Protein AF-A0A7S1RPE0-F1 (afdb_monomer)

pLDDT: mean 72.86, std 24.07, range [25.69, 97.75]

Mean predicted aligned error: 18.48 Å

Organism: Alexandrium catenella (NCBI:txid2925)

Structure (mmCIF, N/CA/C/O backbone):
data_AF-A0A7S1RPE0-F1
#
_entry.id   AF-A0A7S1RPE0-F1
#
loop_
_atom_site.group_PDB
_atom_site.id
_atom_site.type_symbol
_atom_site.label_atom_id
_atom_site.label_alt_id
_atom_site.label_comp_id
_atom_site.label_asym_id
_atom_site.label_entity_id
_atom_site.label_seq_id
_atom_site.pdbx_PDB_ins_code
_atom_site.Cartn_x
_atom_site.Cartn_y
_atom_site.Cartn_z
_atom_site.occupancy
_atom_site.B_iso_or_equiv
_atom_site.auth_seq_id
_atom_site.auth_comp_id
_atom_site.auth_asym_id
_atom_site.auth_atom_id
_atom_site.pdbx_PDB_model_num
ATOM 1 N N . GLU A 1 1 ? -22.420 27.968 -60.175 1.00 34.38 1 GLU A N 1
ATOM 2 C CA . GLU A 1 1 ? -21.603 27.597 -61.347 1.00 34.38 1 GLU A CA 1
ATOM 3 C C . GLU A 1 1 ? -20.535 26.595 -60.898 1.00 34.38 1 GLU A C 1
ATOM 5 O O . GLU A 1 1 ? -19.914 26.845 -59.877 1.00 34.38 1 GLU A O 1
ATOM 10 N N . ALA A 1 2 ? -20.482 25.440 -61.586 1.00 32.12 2 ALA A N 1
ATOM 11 C CA . ALA A 1 2 ? -19.531 24.297 -61.586 1.00 32.12 2 ALA A CA 1
ATOM 12 C C . ALA A 1 2 ? -18.806 23.884 -60.270 1.00 32.12 2 ALA A C 1
ATOM 14 O O . ALA A 1 2 ? -17.940 24.602 -59.790 1.00 32.12 2 ALA A O 1
ATOM 15 N N . LEU A 1 3 ? -19.213 22.803 -59.572 1.00 29.44 3 LEU A N 1
ATOM 16 C CA . LEU A 1 3 ? -18.904 21.344 -59.722 1.00 29.44 3 LEU A CA 1
ATOM 17 C C . LEU A 1 3 ? -17.433 20.934 -59.424 1.00 29.44 3 LEU A C 1
ATOM 19 O O . LEU A 1 3 ? -16.537 21.348 -60.144 1.00 29.44 3 LEU A O 1
ATOM 23 N N . VAL A 1 4 ? -17.131 20.252 -58.296 1.00 33.31 4 VAL A N 1
ATOM 24 C CA . VAL A 1 4 ? -17.180 18.773 -58.016 1.00 33.31 4 VAL A CA 1
ATOM 25 C C . VAL A 1 4 ? -16.043 18.029 -58.749 1.00 33.31 4 VAL A C 1
ATOM 27 O O . VAL A 1 4 ? -16.032 18.009 -59.968 1.00 33.31 4 VAL A O 1
ATOM 30 N N . ALA A 1 5 ? -14.950 17.581 -58.116 1.00 32.59 5 ALA A N 1
ATOM 31 C CA . ALA A 1 5 ? -14.709 16.542 -57.092 1.00 32.59 5 ALA A CA 1
ATOM 32 C C . ALA A 1 5 ? -14.328 15.148 -57.653 1.00 32.59 5 ALA A C 1
ATOM 34 O O . ALA A 1 5 ? -15.099 14.533 -58.373 1.00 32.59 5 ALA A O 1
ATOM 35 N N . ARG A 1 6 ? -13.175 14.670 -57.143 1.00 31.16 6 ARG A N 1
ATOM 36 C CA . ARG A 1 6 ? -12.795 13.304 -56.702 1.00 31.16 6 ARG A CA 1
ATOM 37 C C . ARG A 1 6 ? -12.697 12.124 -57.688 1.00 31.16 6 ARG A C 1
ATOM 39 O O . ARG A 1 6 ? -13.647 11.822 -58.385 1.00 31.16 6 ARG A O 1
ATOM 46 N N . HIS A 1 7 ? -11.572 11.403 -57.502 1.00 29.98 7 HIS A N 1
ATOM 47 C CA . HIS A 1 7 ? -11.322 9.940 -57.508 1.00 29.98 7 HIS A CA 1
ATOM 48 C C . HIS A 1 7 ? -11.854 9.113 -58.704 1.00 29.98 7 HIS A C 1
ATOM 50 O O . HIS A 1 7 ? -12.951 9.309 -59.194 1.00 29.98 7 HIS A O 1
ATOM 56 N N . THR A 1 8 ? -11.163 8.094 -59.223 1.00 27.97 8 THR A N 1
ATOM 57 C CA . THR A 1 8 ? -10.842 6.810 -58.566 1.00 27.97 8 THR A CA 1
ATOM 58 C C . THR A 1 8 ? -10.018 5.924 -59.531 1.00 27.97 8 THR A C 1
ATOM 60 O O . THR A 1 8 ? -9.980 6.193 -60.728 1.00 27.97 8 THR A O 1
ATOM 63 N N . CYS A 1 9 ? -9.403 4.862 -58.995 1.00 26.28 9 CYS A N 1
ATOM 64 C CA . CYS A 1 9 ? -8.759 3.712 -59.657 1.00 26.28 9 CYS A CA 1
ATOM 65 C C . CYS A 1 9 ? -9.534 3.047 -60.815 1.00 26.28 9 CYS A C 1
ATOM 67 O O . CYS A 1 9 ? -10.751 3.179 -60.874 1.00 26.28 9 CYS A O 1
ATOM 69 N N . VAL A 1 10 ? -8.821 2.217 -61.607 1.00 27.62 10 VAL A N 1
ATOM 70 C CA . VAL A 1 10 ? -9.127 0.823 -62.074 1.00 27.62 10 VAL A CA 1
ATOM 71 C C . VAL A 1 10 ? -8.108 0.484 -63.194 1.00 27.62 10 VAL A C 1
ATOM 73 O O . VAL A 1 10 ? -7.939 1.269 -64.115 1.00 27.62 10 VAL A O 1
ATOM 76 N N . TYR A 1 11 ? -7.176 -0.464 -63.028 1.00 26.70 11 TYR A N 1
ATOM 77 C CA . TYR A 1 11 ? -7.224 -1.920 -63.297 1.00 26.70 11 TYR A CA 1
ATOM 78 C C . TYR A 1 11 ? -7.403 -2.361 -64.778 1.00 26.70 11 TYR A C 1
ATOM 80 O O . TYR A 1 11 ? -8.454 -2.163 -65.376 1.00 26.70 11 TYR A O 1
ATOM 88 N N . THR A 1 12 ? -6.431 -3.178 -65.231 1.00 29.83 12 THR A N 1
ATOM 89 C CA . THR A 1 12 ? -6.504 -4.368 -66.133 1.00 29.83 12 THR A CA 1
ATOM 90 C C . THR A 1 12 ? -6.299 -4.297 -67.667 1.00 29.83 12 THR A C 1
ATOM 92 O O . THR A 1 12 ? -6.900 -3.482 -68.354 1.00 29.83 12 THR A O 1
ATOM 95 N N . LEU A 1 13 ? -5.586 -5.350 -68.141 1.00 29.34 13 LEU A N 1
ATOM 96 C CA . LEU A 1 13 ? -5.517 -6.009 -69.475 1.00 29.34 13 LEU A CA 1
ATOM 97 C C . LEU A 1 13 ? -4.606 -5.374 -70.549 1.00 29.34 13 LEU A C 1
ATOM 99 O O . LEU A 1 13 ? -4.550 -4.162 -70.661 1.00 29.34 13 LEU A O 1
ATOM 103 N N . CYS A 1 14 ? -3.965 -6.077 -71.494 1.00 25.69 14 CYS A N 1
ATOM 104 C CA . CYS A 1 14 ? -3.416 -7.434 -71.735 1.00 25.69 14 CYS A CA 1
ATOM 105 C C . CYS A 1 14 ? -3.134 -7.501 -73.262 1.00 25.69 14 CYS A C 1
ATOM 107 O O . CYS A 1 14 ? -3.816 -6.813 -74.015 1.00 25.69 14 CYS A O 1
ATOM 109 N N . CYS A 1 15 ? -2.241 -8.404 -73.708 1.00 26.83 15 CYS A N 1
ATOM 110 C CA . CYS A 1 15 ? -1.911 -8.759 -75.114 1.00 26.83 15 CYS A CA 1
ATOM 111 C C . CYS A 1 15 ? -1.035 -7.733 -75.872 1.00 26.83 15 CYS A C 1
ATOM 113 O O . CYS A 1 15 ? -1.314 -6.547 -75.863 1.00 26.83 15 CYS A O 1
ATOM 115 N N . GLY A 1 16 ? 0.053 -8.073 -76.571 1.00 26.77 16 GLY A N 1
ATOM 116 C CA . GLY A 1 16 ? 0.523 -9.351 -77.113 1.00 26.77 16 GLY A CA 1
ATOM 117 C C . GLY A 1 16 ? 0.628 -9.264 -78.647 1.00 26.77 16 GLY A C 1
ATOM 118 O O . GLY A 1 16 ? -0.351 -8.883 -79.275 1.00 26.77 16 GLY A O 1
ATOM 119 N N . ALA A 1 17 ? 1.785 -9.668 -79.202 1.00 30.98 17 ALA A N 1
ATOM 120 C CA . ALA A 1 17 ? 2.066 -10.092 -80.596 1.00 30.98 17 ALA A CA 1
ATOM 121 C C . ALA A 1 17 ? 3.090 -9.265 -81.422 1.00 30.98 17 ALA A C 1
ATOM 123 O O . ALA A 1 17 ? 2.807 -8.219 -81.995 1.00 30.98 17 ALA A O 1
ATOM 124 N N . THR A 1 18 ? 4.294 -9.842 -81.499 1.00 36.09 18 THR A N 1
ATOM 125 C CA . THR A 1 18 ? 5.155 -10.110 -82.676 1.00 36.09 18 THR A CA 1
ATOM 126 C C . THR A 1 18 ? 4.777 -9.563 -84.067 1.00 36.09 18 THR A C 1
ATOM 128 O O . THR A 1 18 ? 3.723 -9.920 -84.585 1.00 36.09 18 THR A O 1
ATOM 131 N N . HIS A 1 19 ? 5.743 -8.936 -84.767 1.00 31.16 19 HIS A N 1
ATOM 132 C CA . HIS A 1 19 ? 6.112 -9.301 -86.153 1.00 31.16 19 HIS A CA 1
ATOM 133 C C . HIS A 1 19 ? 7.462 -8.710 -86.623 1.00 31.16 19 HIS A C 1
ATOM 135 O O . HIS A 1 19 ? 7.804 -7.566 -86.341 1.00 31.16 19 HIS A O 1
ATOM 141 N N . GLN A 1 20 ? 8.210 -9.533 -87.365 1.00 32.19 20 GLN A N 1
ATOM 142 C CA . GLN A 1 20 ? 9.477 -9.263 -88.061 1.00 32.19 20 GLN A CA 1
ATOM 143 C C . GLN A 1 20 ? 9.309 -8.493 -89.387 1.00 32.19 20 GLN A C 1
ATOM 145 O O . GLN A 1 20 ? 8.313 -8.706 -90.077 1.00 32.19 20 GLN A O 1
ATOM 150 N N . CYS A 1 21 ? 10.364 -7.758 -89.786 1.00 25.95 21 CYS A N 1
ATOM 151 C CA . CYS A 1 21 ? 10.914 -7.472 -91.143 1.00 25.95 21 CYS A CA 1
ATOM 152 C C . CYS A 1 21 ? 11.504 -6.041 -91.150 1.00 25.95 21 CYS A C 1
ATOM 154 O O . CYS A 1 21 ? 10.923 -5.157 -90.546 1.00 25.95 21 CYS A O 1
ATOM 156 N N . LYS A 1 22 ? 12.605 -5.668 -91.813 1.00 28.33 22 LYS A N 1
ATOM 157 C CA . LYS A 1 22 ? 13.443 -6.278 -92.853 1.00 28.33 22 LYS A CA 1
ATOM 158 C C . LYS A 1 22 ? 14.774 -5.502 -92.908 1.00 28.33 22 LYS A C 1
ATOM 160 O O . LYS A 1 22 ? 14.824 -4.330 -92.552 1.00 28.33 22 LYS A O 1
ATOM 165 N N . MET A 1 23 ? 15.818 -6.158 -93.409 1.00 29.19 23 MET A N 1
ATOM 166 C CA . MET A 1 23 ? 17.156 -5.610 -93.658 1.00 29.19 23 MET A CA 1
ATOM 167 C C . MET A 1 23 ? 17.183 -4.415 -94.630 1.00 29.19 23 MET A C 1
ATOM 169 O O . MET A 1 23 ? 16.482 -4.424 -95.641 1.00 29.19 23 MET A O 1
ATOM 173 N N . ALA A 1 24 ? 18.136 -3.502 -94.415 1.00 30.53 24 ALA A N 1
ATOM 174 C CA . ALA A 1 24 ? 18.790 -2.721 -95.465 1.00 30.53 24 ALA A CA 1
ATOM 175 C C . ALA A 1 24 ? 20.285 -2.575 -95.134 1.00 30.53 24 ALA A C 1
ATOM 177 O O . ALA A 1 24 ? 20.682 -2.471 -93.977 1.00 30.53 24 ALA A O 1
ATOM 178 N N . SER A 1 25 ? 21.111 -2.668 -96.171 1.00 28.47 25 SER A N 1
ATOM 179 C CA . SER A 1 25 ? 22.518 -3.056 -96.123 1.00 28.47 25 SER A CA 1
ATOM 180 C C . SER A 1 25 ? 23.454 -1.885 -96.442 1.00 28.47 25 SER A C 1
ATOM 182 O O . SER A 1 25 ? 23.109 -1.073 -97.292 1.00 28.47 25 SER A O 1
ATOM 184 N N . ARG A 1 26 ? 24.677 -1.946 -95.887 1.00 31.41 26 ARG A N 1
ATOM 185 C CA . ARG A 1 26 ? 25.966 -1.466 -96.444 1.00 31.41 26 ARG A CA 1
ATOM 186 C C . ARG A 1 26 ? 26.082 0.031 -96.791 1.00 31.41 26 ARG A C 1
ATOM 188 O O . ARG A 1 26 ? 25.566 0.460 -97.813 1.00 31.41 26 ARG A O 1
ATOM 195 N N . ARG A 1 27 ? 27.003 0.756 -96.137 1.00 31.33 27 ARG A N 1
ATOM 196 C CA . ARG A 1 27 ? 28.438 0.913 -96.491 1.00 31.33 27 ARG A CA 1
ATOM 197 C C . ARG A 1 27 ? 29.077 2.047 -95.669 1.00 31.33 27 ARG A C 1
ATOM 199 O O . ARG A 1 27 ? 28.427 3.055 -95.430 1.00 31.33 27 ARG A O 1
ATOM 206 N N . SER A 1 28 ? 30.377 1.879 -95.402 1.00 30.28 28 SER A N 1
ATOM 207 C CA . SER A 1 28 ? 31.352 2.907 -94.987 1.00 30.28 28 SER A CA 1
ATOM 208 C C . SER A 1 28 ? 31.249 3.354 -93.523 1.00 30.28 28 SER A C 1
ATOM 210 O O . SER A 1 28 ? 30.177 3.657 -93.035 1.00 30.28 28 SER A O 1
ATOM 212 N N . GLY A 1 29 ? 32.314 3.443 -92.739 1.00 29.12 29 GLY A N 1
ATOM 213 C CA . GLY A 1 29 ? 33.740 3.332 -93.005 1.00 29.12 29 GLY A CA 1
ATOM 214 C C . GLY A 1 29 ? 34.453 3.668 -91.693 1.00 29.12 29 GLY A C 1
ATOM 215 O O . GLY A 1 29 ? 34.003 4.521 -90.932 1.00 29.12 29 GLY A O 1
ATOM 216 N N . ALA A 1 30 ? 35.513 2.929 -91.401 1.00 38.53 30 ALA A N 1
ATOM 217 C CA . ALA A 1 30 ? 36.284 2.992 -90.173 1.00 38.53 30 ALA A CA 1
ATOM 218 C C . ALA A 1 30 ? 36.918 4.377 -89.935 1.00 38.53 30 ALA A C 1
ATOM 220 O O . ALA A 1 30 ? 37.923 4.682 -90.562 1.00 38.53 30 ALA A O 1
ATOM 221 N N . VAL A 1 31 ? 36.350 5.184 -89.025 1.00 36.12 31 VAL A N 1
ATOM 222 C CA . VAL A 1 31 ? 37.020 6.325 -88.340 1.00 36.12 31 VAL A CA 1
ATOM 223 C C . VAL A 1 31 ? 36.507 6.528 -86.887 1.00 36.12 31 VAL A C 1
ATOM 225 O O . VAL A 1 31 ? 37.077 7.295 -86.123 1.00 36.12 31 VAL A O 1
ATOM 228 N N . LEU A 1 32 ? 35.479 5.804 -86.426 1.00 33.72 32 LEU A N 1
ATOM 229 C CA . LEU A 1 32 ? 34.770 6.082 -85.158 1.00 33.72 32 LEU A CA 1
ATOM 230 C C . LEU A 1 32 ? 35.100 5.120 -83.996 1.00 33.72 32 LEU A C 1
ATOM 232 O O . LEU A 1 32 ? 34.202 4.703 -83.274 1.00 33.72 32 LEU A O 1
ATOM 236 N N . LEU A 1 33 ? 36.373 4.758 -83.794 1.00 33.78 33 LEU A N 1
ATOM 237 C CA . LEU A 1 33 ? 36.783 3.901 -82.659 1.00 33.78 33 LEU A CA 1
ATOM 238 C C . LEU A 1 33 ? 37.738 4.555 -81.646 1.00 33.78 33 LEU A C 1
ATOM 240 O O . LEU A 1 33 ? 38.002 3.956 -80.613 1.00 33.78 33 LEU A O 1
ATOM 244 N N . LEU A 1 34 ? 38.178 5.802 -81.857 1.00 32.62 34 LEU A N 1
ATOM 245 C CA . LEU A 1 34 ? 39.007 6.531 -80.875 1.00 32.62 34 LEU A CA 1
ATOM 246 C C . LEU A 1 34 ? 38.268 7.638 -80.103 1.00 32.62 34 LEU A C 1
ATOM 248 O O . LEU A 1 34 ? 38.758 8.101 -79.080 1.00 32.62 34 LEU A O 1
ATOM 252 N N . SER A 1 35 ? 37.065 8.031 -80.529 1.00 32.88 35 SER A N 1
ATOM 253 C CA . SER A 1 35 ? 36.269 9.071 -79.848 1.00 32.88 35 SER A CA 1
ATOM 254 C C . SER A 1 35 ? 35.271 8.509 -78.824 1.00 32.88 35 SER A C 1
ATOM 256 O O . SER A 1 35 ? 34.736 9.261 -78.017 1.00 32.88 35 SER A O 1
ATOM 258 N N . ALA A 1 36 ? 35.029 7.194 -78.836 1.00 32.31 36 ALA A N 1
ATOM 259 C CA . ALA A 1 36 ? 34.053 6.533 -77.964 1.00 32.31 36 ALA A CA 1
ATOM 260 C C . ALA A 1 36 ? 34.632 6.081 -76.607 1.00 32.31 36 ALA A C 1
ATOM 262 O O . ALA A 1 36 ? 33.866 5.856 -75.679 1.00 32.31 36 ALA A O 1
ATOM 263 N N . VAL A 1 37 ? 35.962 6.011 -76.460 1.00 36.84 37 VAL A N 1
ATOM 264 C CA . VAL A 1 37 ? 36.634 5.634 -75.195 1.00 36.84 37 VAL A CA 1
ATOM 265 C C . VAL A 1 37 ? 36.874 6.849 -74.280 1.00 36.84 37 VAL A C 1
ATOM 267 O O . VAL A 1 37 ? 36.975 6.709 -73.067 1.00 36.84 37 VAL A O 1
ATOM 270 N N . LEU A 1 38 ? 36.886 8.069 -74.832 1.00 35.69 38 LEU A N 1
ATOM 271 C CA . LEU A 1 38 ? 37.036 9.311 -74.056 1.00 35.69 38 LEU A CA 1
ATOM 272 C C . LEU A 1 38 ? 35.696 9.955 -73.651 1.00 35.69 38 LEU A C 1
ATOM 274 O O . LEU A 1 38 ? 35.679 10.811 -72.772 1.00 35.69 38 LEU A O 1
ATOM 278 N N . ALA A 1 39 ? 34.572 9.534 -74.242 1.00 35.22 39 ALA A N 1
ATOM 279 C CA . ALA A 1 39 ? 33.235 10.048 -73.920 1.00 35.22 39 ALA A CA 1
ATOM 280 C C . ALA A 1 39 ? 32.489 9.224 -72.848 1.00 35.22 39 ALA A C 1
ATOM 282 O O . ALA A 1 39 ? 31.509 9.701 -72.285 1.00 35.22 39 ALA A O 1
ATOM 283 N N . SER A 1 40 ? 32.963 8.018 -72.517 1.00 33.12 40 SER A N 1
ATOM 284 C CA . SER A 1 40 ? 32.415 7.158 -71.453 1.00 33.12 40 SER A CA 1
ATOM 285 C C . SER A 1 40 ? 32.992 7.443 -70.057 1.00 33.12 40 SER A C 1
ATOM 287 O O . SER A 1 40 ? 32.512 6.886 -69.077 1.00 33.12 40 SER A O 1
ATOM 289 N N . ARG A 1 41 ? 33.973 8.350 -69.937 1.00 41.69 41 ARG A N 1
ATOM 290 C CA . ARG A 1 41 ? 34.608 8.760 -68.665 1.00 41.69 41 ARG A CA 1
ATOM 291 C C . ARG A 1 41 ? 34.139 10.125 -68.136 1.00 41.69 41 ARG A C 1
ATOM 293 O O . ARG A 1 41 ? 34.791 10.725 -67.289 1.00 41.69 41 ARG A O 1
ATOM 300 N N . GLY A 1 42 ? 33.015 10.634 -68.641 1.00 34.31 42 GLY A N 1
ATOM 301 C CA . GLY A 1 42 ? 32.580 12.014 -68.419 1.00 34.31 42 GLY A CA 1
ATOM 302 C C . GLY A 1 42 ? 31.140 12.192 -67.948 1.00 34.31 42 GLY A C 1
ATOM 303 O O . GLY A 1 42 ? 30.517 13.123 -68.421 1.00 34.31 42 GLY A O 1
ATOM 304 N N . ILE A 1 43 ? 30.613 11.346 -67.056 1.00 36.56 43 ILE A N 1
ATOM 305 C CA . ILE A 1 43 ? 29.505 11.663 -66.126 1.00 36.56 43 ILE A CA 1
ATOM 306 C C . ILE A 1 43 ? 29.654 10.705 -64.935 1.00 36.56 43 ILE A C 1
ATOM 308 O O . ILE A 1 43 ? 29.115 9.618 -64.991 1.00 36.56 43 ILE A O 1
ATOM 312 N N . TRP A 1 44 ? 30.417 11.075 -63.906 1.00 32.69 44 TRP A N 1
ATOM 313 C CA . TRP A 1 44 ? 30.260 10.651 -62.495 1.00 32.69 44 TRP A CA 1
ATOM 314 C C . TRP A 1 44 ? 31.030 11.664 -61.623 1.00 32.69 44 TRP A C 1
ATOM 316 O O . TRP A 1 44 ? 31.855 11.338 -60.785 1.00 32.69 44 TRP A O 1
ATOM 326 N N . ALA A 1 45 ? 30.781 12.954 -61.861 1.00 32.44 45 ALA A N 1
ATOM 327 C CA . ALA A 1 45 ? 31.062 14.006 -60.885 1.00 32.44 45 ALA A CA 1
ATOM 328 C C . ALA A 1 45 ? 29.740 14.365 -60.195 1.00 32.44 45 ALA A C 1
ATOM 330 O O . ALA A 1 45 ? 29.267 15.499 -60.241 1.00 32.44 45 ALA A O 1
ATOM 331 N N . ALA A 1 46 ? 29.097 13.356 -59.608 1.00 30.97 46 ALA A N 1
ATOM 332 C CA . ALA A 1 46 ? 28.016 13.559 -58.665 1.00 30.97 46 ALA A CA 1
ATOM 333 C C . ALA A 1 46 ? 28.650 13.806 -57.291 1.00 30.97 46 ALA A C 1
ATOM 335 O O . ALA A 1 46 ? 29.006 12.883 -56.577 1.00 30.97 46 ALA A O 1
ATOM 336 N N . ARG A 1 47 ? 28.839 15.089 -56.973 1.00 34.47 47 ARG A N 1
ATOM 337 C CA . ARG A 1 47 ? 28.532 15.666 -55.657 1.00 34.47 47 ARG A CA 1
ATOM 338 C C . ARG A 1 47 ? 28.882 14.797 -54.432 1.00 34.47 47 ARG A C 1
ATOM 340 O O . ARG A 1 47 ? 28.013 14.501 -53.626 1.00 34.47 47 ARG A O 1
ATOM 347 N N . VAL A 1 48 ? 30.165 14.500 -54.236 1.00 33.25 48 VAL A N 1
ATOM 348 C CA . VAL A 1 48 ? 30.720 14.214 -52.901 1.00 33.25 48 VAL A CA 1
ATOM 349 C C . VAL A 1 48 ? 31.450 15.474 -52.448 1.00 33.25 48 VAL A C 1
ATOM 351 O O . VAL A 1 48 ? 32.667 15.596 -52.515 1.00 33.25 48 VAL A O 1
ATOM 354 N N . SER A 1 49 ? 30.672 16.493 -52.101 1.00 33.78 49 SER A N 1
ATOM 355 C CA . SER A 1 49 ? 31.177 17.679 -51.419 1.00 33.78 49 SER A CA 1
ATOM 356 C C . SER A 1 49 ? 30.080 18.203 -50.517 1.00 33.78 49 SER A C 1
ATOM 358 O O . SER A 1 49 ? 29.051 18.653 -51.016 1.00 33.78 49 SER A O 1
ATOM 360 N N . GLN A 1 50 ? 30.402 18.188 -49.224 1.00 35.06 50 GLN A N 1
ATOM 361 C CA . GLN A 1 50 ? 29.776 18.945 -48.144 1.00 35.06 50 GLN A CA 1
ATOM 362 C C . GLN A 1 50 ? 28.344 18.527 -47.823 1.00 35.06 50 GLN A C 1
ATOM 364 O O . GLN A 1 50 ? 27.402 19.078 -48.369 1.00 35.06 50 GLN A O 1
ATOM 369 N N . ASP A 1 51 ? 28.227 17.531 -46.945 1.00 29.86 51 ASP A N 1
ATOM 370 C CA . ASP A 1 51 ? 27.378 17.597 -45.746 1.00 29.86 51 ASP A CA 1
ATOM 371 C C . ASP A 1 51 ? 27.628 16.332 -44.909 1.00 29.86 51 ASP A C 1
ATOM 373 O O . ASP A 1 51 ? 26.817 15.415 -44.840 1.00 29.86 51 ASP A O 1
ATOM 377 N N . TRP A 1 52 ? 28.811 16.262 -44.293 1.00 31.62 52 TRP A N 1
ATOM 378 C CA . TRP A 1 52 ? 28.964 15.496 -43.058 1.00 31.62 52 TRP A CA 1
ATOM 379 C C . TRP A 1 52 ? 28.706 16.493 -41.926 1.00 31.62 52 TRP A C 1
ATOM 381 O O . TRP A 1 52 ? 29.426 17.498 -41.862 1.00 31.62 52 TRP A O 1
ATOM 391 N N . PRO A 1 53 ? 27.687 16.299 -41.071 1.00 30.25 53 PRO A N 1
ATOM 392 C CA . PRO A 1 53 ? 27.504 17.169 -39.922 1.00 30.25 53 PRO A CA 1
ATOM 393 C C . PRO A 1 53 ? 28.751 17.076 -39.027 1.00 30.25 53 PRO A C 1
ATOM 395 O O . PRO A 1 53 ? 29.338 15.996 -38.901 1.00 30.25 53 PRO A O 1
ATOM 398 N N . PRO A 1 54 ? 29.196 18.188 -38.420 1.00 34.88 54 PRO A N 1
ATOM 399 C CA . PRO A 1 54 ? 30.306 18.143 -37.487 1.00 34.88 54 PRO A CA 1
ATOM 400 C C . PRO A 1 54 ? 29.936 17.213 -36.330 1.00 34.88 54 PRO A C 1
ATOM 402 O O . PRO A 1 54 ? 28.937 17.433 -35.645 1.00 34.88 54 PRO A O 1
ATOM 405 N N . PHE A 1 55 ? 30.758 16.186 -36.112 1.00 33.38 55 PHE A N 1
ATOM 406 C CA . PHE A 1 55 ? 30.810 15.450 -34.854 1.00 33.38 55 PHE A CA 1
ATOM 407 C C . PHE A 1 55 ? 31.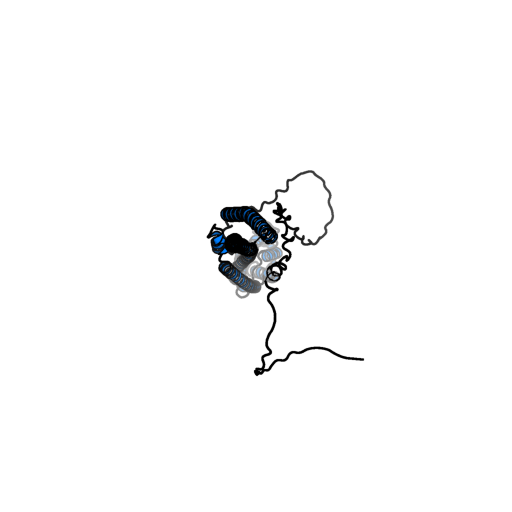183 16.450 -33.750 1.00 33.38 55 PHE A C 1
ATOM 409 O O . PHE A 1 55 ? 32.355 16.716 -33.487 1.00 33.38 55 PHE A O 1
ATOM 416 N N . TYR A 1 56 ? 30.169 17.058 -33.139 1.00 30.52 56 TYR A N 1
ATOM 417 C CA . TYR A 1 56 ? 30.294 17.740 -31.863 1.00 30.52 56 TYR A CA 1
ATOM 418 C C . TYR A 1 56 ? 30.403 16.654 -30.790 1.00 30.52 56 TYR A C 1
ATOM 420 O O . TYR A 1 56 ? 29.401 16.077 -30.378 1.00 30.52 56 TYR A O 1
ATOM 428 N N . MET A 1 57 ? 31.621 16.376 -30.322 1.00 32.75 57 MET A N 1
ATOM 429 C CA . MET A 1 57 ? 31.789 15.907 -28.946 1.00 32.75 57 MET A CA 1
ATOM 430 C C . MET A 1 57 ? 31.599 17.128 -28.047 1.00 32.75 57 MET A C 1
ATOM 432 O O . MET A 1 57 ? 32.554 17.825 -27.716 1.00 32.75 57 MET A O 1
ATOM 436 N N . GLY A 1 58 ? 30.337 17.451 -27.764 1.00 29.67 58 GLY A N 1
ATOM 437 C CA . GLY A 1 58 ? 29.988 18.411 -26.730 1.00 29.67 58 GLY A CA 1
ATOM 438 C C . GLY A 1 58 ? 30.313 17.804 -25.372 1.00 29.67 58 GLY A C 1
ATOM 439 O O . GLY A 1 58 ? 29.717 16.801 -24.982 1.00 29.67 58 GLY A O 1
ATOM 440 N N . GLU A 1 59 ? 31.254 18.410 -24.653 1.00 35.47 59 GLU A N 1
ATOM 441 C CA . GLU A 1 59 ? 31.312 18.335 -23.194 1.00 35.47 59 GLU A CA 1
ATOM 442 C C . GLU A 1 59 ? 30.110 19.109 -22.632 1.00 35.47 59 GLU A C 1
ATOM 444 O O . GLU A 1 59 ? 30.249 20.195 -22.074 1.00 35.47 59 GLU A O 1
ATOM 449 N N . ASP A 1 60 ? 28.905 18.574 -22.822 1.00 32.31 60 ASP A N 1
ATOM 450 C CA . ASP A 1 60 ? 27.727 19.067 -22.125 1.00 32.31 60 ASP A CA 1
ATOM 451 C C . ASP A 1 60 ? 27.724 18.430 -20.737 1.00 32.31 60 ASP A C 1
ATOM 453 O O . ASP A 1 60 ? 27.258 17.310 -20.509 1.00 32.31 60 ASP A O 1
ATOM 457 N N . VAL A 1 61 ? 28.302 19.173 -19.795 1.00 37.75 61 VAL A N 1
ATOM 458 C CA . VAL A 1 61 ? 27.988 19.049 -18.376 1.00 37.75 61 VAL A CA 1
ATOM 459 C C . VAL A 1 61 ? 26.474 19.210 -18.255 1.00 37.75 61 VAL A C 1
ATOM 461 O O . VAL A 1 61 ? 25.933 20.302 -18.410 1.00 37.75 61 VAL A O 1
ATOM 464 N N . LEU A 1 62 ? 25.786 18.093 -18.035 1.00 33.72 62 LEU A N 1
ATOM 465 C CA . LEU A 1 62 ? 24.381 18.063 -17.656 1.00 33.72 62 LEU A CA 1
ATOM 466 C C . LEU A 1 62 ? 24.228 18.793 -16.314 1.00 33.72 62 LEU A C 1
ATOM 468 O O . LEU A 1 62 ? 24.419 18.195 -15.255 1.00 33.72 62 LEU A O 1
ATOM 472 N N . ASP A 1 63 ? 23.868 20.075 -16.361 1.00 35.91 63 ASP A N 1
ATOM 473 C CA . ASP A 1 63 ? 23.217 20.737 -15.235 1.00 35.91 63 ASP A CA 1
ATOM 474 C C . ASP A 1 63 ? 21.881 20.021 -15.000 1.00 35.91 63 ASP A C 1
ATOM 476 O O . ASP A 1 63 ? 20.928 20.117 -15.781 1.00 35.91 63 ASP A O 1
ATOM 480 N N . LEU A 1 64 ? 21.850 19.229 -13.929 1.00 35.06 64 LEU A N 1
ATOM 481 C CA . LEU A 1 64 ? 20.636 18.643 -13.381 1.00 35.06 64 LEU A CA 1
ATOM 482 C C . LEU A 1 64 ? 19.630 19.769 -13.091 1.00 35.06 64 LEU A C 1
ATOM 484 O O . LEU A 1 64 ? 19.983 20.716 -12.388 1.00 35.06 64 LEU A O 1
ATOM 488 N N . PRO A 1 65 ? 18.377 19.682 -13.569 1.00 39.81 65 PRO A N 1
ATOM 489 C CA . PRO A 1 65 ? 17.344 20.595 -13.113 1.00 39.81 65 PRO A CA 1
ATOM 490 C C . PRO A 1 65 ? 17.095 20.372 -11.617 1.00 39.81 65 PRO A C 1
ATOM 492 O O . PRO A 1 65 ? 16.918 19.234 -11.170 1.00 39.81 65 PRO A O 1
ATOM 495 N N . ASP A 1 66 ? 17.071 21.471 -10.860 1.00 45.75 66 ASP A N 1
ATOM 496 C CA . ASP A 1 66 ? 16.658 21.487 -9.459 1.00 45.75 66 ASP A CA 1
ATOM 497 C C . ASP A 1 66 ? 15.310 20.759 -9.278 1.00 45.75 66 ASP A C 1
ATOM 499 O O . ASP A 1 66 ? 14.403 20.890 -10.111 1.00 45.75 66 ASP A O 1
ATOM 503 N N . PRO A 1 67 ? 15.137 19.990 -8.189 1.00 44.53 67 PRO A N 1
ATOM 504 C CA . PRO A 1 67 ? 13.895 19.287 -7.925 1.00 44.53 67 PRO A CA 1
ATOM 505 C C . PRO A 1 67 ? 12.750 20.278 -7.662 1.00 44.53 67 PRO A C 1
ATOM 507 O O . PRO A 1 67 ? 12.772 21.054 -6.712 1.00 44.53 67 PRO A O 1
ATOM 510 N N . PHE A 1 68 ? 11.752 20.189 -8.540 1.00 39.72 68 PHE A N 1
ATOM 511 C CA . PHE A 1 68 ? 10.428 20.811 -8.544 1.00 39.72 68 PHE A CA 1
ATOM 512 C C . PHE A 1 68 ? 9.894 21.402 -7.224 1.00 39.72 68 PHE A C 1
ATOM 514 O O . PHE A 1 68 ? 9.746 20.717 -6.209 1.00 39.72 68 PHE A O 1
ATOM 521 N N . ASP A 1 69 ? 9.421 22.647 -7.346 1.00 37.16 69 ASP A N 1
ATOM 522 C CA . ASP A 1 69 ? 8.413 23.279 -6.495 1.00 37.16 69 ASP A CA 1
ATOM 523 C C . ASP A 1 69 ? 7.169 22.388 -6.336 1.00 37.16 69 ASP A C 1
ATOM 525 O O . ASP A 1 69 ? 6.459 22.068 -7.294 1.00 37.16 69 ASP A O 1
ATOM 529 N N . ILE A 1 70 ? 6.869 22.028 -5.089 1.00 40.03 70 ILE A N 1
ATOM 530 C CA . ILE A 1 70 ? 5.623 21.368 -4.699 1.00 40.03 70 ILE A CA 1
ATOM 531 C C . ILE A 1 70 ? 4.531 22.447 -4.582 1.00 40.03 70 ILE A C 1
ATOM 533 O O . ILE A 1 70 ? 4.705 23.398 -3.811 1.00 40.03 70 ILE A O 1
ATOM 537 N N . PRO A 1 71 ? 3.375 22.324 -5.263 1.00 33.62 71 PRO A N 1
ATOM 538 C CA . PRO A 1 71 ? 2.266 23.248 -5.068 1.00 33.62 71 PRO A CA 1
ATOM 539 C C . PRO A 1 71 ? 1.747 23.147 -3.626 1.00 33.62 71 PRO A C 1
ATOM 541 O O . PRO A 1 71 ? 1.265 22.103 -3.183 1.00 33.62 71 PRO A O 1
ATOM 544 N N . ARG A 1 72 ? 1.857 24.253 -2.880 1.00 35.19 72 ARG A N 1
ATOM 545 C CA . ARG A 1 72 ? 1.274 24.392 -1.540 1.00 35.19 72 ARG A CA 1
ATOM 546 C C . ARG A 1 72 ? -0.246 24.264 -1.623 1.00 35.19 72 ARG A C 1
ATOM 548 O O . ARG A 1 72 ? -0.904 25.022 -2.329 1.00 35.19 72 ARG A O 1
ATOM 555 N N . VAL A 1 73 ? -0.789 23.333 -0.846 1.00 39.19 73 VAL A N 1
ATOM 556 C CA . VAL A 1 73 ? -2.220 23.242 -0.538 1.00 39.19 73 VAL A CA 1
ATOM 557 C C . VAL A 1 73 ? -2.631 24.514 0.224 1.00 39.19 73 VAL A C 1
ATOM 559 O O . VAL A 1 73 ? -1.942 24.874 1.182 1.00 39.19 73 VAL A O 1
ATOM 562 N N . PRO A 1 74 ? -3.715 25.213 -0.160 1.00 33.84 74 PRO A N 1
ATOM 563 C CA . PRO A 1 74 ? -4.197 26.364 0.591 1.00 33.84 74 PRO A CA 1
ATOM 564 C C . PRO A 1 74 ? -4.767 25.892 1.933 1.00 33.84 74 PRO A C 1
ATOM 566 O O . PRO A 1 74 ? -5.783 25.203 1.987 1.00 33.84 74 PRO A O 1
ATOM 569 N N . THR A 1 75 ? -4.100 26.248 3.027 1.00 34.88 75 THR A N 1
ATOM 570 C CA . THR A 1 75 ? -4.652 26.133 4.378 1.00 34.88 75 THR A CA 1
ATOM 571 C C . THR A 1 75 ? -5.673 27.244 4.597 1.00 34.88 75 THR A C 1
ATOM 573 O O . THR A 1 75 ? -5.333 28.421 4.481 1.00 34.88 75 THR A O 1
ATOM 576 N N . GLU A 1 76 ? -6.910 26.864 4.918 1.00 34.88 76 GLU A N 1
ATOM 577 C CA . GLU A 1 76 ? -7.968 27.767 5.375 1.00 34.88 76 GLU A CA 1
ATOM 578 C C . GLU A 1 76 ? -7.506 28.575 6.600 1.00 34.88 76 GLU A C 1
ATOM 580 O O . GLU A 1 76 ? -7.252 28.027 7.675 1.00 34.88 76 GLU A O 1
ATOM 585 N N . GLU A 1 77 ? -7.434 29.897 6.445 1.00 34.66 77 GLU A N 1
ATOM 586 C CA . GLU A 1 77 ? -7.313 30.843 7.552 1.00 34.66 77 GLU A CA 1
ATOM 587 C C . GLU A 1 77 ? -8.638 30.901 8.326 1.00 34.66 77 GLU A C 1
ATOM 589 O O . GLU A 1 77 ? -9.606 31.539 7.908 1.00 34.66 77 GLU A O 1
ATOM 594 N N . LYS A 1 78 ? -8.673 30.281 9.509 1.00 36.19 78 LYS A N 1
ATOM 595 C CA . LYS A 1 78 ? -9.561 30.727 10.588 1.00 36.19 78 LYS A CA 1
ATOM 596 C C . LYS A 1 78 ? -8.822 31.781 11.398 1.00 36.19 78 LYS A C 1
ATOM 598 O O . LYS A 1 78 ? -7.804 31.500 12.025 1.00 36.19 78 LYS A O 1
ATOM 603 N N . GLY A 1 79 ? -9.339 33.003 11.348 1.00 38.59 79 GLY A N 1
ATOM 604 C CA . GLY A 1 79 ? -8.794 34.133 12.082 1.00 38.59 79 GLY A CA 1
ATOM 605 C C . GLY A 1 79 ? -8.897 33.965 13.594 1.00 38.59 79 GLY A C 1
ATOM 606 O O . GLY A 1 79 ? -9.900 33.476 14.109 1.00 38.59 79 GLY A O 1
ATOM 607 N N . GLN A 1 80 ? -7.897 34.480 14.307 1.00 35.28 80 GLN A N 1
ATOM 608 C CA . GLN A 1 80 ? -8.101 34.989 15.656 1.00 35.28 80 GLN A CA 1
ATOM 609 C C . GLN A 1 80 ? -7.076 36.079 15.978 1.00 35.28 80 GLN A C 1
ATOM 611 O O . GLN A 1 80 ? -5.887 35.968 15.693 1.00 35.28 80 GLN A O 1
ATOM 616 N N . GLN A 1 81 ? -7.597 37.173 16.521 1.00 36.84 81 GLN A N 1
ATOM 617 C CA . GLN A 1 81 ? -6.904 38.406 16.860 1.00 36.84 81 GLN A CA 1
ATOM 618 C C . GLN A 1 81 ? -5.990 38.250 18.086 1.00 36.84 81 GLN A C 1
ATOM 620 O O . GLN A 1 81 ? -6.399 37.667 19.085 1.00 36.84 81 GLN A O 1
ATOM 625 N N . GLY A 1 82 ? -4.851 38.950 18.045 1.00 33.88 82 GLY A N 1
ATOM 626 C CA . GLY A 1 82 ? -4.349 39.741 19.174 1.00 33.88 82 GLY A CA 1
ATOM 627 C C . GLY A 1 82 ? -3.243 39.130 20.040 1.00 33.88 82 GLY A C 1
ATOM 628 O O . GLY A 1 82 ? -3.417 38.077 20.639 1.00 33.88 82 GLY A O 1
ATOM 629 N N . GLY A 1 83 ? -2.150 39.887 20.206 1.00 30.58 83 GLY A N 1
ATOM 630 C CA . GLY A 1 83 ? -1.247 39.764 21.357 1.00 30.58 83 GLY A CA 1
ATOM 631 C C . GLY A 1 83 ? 0.241 39.825 21.016 1.00 30.58 83 GLY A C 1
ATOM 632 O O . GLY A 1 83 ? 0.865 38.804 20.764 1.00 30.58 83 GLY A O 1
ATOM 633 N N . ALA A 1 84 ? 0.816 41.027 21.045 1.00 36.31 84 ALA A N 1
ATOM 634 C CA . ALA A 1 84 ? 2.251 41.267 20.936 1.00 36.31 84 ALA A CA 1
ATOM 635 C C . ALA A 1 84 ? 2.989 40.907 22.235 1.00 36.31 84 ALA A C 1
ATOM 637 O O . ALA A 1 84 ? 2.576 41.406 23.275 1.00 36.31 84 ALA A O 1
ATOM 638 N N . VAL A 1 85 ? 4.113 40.180 22.156 1.00 35.50 85 VAL A N 1
ATOM 639 C CA . VAL A 1 85 ? 5.306 40.347 23.017 1.00 35.50 85 VAL A CA 1
ATOM 640 C C . VAL A 1 85 ? 6.541 39.855 22.246 1.00 35.50 85 VAL A C 1
ATOM 642 O O . VAL A 1 85 ? 6.536 38.782 21.651 1.00 35.50 85 VAL A O 1
ATOM 645 N N . ALA A 1 86 ? 7.588 40.676 22.249 1.00 37.47 86 ALA A N 1
ATOM 646 C CA . ALA A 1 86 ? 8.916 40.376 21.735 1.00 37.47 86 ALA A CA 1
ATOM 647 C C . ALA A 1 86 ? 9.713 39.514 22.723 1.00 37.47 86 ALA A C 1
ATOM 649 O O . ALA A 1 86 ? 9.695 39.833 23.904 1.00 37.47 86 ALA A O 1
ATOM 650 N N . GLU A 1 87 ? 10.498 38.541 22.248 1.00 33.91 87 GLU A N 1
ATOM 651 C CA . GLU A 1 87 ? 11.885 38.364 22.703 1.00 33.91 87 GLU A CA 1
ATOM 652 C C . GLU A 1 87 ? 12.681 37.350 21.871 1.00 33.91 87 GLU A C 1
ATOM 654 O O . GLU A 1 87 ? 12.152 36.501 21.160 1.00 33.91 87 GLU A O 1
ATOM 659 N N . ARG A 1 88 ? 13.999 37.543 21.933 1.00 37.06 88 ARG A N 1
ATOM 660 C CA . ARG A 1 88 ? 15.066 36.896 21.171 1.00 37.06 88 ARG A CA 1
ATOM 661 C C . ARG A 1 88 ? 15.190 35.409 21.499 1.00 37.06 88 ARG A C 1
ATOM 663 O O . ARG A 1 88 ? 15.229 35.033 22.663 1.00 37.06 88 ARG A O 1
ATOM 670 N N . GLY A 1 89 ? 15.443 34.602 20.475 1.00 30.62 89 GLY A N 1
ATOM 671 C CA . GLY A 1 89 ? 15.923 33.233 20.642 1.00 30.62 89 GLY A CA 1
ATOM 672 C C . GLY A 1 89 ? 16.062 32.542 19.298 1.00 30.62 89 GLY A C 1
ATOM 673 O O . GLY A 1 89 ? 15.104 31.965 18.800 1.00 30.62 89 GLY A O 1
ATOM 674 N N . GLY A 1 90 ? 17.250 32.630 18.696 1.00 32.91 90 GLY A N 1
ATOM 675 C CA . GLY A 1 90 ? 17.606 31.838 17.525 1.00 32.91 90 GLY A CA 1
ATOM 676 C C . GLY A 1 90 ? 17.646 30.361 17.899 1.00 32.91 90 GLY A C 1
ATOM 677 O O . GLY A 1 90 ? 18.655 29.875 18.399 1.00 32.91 90 GLY A O 1
ATOM 678 N N . ALA A 1 91 ? 16.537 29.667 17.668 1.00 28.72 91 ALA A N 1
ATOM 679 C CA . ALA A 1 91 ? 16.492 28.220 17.609 1.00 28.72 91 ALA A CA 1
ATOM 680 C C . ALA A 1 91 ? 16.734 27.821 16.153 1.00 28.72 91 ALA A C 1
ATOM 682 O O . ALA A 1 91 ? 15.921 28.092 15.269 1.00 28.72 91 ALA A O 1
ATOM 683 N N . VAL A 1 92 ? 17.890 27.204 15.916 1.00 32.59 92 VAL A N 1
ATOM 684 C CA . VAL A 1 92 ? 18.155 26.413 14.719 1.00 32.59 92 VAL A CA 1
ATOM 685 C C . VAL A 1 92 ? 16.997 25.433 14.584 1.00 32.59 92 VAL A C 1
ATOM 687 O O . VAL A 1 92 ? 16.789 24.584 15.451 1.00 32.59 92 VAL A O 1
ATOM 690 N N . VAL A 1 93 ? 16.215 25.598 13.519 1.00 34.22 93 VAL A N 1
ATOM 691 C CA . VAL A 1 93 ? 15.229 24.616 13.088 1.00 34.22 93 VAL A CA 1
ATOM 692 C C . VAL A 1 93 ? 16.031 23.375 12.737 1.00 34.22 93 VAL A C 1
ATOM 694 O O . VAL A 1 93 ? 16.631 23.281 11.669 1.00 34.22 93 VAL A O 1
ATOM 697 N N . ALA A 1 94 ? 16.102 22.447 13.688 1.00 33.72 94 ALA A N 1
ATOM 698 C CA . ALA A 1 94 ? 16.441 21.078 13.391 1.00 33.72 94 ALA A CA 1
ATOM 699 C C . ALA A 1 94 ? 15.408 20.620 12.363 1.00 33.72 94 ALA A C 1
ATOM 701 O O . ALA A 1 94 ? 14.242 20.390 12.695 1.00 33.72 94 ALA A O 1
ATOM 702 N N . ASN A 1 95 ? 15.835 20.547 11.101 1.00 35.12 95 ASN A N 1
ATOM 703 C CA . ASN A 1 95 ? 15.215 19.660 10.139 1.00 35.12 95 ASN A CA 1
ATOM 704 C C . ASN A 1 95 ? 15.049 18.340 10.876 1.00 35.12 95 ASN A C 1
ATOM 706 O O . ASN A 1 95 ? 16.032 17.734 11.305 1.00 35.12 95 ASN A O 1
ATOM 710 N N . LYS A 1 96 ? 13.795 17.951 11.101 1.00 35.50 96 LYS A N 1
ATOM 711 C CA . LYS A 1 96 ? 13.457 16.616 11.558 1.00 35.50 96 LYS A CA 1
ATOM 712 C C . LYS A 1 96 ? 13.794 15.712 10.385 1.00 35.50 96 LYS A C 1
ATOM 714 O O . LYS A 1 96 ? 12.967 15.438 9.523 1.00 35.50 96 LYS A O 1
ATOM 719 N N . GLU A 1 97 ? 15.080 15.400 10.317 1.00 33.28 97 GLU A N 1
ATOM 720 C CA . GLU A 1 97 ? 15.681 14.394 9.482 1.00 33.28 97 GLU A CA 1
ATOM 721 C C . GLU A 1 97 ? 14.794 13.167 9.645 1.00 33.28 97 GLU A C 1
ATOM 723 O O . GLU A 1 97 ? 14.574 12.676 10.758 1.00 33.28 97 GLU A O 1
ATOM 728 N N . TYR A 1 98 ? 14.167 12.768 8.544 1.00 36.50 98 TYR A N 1
ATOM 729 C CA . TYR A 1 98 ? 13.375 11.558 8.461 1.00 36.50 98 TYR A CA 1
ATOM 730 C C . TYR A 1 98 ? 14.367 10.397 8.593 1.00 36.50 98 TYR A C 1
ATOM 732 O O . TYR A 1 98 ? 14.763 9.776 7.615 1.00 36.50 98 TYR A O 1
ATOM 740 N N . GLN A 1 99 ? 14.820 10.127 9.817 1.00 31.06 99 GLN A N 1
ATOM 741 C CA . GLN A 1 99 ? 15.511 8.901 10.190 1.00 31.06 99 GLN A CA 1
ATOM 742 C C . GLN A 1 99 ? 14.460 7.786 10.266 1.00 31.06 99 GLN A C 1
ATOM 744 O O . GLN A 1 99 ? 14.217 7.192 11.313 1.00 31.06 99 GLN A O 1
ATOM 749 N N . GLY A 1 100 ? 13.788 7.530 9.140 1.00 38.06 100 GLY A N 1
ATOM 750 C CA . GLY A 1 100 ? 13.245 6.208 8.883 1.00 38.06 100 GLY A CA 1
ATOM 751 C C . GLY A 1 100 ? 14.453 5.296 8.764 1.00 38.06 100 GLY A C 1
ATOM 752 O O . GLY A 1 100 ? 15.270 5.467 7.861 1.00 38.06 100 GLY A O 1
ATOM 753 N N . SER A 1 101 ? 14.637 4.409 9.737 1.00 34.59 101 SER A N 1
ATOM 754 C CA . SER A 1 101 ? 15.742 3.461 9.743 1.00 34.59 101 SER A CA 1
ATOM 755 C C . SER A 1 101 ? 15.784 2.718 8.406 1.00 34.59 101 SER A C 1
ATOM 757 O O . SER A 1 101 ? 14.827 2.041 8.032 1.00 34.59 101 SER A O 1
ATOM 759 N N . ILE A 1 102 ? 16.917 2.825 7.710 1.00 44.09 102 ILE A N 1
ATOM 760 C CA . ILE A 1 102 ? 17.292 2.154 6.449 1.00 44.09 102 ILE A CA 1
ATOM 761 C C . ILE A 1 102 ? 17.485 0.635 6.690 1.00 44.09 102 ILE A C 1
ATOM 763 O O . ILE A 1 102 ? 18.408 0.004 6.193 1.00 44.09 102 ILE A O 1
ATOM 767 N N . THR A 1 103 ? 16.647 0.024 7.523 1.00 41.66 103 THR A N 1
ATOM 768 C CA . THR A 1 103 ? 16.641 -1.417 7.798 1.00 41.66 103 THR A CA 1
ATOM 769 C C . THR A 1 103 ? 15.504 -2.136 7.074 1.00 41.66 103 THR A C 1
ATOM 771 O O . THR A 1 103 ? 15.577 -3.350 6.948 1.00 41.66 103 THR A O 1
ATOM 774 N N . ASP A 1 104 ? 14.524 -1.403 6.528 1.00 53.00 104 ASP A N 1
ATOM 775 C CA . ASP A 1 104 ? 13.395 -1.946 5.745 1.00 53.00 104 ASP A CA 1
ATOM 776 C C . ASP A 1 104 ? 13.474 -1.628 4.238 1.00 53.00 104 ASP A C 1
ATOM 778 O O . ASP A 1 104 ? 12.517 -1.827 3.497 1.00 53.00 104 ASP A O 1
ATOM 782 N N . VAL A 1 105 ? 14.630 -1.176 3.732 1.00 57.75 105 VAL A N 1
ATOM 783 C CA . VAL A 1 105 ? 14.819 -0.888 2.288 1.00 57.75 105 VAL A CA 1
ATOM 784 C C . VAL A 1 105 ? 14.641 -2.140 1.419 1.00 57.75 105 VAL A C 1
ATOM 786 O O . VAL A 1 105 ? 14.389 -2.047 0.222 1.00 57.75 105 VAL A O 1
ATOM 789 N N . SER A 1 106 ? 14.738 -3.324 2.023 1.00 65.38 106 SER A N 1
ATOM 790 C CA . SER A 1 106 ? 14.505 -4.595 1.348 1.00 65.38 106 SER A CA 1
ATOM 791 C C . SER A 1 106 ? 13.025 -4.944 1.178 1.00 65.38 106 SER A C 1
ATOM 793 O O . SER A 1 106 ? 12.743 -5.846 0.401 1.00 65.38 106 SER A O 1
ATOM 795 N N . MET A 1 107 ? 12.083 -4.277 1.855 1.00 81.88 107 MET A N 1
ATOM 796 C CA . MET A 1 107 ? 10.658 -4.628 1.828 1.00 81.88 107 MET A CA 1
ATOM 797 C C . MET A 1 107 ? 9.889 -3.686 0.895 1.00 81.88 107 MET A C 1
ATOM 799 O O . MET A 1 107 ? 9.485 -2.593 1.283 1.00 81.88 107 MET A O 1
ATOM 803 N N . ILE A 1 108 ? 9.631 -4.118 -0.340 1.00 85.62 108 ILE A N 1
ATOM 804 C CA . ILE A 1 108 ? 8.777 -3.379 -1.281 1.00 85.62 108 ILE A CA 1
ATOM 805 C C . ILE A 1 108 ? 7.471 -4.148 -1.420 1.00 85.62 108 ILE A C 1
ATOM 807 O O . ILE A 1 108 ? 7.480 -5.325 -1.771 1.00 85.62 108 ILE A O 1
ATOM 811 N N . CYS A 1 109 ? 6.343 -3.486 -1.147 1.00 90.88 109 CYS A N 1
ATOM 812 C CA . CYS A 1 109 ? 5.020 -4.118 -1.192 1.00 90.88 109 CYS A CA 1
ATOM 813 C C . CYS A 1 109 ? 4.920 -5.359 -0.286 1.00 90.88 109 CYS A C 1
ATOM 815 O O . CYS A 1 109 ? 4.410 -6.400 -0.682 1.00 90.88 109 CYS A O 1
ATOM 817 N N . GLY A 1 110 ? 5.430 -5.244 0.946 1.00 79.19 110 GLY A N 1
ATOM 818 C CA . GLY A 1 110 ? 5.275 -6.267 1.985 1.00 79.19 110 GLY A CA 1
ATOM 819 C C . GLY A 1 110 ? 6.181 -7.494 1.859 1.00 79.19 110 GLY A C 1
ATOM 820 O O . GLY A 1 110 ? 6.007 -8.423 2.648 1.00 79.19 110 GLY A O 1
ATOM 821 N N . GLY A 1 111 ? 7.140 -7.507 0.926 1.00 90.12 111 GLY A N 1
ATOM 822 C CA . GLY A 1 111 ? 8.088 -8.612 0.789 1.00 90.12 111 GLY A CA 1
ATOM 823 C C . GLY A 1 111 ? 9.423 -8.239 0.126 1.00 90.12 111 GLY A C 1
ATOM 824 O O . GLY A 1 111 ? 9.539 -7.185 -0.509 1.00 90.12 111 GLY A O 1
ATOM 825 N N . PRO A 1 112 ? 10.456 -9.093 0.274 1.00 92.94 112 PRO A N 1
ATOM 826 C CA . PRO A 1 112 ? 11.773 -8.882 -0.318 1.00 92.94 112 PRO A CA 1
ATOM 827 C C . PRO A 1 112 ? 11.884 -9.315 -1.782 1.00 92.94 112 PRO A C 1
ATOM 829 O O . PRO A 1 112 ? 12.928 -9.132 -2.403 1.00 92.94 112 PRO A O 1
ATOM 832 N N . GLU A 1 113 ? 10.848 -9.918 -2.362 1.00 93.19 113 GLU A N 1
ATOM 833 C CA . GLU A 1 113 ? 10.903 -10.520 -3.692 1.00 93.19 113 GLU A CA 1
ATOM 834 C C . GLU A 1 113 ? 11.185 -9.494 -4.791 1.00 93.19 113 GLU A C 1
ATOM 836 O O . GLU A 1 113 ? 11.994 -9.770 -5.677 1.00 93.19 113 GLU A O 1
ATOM 841 N N . ILE A 1 114 ? 10.554 -8.316 -4.734 1.00 91.44 114 ILE A N 1
ATOM 842 C CA . ILE A 1 114 ? 10.790 -7.237 -5.706 1.00 91.44 114 ILE A CA 1
ATOM 843 C C . ILE A 1 114 ? 12.231 -6.736 -5.584 1.00 91.44 114 ILE A C 1
ATOM 845 O O . ILE A 1 114 ? 12.933 -6.631 -6.589 1.00 91.44 114 ILE A O 1
ATOM 849 N N . TRP A 1 115 ? 12.708 -6.509 -4.358 1.00 91.44 115 TRP A N 1
ATOM 850 C CA . TRP A 1 115 ? 14.089 -6.096 -4.115 1.00 91.44 115 TRP A CA 1
ATOM 851 C C . TRP A 1 115 ? 15.092 -7.131 -4.633 1.00 91.44 115 TRP A C 1
ATOM 853 O O . TRP A 1 115 ? 16.044 -6.788 -5.333 1.00 91.44 115 TRP A O 1
ATOM 863 N N . ASN A 1 116 ? 14.847 -8.412 -4.362 1.00 91.56 116 ASN A N 1
ATOM 864 C CA . ASN A 1 116 ? 15.675 -9.508 -4.851 1.00 91.56 116 ASN A CA 1
ATOM 865 C C . ASN A 1 116 ? 15.662 -9.587 -6.379 1.00 91.56 116 ASN A C 1
ATOM 867 O O . ASN A 1 116 ? 16.688 -9.891 -6.969 1.00 91.56 116 ASN A O 1
ATOM 871 N N . LEU A 1 117 ? 14.537 -9.309 -7.042 1.00 91.31 117 LEU A N 1
ATOM 872 C CA . LEU A 1 117 ? 14.468 -9.281 -8.506 1.00 91.31 117 LEU A CA 1
ATOM 873 C C . LEU A 1 117 ? 15.228 -8.091 -9.107 1.00 91.31 117 LEU A C 1
ATOM 875 O O . LEU A 1 117 ? 15.848 -8.260 -10.155 1.00 91.31 117 LEU A O 1
ATOM 879 N N . LEU A 1 118 ? 15.213 -6.931 -8.444 1.00 88.62 118 LEU A N 1
ATOM 880 C CA . LEU A 1 118 ? 15.982 -5.748 -8.848 1.00 88.62 118 LEU A CA 1
ATOM 881 C C . LEU A 1 118 ? 17.488 -5.934 -8.633 1.00 88.62 118 LEU A C 1
ATOM 883 O O . LEU A 1 118 ? 18.286 -5.485 -9.448 1.00 88.62 118 LEU A O 1
ATOM 887 N N . THR A 1 119 ? 17.875 -6.604 -7.548 1.00 88.56 119 THR A N 1
ATOM 888 C CA . THR A 1 119 ? 19.279 -6.746 -7.124 1.00 88.56 119 THR A CA 1
ATOM 889 C C . THR A 1 119 ? 19.902 -8.101 -7.453 1.00 88.56 119 THR A C 1
ATOM 891 O O . THR A 1 119 ? 21.085 -8.306 -7.189 1.00 88.56 119 THR A O 1
ATOM 894 N N . ALA A 1 120 ? 19.151 -9.023 -8.070 1.00 84.69 120 ALA A N 1
ATOM 895 C CA . ALA A 1 120 ? 19.620 -10.367 -8.424 1.00 84.69 120 ALA A CA 1
ATOM 896 C C . ALA A 1 120 ? 20.875 -10.367 -9.302 1.00 84.69 120 ALA A C 1
ATOM 898 O O . ALA A 1 120 ? 21.534 -11.401 -9.424 1.00 84.69 120 ALA A O 1
ATOM 899 N N . SER A 1 121 ? 21.199 -9.254 -9.958 1.00 72.94 121 SER A N 1
ATOM 900 C CA . SER A 1 121 ? 22.393 -9.194 -10.771 1.00 72.94 121 SER A CA 1
ATOM 901 C C . SER A 1 121 ? 22.979 -7.792 -10.880 1.00 72.94 121 SER A C 1
ATOM 903 O O . SER A 1 121 ? 22.268 -6.794 -10.882 1.00 72.94 121 SER A O 1
ATOM 905 N N . SER A 1 122 ? 24.306 -7.752 -10.954 1.00 78.19 122 SER A N 1
ATOM 906 C CA . SER A 1 122 ? 25.130 -6.544 -10.923 1.00 78.19 122 SER A CA 1
ATOM 907 C C . SER A 1 122 ? 25.776 -6.212 -12.271 1.00 78.19 122 SER A C 1
ATOM 909 O O . SER A 1 122 ? 26.603 -5.308 -12.344 1.00 78.19 122 SER A O 1
ATOM 911 N N . THR A 1 123 ? 25.448 -6.952 -13.334 1.00 83.50 123 THR A N 1
ATOM 912 C CA . THR A 1 123 ? 26.034 -6.761 -14.666 1.00 83.50 123 THR A CA 1
ATOM 913 C C . THR A 1 123 ? 25.104 -5.956 -15.576 1.00 83.50 123 THR A C 1
ATOM 915 O O . THR A 1 123 ? 23.887 -5.985 -15.441 1.00 83.50 123 THR A O 1
ATOM 918 N N . VAL A 1 124 ? 25.656 -5.238 -16.555 1.00 77.31 124 VAL A N 1
ATOM 919 C CA . VAL A 1 124 ? 24.848 -4.430 -17.493 1.00 77.31 124 VAL A CA 1
ATOM 920 C C . VAL A 1 124 ? 23.845 -5.301 -18.263 1.00 77.31 124 VAL A C 1
ATOM 922 O O . VAL A 1 124 ? 22.666 -4.968 -18.370 1.00 77.31 124 VAL A O 1
ATOM 925 N N . THR A 1 125 ? 24.285 -6.472 -18.731 1.00 77.69 125 THR A N 1
ATOM 926 C CA . THR A 1 125 ? 23.441 -7.424 -19.471 1.00 77.69 125 THR A CA 1
ATOM 927 C C . THR A 1 125 ? 22.269 -7.931 -18.638 1.00 77.69 125 THR A C 1
ATOM 929 O O . THR A 1 125 ? 21.210 -8.250 -19.173 1.00 77.69 125 THR A O 1
ATOM 932 N N . SER A 1 126 ? 22.421 -8.040 -17.324 1.00 79.44 126 SER A N 1
ATOM 933 C CA . SER A 1 126 ? 21.347 -8.538 -16.475 1.00 79.44 126 SER A CA 1
ATOM 934 C C . SER A 1 126 ? 20.360 -7.455 -16.060 1.00 79.44 126 SER A C 1
ATOM 936 O O . SER A 1 126 ? 19.175 -7.762 -15.949 1.00 79.44 126 SER A O 1
ATOM 938 N N . VAL A 1 127 ? 20.800 -6.196 -15.940 1.00 82.81 127 VAL A N 1
ATOM 939 C CA . VAL A 1 127 ? 19.908 -5.035 -15.781 1.00 82.81 127 VAL A CA 1
ATOM 940 C C . VAL A 1 127 ? 18.931 -4.943 -16.960 1.00 82.81 127 VAL A C 1
ATOM 942 O O . VAL A 1 127 ? 17.741 -4.699 -16.773 1.00 82.81 127 VAL A O 1
ATOM 945 N N . GLN A 1 128 ? 19.387 -5.253 -18.177 1.00 80.06 128 GLN A N 1
ATOM 946 C CA . GLN A 1 128 ? 18.517 -5.328 -19.359 1.00 80.06 128 GLN A CA 1
ATOM 947 C C . GLN A 1 128 ? 17.503 -6.487 -19.313 1.00 80.06 128 GLN A C 1
ATOM 949 O O . GLN A 1 128 ? 16.504 -6.459 -20.030 1.00 80.06 128 GLN A O 1
ATOM 954 N N . ASN A 1 129 ? 17.747 -7.501 -18.478 1.00 86.31 129 ASN A N 1
ATOM 955 C CA . ASN A 1 129 ? 16.935 -8.714 -18.347 1.00 86.31 129 ASN A CA 1
ATOM 956 C C . ASN A 1 129 ? 16.140 -8.763 -17.029 1.00 86.31 129 ASN A C 1
ATOM 958 O O . ASN A 1 129 ? 15.695 -9.837 -16.602 1.00 86.31 129 ASN A O 1
ATOM 962 N N . ILE A 1 130 ? 15.948 -7.613 -16.375 1.00 89.38 130 ILE A N 1
ATOM 963 C CA . ILE A 1 130 ? 15.096 -7.508 -15.190 1.00 89.38 130 ILE A CA 1
ATOM 964 C C . ILE A 1 130 ? 13.680 -7.994 -15.533 1.00 89.38 130 ILE A C 1
ATOM 966 O O . ILE A 1 130 ? 13.078 -7.630 -16.544 1.00 89.38 130 ILE A O 1
ATOM 970 N N . LYS A 1 131 ? 13.122 -8.839 -14.661 1.00 93.06 131 LYS A N 1
ATOM 971 C CA . LYS A 1 131 ? 11.808 -9.470 -14.855 1.00 93.06 131 LYS A CA 1
ATOM 972 C C . LYS A 1 131 ? 10.669 -8.533 -14.441 1.00 93.06 131 LYS A C 1
ATOM 974 O O . LYS A 1 131 ? 9.939 -8.840 -13.500 1.00 93.06 131 LYS A O 1
ATOM 979 N N . TRP A 1 132 ? 10.504 -7.415 -15.151 1.00 93.62 132 TRP A N 1
ATOM 980 C CA . TRP A 1 132 ? 9.510 -6.372 -14.849 1.00 93.62 132 TRP A CA 1
ATOM 981 C C . TRP A 1 132 ? 8.091 -6.914 -14.669 1.00 93.62 132 TRP A C 1
ATOM 983 O O . TRP A 1 132 ? 7.479 -6.676 -13.633 1.00 93.62 132 TRP A O 1
ATOM 993 N N . ALA A 1 133 ? 7.623 -7.753 -15.598 1.00 94.88 133 ALA A N 1
ATOM 994 C CA . ALA A 1 133 ? 6.287 -8.352 -15.537 1.00 94.88 133 ALA A CA 1
ATOM 995 C C . ALA A 1 133 ? 6.051 -9.193 -14.267 1.00 94.88 133 ALA A C 1
ATOM 997 O O . ALA A 1 133 ? 4.937 -9.264 -13.756 1.00 94.88 133 ALA A O 1
ATOM 998 N N . LYS A 1 134 ? 7.100 -9.834 -13.730 1.00 95.56 134 LYS A N 1
ATOM 999 C CA . LYS A 1 134 ? 6.988 -10.586 -12.475 1.00 95.56 134 LYS A CA 1
ATOM 1000 C C . LYS A 1 134 ? 6.832 -9.643 -11.282 1.00 95.56 134 LYS A C 1
ATOM 1002 O O . LYS A 1 134 ? 6.083 -9.962 -10.368 1.00 95.56 134 LYS A O 1
ATOM 1007 N N . MET A 1 135 ? 7.531 -8.510 -11.285 1.00 94.81 135 MET A N 1
ATOM 1008 C CA . MET A 1 135 ? 7.407 -7.511 -10.222 1.00 94.81 135 MET A CA 1
ATOM 1009 C C . MET A 1 135 ? 6.041 -6.816 -10.261 1.00 94.81 135 MET A C 1
ATOM 1011 O O . MET A 1 135 ? 5.430 -6.669 -9.212 1.00 94.81 135 MET A O 1
ATOM 1015 N N . GLU A 1 136 ? 5.526 -6.507 -11.455 1.00 95.25 136 GLU A N 1
ATOM 1016 C CA . GLU A 1 136 ? 4.158 -5.998 -11.657 1.00 95.25 136 GLU A CA 1
ATOM 1017 C C . GLU A 1 136 ? 3.097 -6.966 -11.139 1.00 95.25 136 GLU A C 1
ATOM 1019 O O . GLU A 1 136 ? 2.140 -6.557 -10.492 1.00 95.25 136 GLU A O 1
ATOM 1024 N N . ALA A 1 137 ? 3.272 -8.267 -11.384 1.00 96.62 137 ALA A N 1
ATOM 1025 C CA . ALA A 1 137 ? 2.357 -9.269 -10.852 1.00 96.62 137 ALA A CA 1
ATOM 1026 C C . ALA A 1 137 ? 2.369 -9.294 -9.314 1.00 96.62 137 ALA A C 1
ATOM 1028 O O . ALA A 1 137 ? 1.303 -9.324 -8.706 1.00 96.62 137 ALA A O 1
ATOM 1029 N N . ILE A 1 138 ? 3.554 -9.237 -8.690 1.00 95.44 138 ILE A N 1
ATOM 1030 C CA . ILE A 1 138 ? 3.697 -9.224 -7.223 1.00 95.44 138 ILE A CA 1
ATOM 1031 C C . ILE A 1 138 ? 3.058 -7.967 -6.623 1.00 95.44 138 ILE A C 1
ATOM 1033 O O . ILE A 1 138 ? 2.300 -8.067 -5.660 1.00 95.44 138 ILE A O 1
ATOM 1037 N N . GLU A 1 139 ? 3.340 -6.796 -7.193 1.00 95.50 139 GLU A N 1
ATOM 1038 C CA . GLU A 1 139 ? 2.750 -5.529 -6.754 1.00 95.50 139 GLU A CA 1
ATOM 1039 C C . GLU A 1 139 ? 1.224 -5.547 -6.898 1.00 95.50 139 GLU A C 1
ATOM 1041 O O . GLU A 1 139 ? 0.511 -5.283 -5.928 1.00 95.50 139 GLU A O 1
ATOM 1046 N N . GLY A 1 140 ? 0.715 -5.971 -8.055 1.00 95.81 140 GLY A N 1
ATOM 1047 C CA . GLY A 1 140 ? -0.717 -6.039 -8.313 1.00 95.81 140 GLY A CA 1
ATOM 1048 C C . GLY A 1 140 ? -1.443 -7.082 -7.459 1.00 95.81 140 GLY A C 1
ATOM 1049 O O . GLY A 1 140 ? -2.603 -6.879 -7.095 1.00 95.81 140 GLY A O 1
ATOM 1050 N N . ASP A 1 141 ? -0.806 -8.209 -7.130 1.00 96.62 141 ASP A N 1
ATOM 1051 C CA . ASP A 1 141 ? -1.331 -9.187 -6.168 1.00 96.62 141 ASP A CA 1
ATOM 1052 C C . ASP A 1 141 ? -1.386 -8.588 -4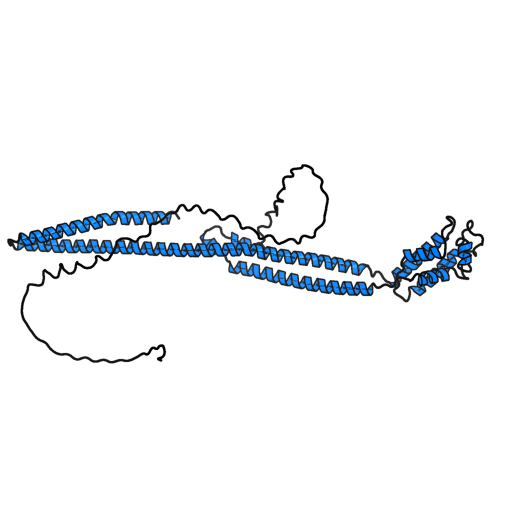.753 1.00 96.62 141 ASP A C 1
ATOM 1054 O O . ASP A 1 141 ? -2.410 -8.705 -4.073 1.00 96.62 141 ASP A O 1
ATOM 1058 N N . TYR A 1 142 ? -0.326 -7.897 -4.323 1.00 96.50 142 TYR A N 1
ATOM 1059 C CA . TYR A 1 142 ? -0.261 -7.267 -3.006 1.00 96.50 142 TYR A CA 1
ATOM 1060 C C . TYR A 1 142 ? -1.291 -6.145 -2.843 1.00 96.50 142 TYR A C 1
ATOM 1062 O O . TYR A 1 142 ? -2.014 -6.118 -1.846 1.00 96.50 142 TYR A O 1
ATOM 1070 N N . LEU A 1 143 ? -1.408 -5.240 -3.821 1.00 95.88 143 LEU A N 1
ATOM 1071 C CA . LEU A 1 143 ? -2.393 -4.159 -3.783 1.00 95.88 143 LEU A CA 1
ATOM 1072 C C . LEU A 1 143 ? -3.824 -4.700 -3.762 1.00 95.88 143 LEU A C 1
ATOM 1074 O O . LEU A 1 143 ? -4.626 -4.242 -2.950 1.00 95.88 143 LEU A O 1
ATOM 1078 N N . ARG A 1 144 ? -4.134 -5.730 -4.563 1.00 97.50 144 ARG A N 1
ATOM 1079 C CA . ARG A 1 144 ? -5.447 -6.397 -4.512 1.00 97.50 144 ARG A CA 1
ATOM 1080 C C . ARG A 1 144 ? -5.714 -7.041 -3.155 1.00 97.50 144 ARG A C 1
ATOM 1082 O O . ARG A 1 144 ? -6.823 -6.930 -2.639 1.00 97.50 144 ARG A O 1
ATOM 1089 N N . ALA A 1 145 ? -4.718 -7.693 -2.556 1.00 96.62 145 ALA A N 1
ATOM 1090 C CA . ALA A 1 145 ? -4.856 -8.274 -1.224 1.00 96.62 145 ALA A CA 1
ATOM 1091 C C . ALA A 1 145 ? -5.108 -7.199 -0.151 1.00 96.62 145 ALA A C 1
ATOM 1093 O O . ALA A 1 145 ? -5.963 -7.382 0.716 1.00 96.62 145 ALA A O 1
ATOM 1094 N N . GLN A 1 146 ? -4.411 -6.060 -0.223 1.00 95.81 146 GLN A N 1
ATOM 1095 C CA . GLN A 1 146 ? -4.633 -4.937 0.690 1.00 95.81 146 GLN A CA 1
ATOM 1096 C C . GLN A 1 146 ? -6.002 -4.285 0.480 1.00 95.81 146 GLN A C 1
ATOM 1098 O O . GLN A 1 146 ? -6.674 -3.970 1.458 1.00 95.81 146 GLN A O 1
ATOM 1103 N N . GLU A 1 147 ? -6.461 -4.133 -0.762 1.00 96.44 147 GLU A N 1
ATOM 1104 C CA . GLU A 1 147 ? -7.797 -3.612 -1.065 1.00 96.44 147 GLU A CA 1
ATOM 1105 C C . GLU A 1 147 ? -8.901 -4.519 -0.499 1.00 96.44 147 GLU A C 1
ATOM 1107 O O . GLU A 1 147 ? -9.823 -4.035 0.165 1.00 96.44 147 GLU A O 1
ATOM 1112 N N . LEU A 1 148 ? -8.775 -5.840 -0.682 1.00 97.44 148 LEU A N 1
ATOM 1113 C CA . LEU A 1 148 ? -9.680 -6.821 -0.079 1.00 97.44 148 LEU A CA 1
ATOM 1114 C C . LEU A 1 148 ? -9.684 -6.707 1.447 1.00 97.44 148 LEU A C 1
ATOM 1116 O O . LEU A 1 148 ? -10.752 -6.605 2.045 1.00 97.44 148 LEU A O 1
ATOM 1120 N N . LYS A 1 149 ? -8.505 -6.623 2.067 1.00 96.94 149 LYS A N 1
ATOM 1121 C CA . LYS A 1 149 ? -8.367 -6.467 3.518 1.00 96.94 149 LYS A CA 1
ATOM 1122 C C . LYS A 1 149 ? -8.997 -5.171 4.031 1.00 96.94 149 LYS A C 1
ATOM 1124 O O . LYS A 1 149 ? -9.669 -5.182 5.057 1.00 96.94 149 LYS A O 1
ATOM 1129 N N . VAL A 1 150 ? -8.813 -4.052 3.327 1.00 96.94 150 VAL A N 1
ATOM 1130 C CA . VAL A 1 150 ? -9.449 -2.767 3.670 1.00 96.94 150 VAL A CA 1
ATOM 1131 C C . VAL A 1 150 ? -10.971 -2.887 3.606 1.00 96.94 150 VAL A C 1
ATOM 1133 O O . VAL A 1 150 ? -11.657 -2.382 4.494 1.00 96.94 150 VAL A O 1
ATOM 1136 N N . ARG A 1 151 ? -11.503 -3.574 2.589 1.00 97.75 151 ARG A N 1
ATOM 1137 C CA . ARG A 1 151 ? -12.942 -3.811 2.452 1.00 97.75 151 ARG A CA 1
ATOM 1138 C C . ARG A 1 151 ? -13.485 -4.712 3.562 1.00 97.75 151 ARG A C 1
ATOM 1140 O O . ARG A 1 151 ? -14.512 -4.381 4.144 1.00 97.75 151 ARG A O 1
ATOM 1147 N N . GLU A 1 152 ? -12.811 -5.821 3.855 1.00 97.62 152 GLU A N 1
ATOM 1148 C CA . GLU A 1 152 ? -13.188 -6.750 4.929 1.00 97.62 152 GLU A CA 1
ATOM 1149 C C . GLU A 1 152 ? -13.201 -6.049 6.290 1.00 97.62 152 GLU A C 1
ATOM 1151 O O . GLU A 1 152 ? -14.213 -6.088 6.985 1.00 97.62 152 GLU A O 1
ATOM 1156 N N . LEU A 1 153 ? -12.133 -5.318 6.626 1.00 97.50 153 LEU A N 1
ATOM 1157 C CA . LEU A 1 153 ? -12.061 -4.536 7.863 1.00 97.50 153 LEU A CA 1
ATOM 1158 C C . LEU A 1 153 ? -13.161 -3.470 7.932 1.00 97.50 153 LEU A C 1
ATOM 1160 O O . LEU A 1 153 ? -13.742 -3.268 8.993 1.00 97.50 153 LEU A O 1
ATOM 1164 N N . GLY A 1 154 ? -13.483 -2.816 6.811 1.00 96.31 154 GLY A N 1
ATOM 1165 C CA . GLY A 1 154 ? -14.588 -1.857 6.741 1.00 96.31 154 GLY A CA 1
ATOM 1166 C C . GLY A 1 154 ? -15.940 -2.488 7.091 1.00 96.31 154 GLY A C 1
ATOM 1167 O O . GLY A 1 154 ? -16.670 -1.947 7.919 1.00 96.31 154 GLY A O 1
ATOM 1168 N N . LEU A 1 155 ? -16.239 -3.662 6.527 1.00 97.69 155 LEU A N 1
ATOM 1169 C CA . LEU A 1 155 ? -17.467 -4.409 6.828 1.00 97.69 155 LEU A CA 1
ATOM 1170 C C . LEU A 1 155 ? -17.515 -4.885 8.287 1.00 97.69 155 LEU A C 1
ATOM 1172 O O . LEU A 1 155 ? -18.568 -4.835 8.921 1.00 97.69 155 LEU A O 1
ATOM 1176 N N . GLU A 1 156 ? -16.386 -5.336 8.836 1.00 96.38 156 GLU A N 1
ATOM 1177 C CA . GLU A 1 156 ? -16.295 -5.739 10.242 1.00 96.38 156 GLU A CA 1
ATOM 1178 C C . GLU A 1 156 ? -16.532 -4.558 11.192 1.00 96.38 156 GLU A C 1
ATOM 1180 O O . GLU A 1 156 ? -17.267 -4.704 12.168 1.00 96.38 156 GLU A O 1
ATOM 1185 N N . ILE A 1 157 ? -15.970 -3.381 10.894 1.00 96.75 157 ILE A N 1
ATOM 1186 C CA . ILE A 1 157 ? -16.195 -2.153 11.673 1.00 96.75 157 ILE A CA 1
ATOM 1187 C C . ILE A 1 157 ? -17.672 -1.749 11.631 1.00 96.75 157 ILE A C 1
ATOM 1189 O O . ILE A 1 157 ? -18.244 -1.447 12.677 1.00 96.75 157 ILE A O 1
ATOM 1193 N N . GLU A 1 158 ? -18.314 -1.782 10.460 1.00 96.69 158 GLU A N 1
ATOM 1194 C CA . GLU A 1 158 ? -19.749 -1.493 10.331 1.00 96.69 158 GLU A CA 1
ATOM 1195 C C . GLU A 1 158 ? -20.606 -2.490 11.123 1.00 96.69 158 GLU A C 1
ATOM 1197 O O . GLU A 1 158 ? -21.527 -2.094 11.842 1.00 96.69 158 GLU A O 1
ATOM 1202 N N . SER A 1 159 ? -20.275 -3.783 11.055 1.00 95.69 159 SER A N 1
ATOM 1203 C CA . SER A 1 159 ? -20.958 -4.815 11.837 1.00 95.69 159 SER A CA 1
ATOM 1204 C C . SER A 1 159 ? -20.785 -4.598 13.342 1.00 95.69 159 SER A C 1
ATOM 1206 O O . SER A 1 159 ? -21.754 -4.735 14.091 1.00 95.69 159 SER A O 1
ATOM 1208 N N . LEU A 1 160 ? -19.574 -4.266 13.801 1.00 94.69 160 LEU A N 1
ATOM 1209 C CA . LEU A 1 160 ? -19.302 -3.966 15.208 1.00 94.69 160 LEU A CA 1
ATOM 1210 C C . LEU A 1 160 ? -20.049 -2.712 15.659 1.00 94.69 160 LEU A C 1
ATOM 1212 O O . LEU A 1 160 ? -20.640 -2.725 16.734 1.00 94.69 160 LEU A O 1
ATOM 1216 N N . ALA A 1 161 ? -20.098 -1.664 14.835 1.00 94.00 161 ALA A N 1
ATOM 1217 C CA . ALA A 1 161 ? -20.867 -0.458 15.125 1.00 94.00 161 ALA A CA 1
ATOM 1218 C C . ALA A 1 161 ? -22.368 -0.760 15.289 1.00 94.00 161 ALA A C 1
ATOM 1220 O O . ALA A 1 161 ? -22.998 -0.242 16.209 1.00 94.00 161 ALA A O 1
ATOM 1221 N N . GLY A 1 162 ? -22.931 -1.645 14.458 1.00 92.94 162 GLY A N 1
ATOM 1222 C CA . GLY A 1 162 ? -24.313 -2.111 14.605 1.00 92.94 162 GLY A CA 1
ATOM 1223 C C . GLY A 1 162 ? -24.555 -2.878 15.910 1.00 92.94 162 GLY A C 1
ATOM 1224 O O . GLY A 1 162 ? -25.543 -2.625 16.599 1.00 92.94 162 GLY A O 1
ATOM 1225 N N . LEU A 1 163 ? -23.634 -3.773 16.285 1.00 90.38 163 LEU A N 1
ATOM 1226 C CA . LEU A 1 163 ? -23.705 -4.514 17.550 1.00 90.38 163 LEU A CA 1
ATOM 1227 C C . LEU A 1 163 ? -23.561 -3.598 18.768 1.00 90.38 163 LEU A C 1
ATOM 1229 O O . LEU A 1 163 ? -24.290 -3.775 19.741 1.00 90.38 163 LEU A O 1
ATOM 1233 N N . ILE A 1 164 ? -22.658 -2.616 18.709 1.00 89.62 164 ILE A N 1
ATOM 1234 C CA . ILE A 1 164 ? -22.483 -1.590 19.742 1.00 89.62 164 ILE A CA 1
ATOM 1235 C C . ILE A 1 164 ? -23.782 -0.804 19.902 1.00 89.62 164 ILE A C 1
ATOM 1237 O O . ILE A 1 164 ? -24.315 -0.765 21.002 1.00 89.62 164 ILE A O 1
ATOM 1241 N N . ALA A 1 165 ? -24.359 -0.282 18.817 1.00 88.31 165 ALA A N 1
ATOM 1242 C CA . ALA A 1 165 ? -25.612 0.470 18.877 1.00 88.31 165 ALA A CA 1
ATOM 1243 C C . ALA A 1 165 ? -26.778 -0.372 19.427 1.00 88.31 165 ALA A C 1
ATOM 1245 O O . ALA A 1 165 ? -27.588 0.115 20.216 1.00 88.31 165 ALA A O 1
ATOM 1246 N N . GLN A 1 166 ? -26.859 -1.655 19.054 1.00 86.00 166 GLN A N 1
ATOM 1247 C CA . GLN A 1 166 ? -27.841 -2.576 19.624 1.00 86.00 166 GLN A CA 1
ATOM 1248 C C . GLN A 1 166 ? -27.605 -2.785 21.125 1.00 86.00 166 GLN A C 1
ATOM 1250 O O . GLN A 1 166 ? -28.558 -2.754 21.900 1.00 86.00 166 GLN A O 1
ATOM 1255 N N . LYS A 1 167 ? -26.352 -2.980 21.550 1.00 83.81 167 LYS A N 1
ATOM 1256 C CA . LYS A 1 167 ? -25.995 -3.176 22.959 1.00 83.81 167 LYS A CA 1
ATOM 1257 C C . LYS A 1 167 ? -26.214 -1.924 23.793 1.00 83.81 167 LYS A C 1
ATOM 1259 O O . LYS A 1 167 ? -26.703 -2.044 24.907 1.00 83.81 167 LYS A O 1
ATOM 1264 N N . GLU A 1 168 ? -25.930 -0.748 23.255 1.00 80.94 168 GLU A N 1
ATOM 1265 C CA . GLU A 1 168 ? -26.254 0.539 23.871 1.00 80.94 168 GLU A CA 1
ATOM 1266 C C . GLU A 1 168 ? -27.773 0.710 24.018 1.00 80.94 168 GLU A C 1
ATOM 1268 O O . GLU A 1 168 ? -28.246 1.112 25.080 1.00 80.94 168 GLU A O 1
ATOM 1273 N N . ALA A 1 169 ? -28.555 0.320 23.004 1.00 77.12 169 ALA A N 1
ATOM 1274 C CA . ALA A 1 169 ? -30.015 0.348 23.070 1.00 77.12 169 ALA A CA 1
ATOM 1275 C C . ALA A 1 169 ? -30.589 -0.671 24.075 1.00 77.12 169 ALA A C 1
ATOM 1277 O O . ALA A 1 169 ? -31.552 -0.370 24.782 1.00 77.12 169 ALA A O 1
ATOM 1278 N N . GLU A 1 170 ? -29.995 -1.864 24.177 1.00 73.38 170 GLU A N 1
ATOM 1279 C CA . GLU A 1 170 ? -30.303 -2.865 25.210 1.00 73.38 170 GLU A CA 1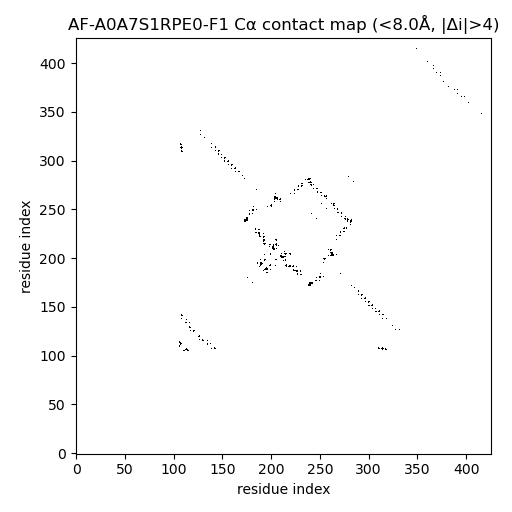
ATOM 1280 C C . GLU A 1 170 ? -29.892 -2.375 26.611 1.00 73.38 170 GLU A C 1
ATOM 1282 O O . GLU A 1 170 ? -30.585 -2.645 27.592 1.00 73.38 170 GLU A O 1
ATOM 1287 N N . GLN A 1 171 ? -28.805 -1.603 26.704 1.00 65.38 171 GLN A N 1
ATOM 1288 C CA . GLN A 1 171 ? -28.338 -0.925 27.913 1.00 65.38 171 GLN A CA 1
ATOM 1289 C C . GLN A 1 171 ? -29.106 0.366 28.234 1.00 65.38 171 GLN A C 1
ATOM 1291 O O . GLN A 1 171 ? -28.709 1.078 29.160 1.00 65.38 171 GLN A O 1
ATOM 1296 N N . HIS A 1 172 ? -30.256 0.645 27.602 1.00 55.59 172 HIS A N 1
ATOM 1297 C CA . HIS A 1 172 ? -31.264 1.546 28.177 1.00 55.59 172 HIS A CA 1
ATOM 1298 C C . HIS A 1 172 ? -31.888 0.922 29.435 1.00 55.59 172 HIS A C 1
ATOM 1300 O O . HIS A 1 172 ? -33.092 0.676 29.538 1.00 55.59 172 HIS A O 1
ATOM 1306 N N . VAL A 1 173 ? -31.039 0.673 30.426 1.00 60.06 173 VAL A N 1
ATOM 1307 C CA . VAL A 1 173 ? -31.421 0.364 31.780 1.00 60.06 173 VAL A CA 1
ATOM 1308 C C . VAL A 1 173 ? -32.138 1.599 32.292 1.00 60.06 173 VAL A C 1
ATOM 1310 O O . VAL A 1 173 ? -31.580 2.696 32.340 1.00 60.06 173 VAL A O 1
ATOM 1313 N N . LYS A 1 174 ? -33.415 1.446 32.628 1.00 71.31 174 LYS A N 1
ATOM 1314 C CA . LYS A 1 174 ? -34.144 2.539 33.259 1.00 71.31 174 LYS A CA 1
ATOM 1315 C C . LYS A 1 174 ? -33.508 2.737 34.629 1.00 71.31 174 LYS A C 1
ATOM 1317 O O . LYS A 1 174 ? -33.396 1.787 35.397 1.00 71.31 174 LYS A O 1
ATOM 1322 N N . TYR A 1 175 ? -33.055 3.939 34.940 1.00 82.00 175 TYR A N 1
ATOM 1323 C CA . TYR A 1 175 ? -32.662 4.234 36.311 1.00 82.00 175 TYR A CA 1
ATOM 1324 C C . TYR A 1 175 ? -33.915 4.341 37.173 1.00 82.00 175 TYR A C 1
ATOM 1326 O O . TYR A 1 175 ? -34.989 4.713 36.681 1.00 82.00 175 TYR A O 1
ATOM 1334 N N . THR A 1 176 ? -33.809 3.980 38.447 1.00 86.38 176 THR A N 1
ATOM 1335 C CA . THR A 1 176 ? -34.906 4.225 39.379 1.00 86.38 176 THR A CA 1
ATOM 1336 C C . THR A 1 176 ? -35.155 5.728 39.486 1.00 86.38 176 THR A C 1
ATOM 1338 O O . THR A 1 176 ? -34.271 6.510 39.827 1.00 86.38 176 THR A O 1
ATOM 1341 N N . SER A 1 177 ? -36.383 6.142 39.182 1.00 89.69 177 SER A N 1
ATOM 1342 C CA . SER A 1 177 ? -36.805 7.535 39.338 1.00 89.69 177 SER A CA 1
ATOM 1343 C C . SER A 1 177 ? -36.753 7.968 40.813 1.00 89.69 177 SER A C 1
ATOM 1345 O O . SER A 1 177 ? -36.921 7.126 41.708 1.00 89.69 177 SER A O 1
ATOM 1347 N N . PRO A 1 178 ? -36.586 9.270 41.107 1.00 90.88 178 PRO A N 1
ATOM 1348 C CA . PRO A 1 178 ? -36.639 9.787 42.474 1.00 90.88 178 PRO A CA 1
ATOM 1349 C C . PRO A 1 178 ? -37.910 9.365 43.226 1.00 90.88 178 PRO A C 1
ATOM 1351 O O . PRO A 1 178 ? -37.853 9.038 44.410 1.00 90.88 178 PRO A O 1
ATOM 1354 N N . GLU A 1 179 ? 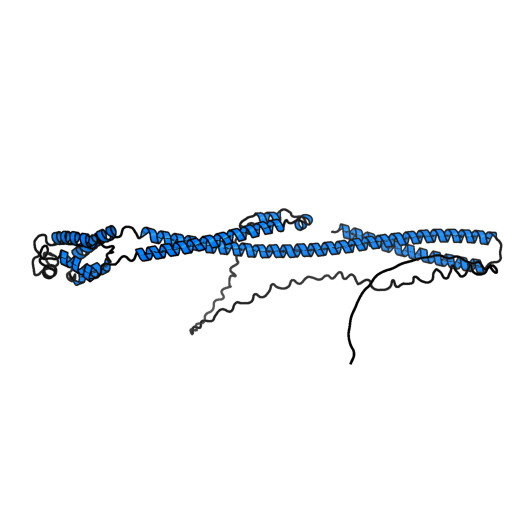-39.050 9.282 42.535 1.00 93.31 179 GLU A N 1
ATOM 1355 C CA . GLU A 1 179 ? -40.324 8.841 43.104 1.00 93.31 179 GLU A CA 1
ATOM 1356 C C . GLU A 1 179 ? -40.309 7.353 43.482 1.00 93.31 179 GLU A C 1
ATOM 1358 O O . GLU A 1 179 ? -40.898 6.959 44.491 1.00 93.31 179 GLU A O 1
ATOM 1363 N N . GLN A 1 180 ? -39.642 6.506 42.692 1.00 92.88 180 GLN A N 1
ATOM 1364 C CA . GLN A 1 180 ? -39.451 5.091 43.025 1.00 92.88 180 GLN A CA 1
ATOM 1365 C C . GLN A 1 180 ? -38.502 4.928 44.215 1.00 92.88 180 GLN A C 1
ATOM 1367 O O . GLN A 1 180 ? -38.811 4.162 45.129 1.00 92.88 180 GLN A O 1
ATOM 1372 N N . ASN A 1 181 ? -37.402 5.688 44.242 1.00 94.50 181 ASN A N 1
ATOM 1373 C CA . ASN A 1 181 ? -36.457 5.701 45.361 1.00 94.50 181 ASN A CA 1
ATOM 1374 C C . ASN A 1 181 ? -37.159 6.127 46.659 1.00 94.50 181 ASN A C 1
ATOM 1376 O O . ASN A 1 181 ? -37.025 5.459 47.685 1.00 94.50 181 ASN A O 1
ATOM 1380 N N . GLN A 1 182 ? -37.979 7.182 46.602 1.00 95.88 182 GLN A N 1
ATOM 1381 C CA . GLN A 1 182 ? -38.778 7.644 47.735 1.00 95.88 182 GLN A CA 1
ATOM 1382 C C . GLN A 1 182 ? -39.741 6.564 48.235 1.00 95.88 182 GLN A C 1
ATOM 1384 O O . GLN A 1 182 ? -39.761 6.282 49.431 1.00 95.88 182 GLN A O 1
ATOM 1389 N N . LYS A 1 183 ? -40.494 5.914 47.338 1.00 95.25 183 LYS A N 1
ATOM 1390 C CA . LYS A 1 183 ? -41.419 4.833 47.716 1.00 95.25 183 LYS A CA 1
ATOM 1391 C C . LYS A 1 183 ? -40.707 3.658 48.386 1.00 95.25 183 LYS A C 1
ATOM 1393 O O . LYS A 1 183 ? -41.239 3.113 49.351 1.00 95.25 183 LYS A O 1
ATOM 1398 N N . LEU A 1 184 ? -39.516 3.284 47.911 1.00 94.75 184 LEU A N 1
ATOM 1399 C CA . LEU A 1 184 ? -38.719 2.214 48.523 1.00 94.75 184 LEU A CA 1
ATOM 1400 C C . LEU A 1 184 ? -38.332 2.563 49.965 1.00 94.75 184 LEU A C 1
ATOM 1402 O O . LEU A 1 184 ? -38.476 1.749 50.878 1.00 94.75 184 LEU A O 1
ATOM 1406 N N . ILE A 1 185 ? -37.863 3.796 50.165 1.00 96.12 185 ILE A N 1
ATOM 1407 C CA . ILE A 1 185 ? -37.428 4.297 51.470 1.00 96.12 185 ILE A CA 1
ATOM 1408 C C . ILE A 1 185 ? -38.628 4.408 52.419 1.00 96.12 185 ILE A C 1
ATOM 1410 O O . ILE A 1 185 ? -38.560 3.954 53.558 1.00 96.12 185 ILE A O 1
ATOM 1414 N N . GLU A 1 186 ? -39.756 4.951 51.962 1.00 95.56 186 GLU A N 1
ATOM 1415 C CA . GLU A 1 186 ? -40.974 5.076 52.770 1.00 95.56 186 GLU A CA 1
ATOM 1416 C C . GLU A 1 186 ? -41.559 3.716 53.171 1.00 95.56 186 GLU A C 1
ATOM 1418 O O . GLU A 1 186 ? -41.984 3.555 54.318 1.00 95.56 186 GLU A O 1
ATOM 1423 N N . ALA A 1 187 ? -41.526 2.719 52.278 1.00 94.56 187 ALA A N 1
ATOM 1424 C CA . ALA A 1 187 ? -41.961 1.356 52.587 1.00 94.56 187 ALA A CA 1
ATOM 1425 C C . ALA A 1 187 ? -41.146 0.749 53.742 1.00 94.56 187 ALA A C 1
ATOM 1427 O O . ALA A 1 187 ? -41.707 0.148 54.662 1.00 94.56 187 ALA A O 1
ATOM 1428 N N . ALA A 1 188 ? -39.832 0.980 53.750 1.00 95.75 188 ALA A N 1
ATOM 1429 C CA . ALA A 1 188 ? -38.947 0.524 54.816 1.00 95.75 188 ALA A CA 1
ATOM 1430 C C . ALA A 1 188 ? -39.180 1.241 56.154 1.00 95.75 188 ALA A C 1
ATOM 1432 O O . ALA A 1 188 ? -38.980 0.653 57.220 1.00 95.75 188 ALA A O 1
ATOM 1433 N N . LEU A 1 189 ? -39.626 2.500 56.117 1.00 96.00 189 LEU A N 1
ATOM 1434 C CA . LEU A 1 189 ? -39.885 3.347 57.288 1.00 96.00 189 LEU A CA 1
ATOM 1435 C C . LEU A 1 189 ? -41.341 3.303 57.774 1.00 96.00 189 LEU A C 1
ATOM 1437 O O . LEU A 1 189 ? -41.724 4.101 58.631 1.00 96.00 189 LEU A O 1
ATOM 1441 N N . GLY A 1 190 ? -42.153 2.398 57.2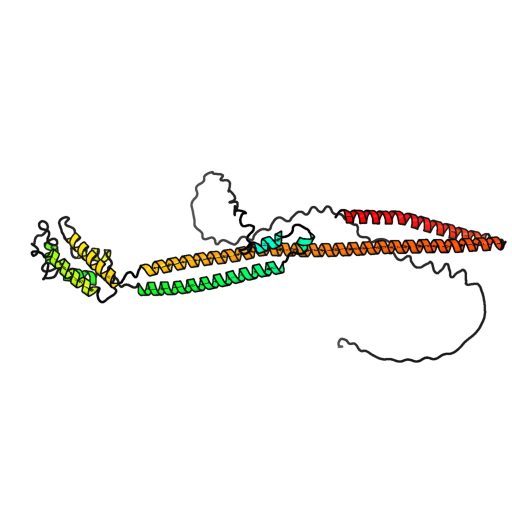28 1.00 92.56 190 GLY A N 1
ATOM 1442 C CA . GLY A 1 190 ? -43.583 2.296 57.490 1.00 92.56 190 GLY A CA 1
ATOM 1443 C C . GLY A 1 190 ? -43.980 2.018 58.954 1.00 92.56 190 GLY A C 1
ATOM 1444 O O . GLY A 1 190 ? -43.151 1.987 59.873 1.00 92.56 190 GLY A O 1
ATOM 1445 N N . PRO A 1 191 ? -45.283 1.788 59.205 1.00 92.38 191 PRO A N 1
ATOM 1446 C CA . PRO A 1 191 ? -45.821 1.581 60.555 1.00 92.38 191 PRO A CA 1
ATOM 1447 C C . PRO A 1 191 ? -45.201 0.372 61.270 1.00 92.38 191 PRO A C 1
ATOM 1449 O O . PRO A 1 191 ? -45.105 0.340 62.493 1.00 92.38 191 PRO A O 1
ATOM 1452 N N . GLU A 1 192 ? -44.750 -0.607 60.491 1.00 90.75 192 GLU A N 1
ATOM 1453 C CA . GLU A 1 192 ? -44.146 -1.851 60.948 1.00 90.75 192 GLU A CA 1
ATOM 1454 C C . GLU A 1 192 ? -42.752 -1.673 61.568 1.00 90.75 192 GLU A C 1
ATOM 1456 O O . GLU A 1 192 ? -42.381 -2.483 62.416 1.00 90.75 192 GLU A O 1
ATOM 1461 N N . SER A 1 193 ? -41.979 -0.657 61.169 1.00 94.00 193 SER A N 1
ATOM 1462 C CA . SER A 1 193 ? -40.598 -0.436 61.623 1.00 94.00 193 SER A CA 1
ATOM 1463 C C . SER A 1 193 ? -40.498 0.749 62.584 1.00 94.00 193 SER A C 1
ATOM 1465 O O . SER A 1 193 ? -40.436 0.565 63.800 1.00 94.00 193 SER A O 1
ATOM 1467 N N . PHE A 1 194 ? -40.482 1.967 62.045 1.00 93.69 194 PHE A N 1
ATOM 1468 C CA . PHE A 1 194 ? -40.326 3.207 62.798 1.00 93.69 194 PHE A CA 1
ATOM 1469 C C . PHE A 1 194 ? -41.660 3.825 63.211 1.00 93.69 194 PHE A C 1
ATOM 1471 O O . PHE A 1 194 ? -41.663 4.670 64.099 1.00 93.69 194 PHE A O 1
ATOM 1478 N N . GLY A 1 195 ? -42.782 3.408 62.620 1.00 91.75 195 GLY A N 1
ATOM 1479 C CA . GLY A 1 195 ? -44.067 4.084 62.817 1.00 91.75 195 GLY A CA 1
ATOM 1480 C C . GLY A 1 195 ? -44.334 5.182 61.781 1.00 91.75 195 GLY A C 1
ATOM 1481 O O . GLY A 1 195 ? -45.227 5.999 61.986 1.00 91.75 195 GLY A O 1
ATOM 1482 N N . GLY A 1 196 ? -43.562 5.223 60.690 1.00 94.00 196 GLY A N 1
ATOM 1483 C CA . GLY A 1 196 ? -43.635 6.239 59.642 1.00 94.00 196 GLY A CA 1
ATOM 1484 C C . GLY A 1 196 ? -42.386 7.124 59.551 1.00 94.00 196 GLY A C 1
ATOM 1485 O O . GLY A 1 196 ? -41.586 7.228 60.486 1.00 94.00 196 GLY A O 1
ATOM 1486 N N . LEU A 1 197 ? -42.262 7.827 58.419 1.00 94.31 197 LEU A N 1
ATOM 1487 C CA . LEU A 1 197 ? -41.148 8.730 58.105 1.00 94.31 197 LEU A CA 1
ATOM 1488 C C . LEU A 1 197 ? -40.916 9.790 59.194 1.00 94.31 197 LEU A C 1
ATOM 1490 O O . LEU A 1 197 ? -39.784 10.009 59.615 1.00 94.31 197 LEU A O 1
ATOM 1494 N N . SER A 1 198 ? -41.989 10.406 59.700 1.00 92.19 198 SER A N 1
ATOM 1495 C CA . SER A 1 198 ? -41.896 11.453 60.726 1.00 92.19 198 SER A CA 1
ATOM 1496 C C . SER A 1 198 ? -41.246 10.948 62.021 1.00 92.19 198 SER A C 1
ATOM 1498 O O . SER A 1 198 ? -40.405 11.631 62.606 1.00 92.19 198 SER A O 1
ATOM 1500 N N . VAL A 1 199 ? -41.565 9.720 62.443 1.00 91.81 199 VAL A N 1
ATOM 1501 C CA . VAL A 1 199 ? -40.972 9.120 63.647 1.00 91.81 199 VAL A CA 1
ATOM 1502 C C . VAL A 1 199 ? -39.512 8.735 63.398 1.00 91.81 199 VAL A C 1
ATOM 1504 O O . VAL A 1 199 ? -38.670 8.913 64.281 1.00 91.81 199 VAL A O 1
ATOM 1507 N N . ALA A 1 200 ? -39.172 8.270 62.192 1.00 91.50 200 ALA A N 1
ATOM 1508 C CA . ALA A 1 200 ? -37.784 8.012 61.806 1.00 91.50 200 ALA A CA 1
ATOM 1509 C C . ALA A 1 200 ? -36.931 9.295 61.851 1.00 91.50 200 ALA A C 1
ATOM 1511 O O . ALA A 1 200 ? -35.851 9.283 62.442 1.00 91.50 200 ALA A O 1
ATOM 1512 N N . GLN A 1 201 ? -37.451 10.414 61.334 1.00 91.19 201 GLN A N 1
ATOM 1513 C CA . GLN A 1 201 ? -36.802 11.729 61.401 1.00 91.19 201 GLN A CA 1
ATOM 1514 C C . GLN A 1 201 ? -36.618 12.198 62.855 1.00 91.19 201 GLN A C 1
ATOM 1516 O O . GLN A 1 201 ? -35.502 12.492 63.280 1.00 91.19 201 GLN A O 1
ATOM 1521 N N . GLN A 1 202 ? -37.694 12.213 63.652 1.00 89.31 202 GLN A N 1
ATOM 1522 C CA . GLN A 1 202 ? -37.671 12.719 65.035 1.00 89.31 202 GLN A CA 1
ATOM 1523 C C . GLN A 1 202 ? -36.837 11.864 65.993 1.00 89.31 202 GLN A C 1
ATOM 1525 O O . GLN A 1 202 ? -36.351 12.366 67.006 1.00 89.31 202 GLN A O 1
ATOM 1530 N N . SER A 1 203 ? -36.676 10.575 65.695 1.00 89.94 203 SER A N 1
ATOM 1531 C CA . SER A 1 203 ? -35.840 9.660 66.476 1.00 89.94 203 SER A CA 1
ATOM 1532 C C . SER A 1 203 ? -34.386 9.600 66.001 1.00 89.94 203 SER A C 1
ATOM 1534 O O . SER A 1 203 ? -33.596 8.834 66.558 1.00 89.94 203 SER A O 1
ATOM 1536 N N . GLY A 1 204 ? -34.021 10.354 64.955 1.00 89.81 204 GLY A N 1
ATOM 1537 C CA . GLY A 1 204 ? -32.695 10.283 64.337 1.00 89.81 204 GLY A CA 1
ATOM 1538 C C . GLY A 1 204 ? -32.351 8.868 63.866 1.00 89.81 204 GLY A C 1
ATOM 1539 O O . GLY A 1 204 ? -31.232 8.397 64.094 1.00 89.81 204 GLY A O 1
ATOM 1540 N N . CYS A 1 205 ? -33.341 8.171 63.300 1.00 90.94 205 CYS A N 1
ATOM 1541 C CA . CYS A 1 205 ? -33.276 6.775 62.875 1.00 90.94 205 CYS A CA 1
ATOM 1542 C C . CYS A 1 205 ? -32.877 5.809 64.007 1.00 90.94 205 CYS A C 1
ATOM 1544 O O . CYS A 1 205 ? -32.170 4.826 63.795 1.00 90.94 205 CYS A O 1
ATOM 1546 N N . GLY A 1 206 ? -33.343 6.082 65.232 1.00 84.94 206 GLY A N 1
ATOM 1547 C CA . GLY A 1 206 ? -33.094 5.245 66.410 1.00 84.94 206 GLY A CA 1
ATOM 1548 C C . GLY A 1 206 ? -31.838 5.609 67.203 1.00 84.94 206 GLY A C 1
ATOM 1549 O O . GLY 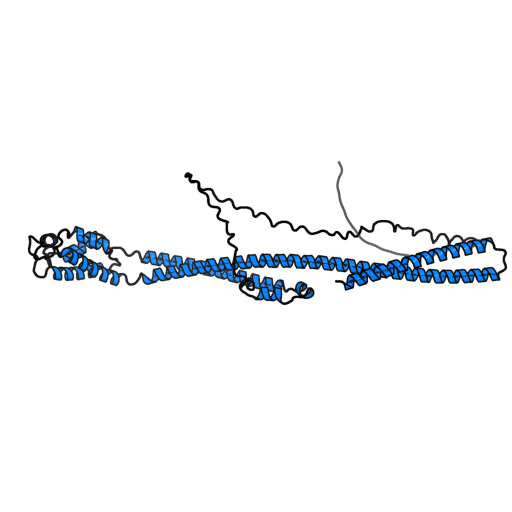A 1 206 ? -31.395 4.815 68.037 1.00 84.94 206 GLY A O 1
ATOM 1550 N N . SER A 1 207 ? -31.270 6.797 66.983 1.00 82.94 207 SER A N 1
ATOM 1551 C CA . SER A 1 207 ? -30.157 7.290 67.793 1.00 82.94 207 SER A CA 1
ATOM 1552 C C . SER A 1 207 ? -30.597 7.575 69.231 1.00 82.94 207 SER A C 1
ATOM 1554 O O . SER A 1 207 ? -31.512 8.354 69.496 1.00 82.94 207 SER A O 1
ATOM 1556 N N . VAL A 1 208 ? -29.895 6.970 70.193 1.00 62.62 208 VAL A N 1
ATOM 1557 C CA . VAL A 1 208 ? -30.203 7.042 71.636 1.00 62.62 208 VAL A CA 1
ATOM 1558 C C . VAL A 1 208 ? -29.994 8.450 72.215 1.00 62.62 208 VAL A C 1
ATOM 1560 O O . VAL A 1 208 ? -30.505 8.757 73.289 1.00 62.62 208 VAL A O 1
ATOM 1563 N N . ARG A 1 209 ? -29.235 9.313 71.528 1.00 60.91 209 ARG A N 1
ATOM 1564 C CA . ARG A 1 209 ? -28.829 10.643 72.023 1.00 60.91 209 ARG A CA 1
ATOM 1565 C C . ARG A 1 209 ? -29.201 11.798 71.086 1.00 60.91 209 ARG A C 1
ATOM 1567 O O . ARG A 1 209 ? -28.702 12.902 71.289 1.00 60.91 209 ARG A O 1
ATOM 1574 N N . GLY A 1 210 ? -30.024 11.545 70.066 1.00 55.19 210 GLY A N 1
ATOM 1575 C CA . GLY A 1 210 ? -30.287 12.506 68.987 1.00 55.19 210 GLY A CA 1
ATOM 1576 C C . GLY A 1 210 ? -31.757 12.789 68.668 1.00 55.19 210 GLY A C 1
ATOM 1577 O O . GLY A 1 210 ? -32.002 13.598 67.783 1.00 55.19 210 GLY A O 1
ATOM 1578 N N . GLY A 1 211 ? -32.721 12.156 69.345 1.00 61.56 211 GLY A N 1
ATOM 1579 C CA . GLY A 1 211 ? -34.146 12.300 69.025 1.00 61.56 211 GLY A CA 1
ATOM 1580 C C . GLY A 1 211 ? -35.010 12.784 70.188 1.00 61.56 211 GLY A C 1
ATOM 1581 O O . GLY A 1 211 ? -34.766 12.428 71.341 1.00 61.56 211 GLY A O 1
ATOM 1582 N N . THR A 1 212 ? -36.047 13.568 69.881 1.00 69.19 212 THR A N 1
ATOM 1583 C CA . THR A 1 212 ? -37.100 13.960 70.839 1.00 69.19 212 THR A CA 1
ATOM 1584 C C . THR A 1 212 ? -38.089 12.822 71.096 1.00 69.19 212 THR A C 1
ATOM 1586 O O . THR A 1 212 ? -38.739 12.788 72.141 1.00 69.19 212 THR A O 1
ATOM 1589 N N . VAL A 1 213 ? -38.166 11.863 70.166 1.00 83.38 213 VAL A N 1
ATOM 1590 C CA . VAL A 1 213 ? -39.035 10.685 70.230 1.00 83.38 213 VAL A CA 1
ATOM 1591 C C . VAL A 1 213 ? -38.196 9.413 70.200 1.00 83.38 213 VAL A C 1
ATOM 1593 O O . VAL A 1 213 ? -37.239 9.281 69.438 1.00 83.38 213 VAL A O 1
ATOM 1596 N N . ARG A 1 214 ? -38.564 8.440 71.038 1.00 84.56 214 ARG A N 1
ATOM 1597 C CA . ARG A 1 214 ? -37.897 7.138 71.087 1.00 84.56 214 ARG A CA 1
ATOM 1598 C C . ARG A 1 214 ? -38.442 6.225 69.987 1.00 84.56 214 ARG A C 1
ATOM 1600 O O . ARG A 1 214 ? -39.623 5.895 70.006 1.00 84.56 214 ARG A O 1
ATOM 1607 N N . ALA A 1 215 ? -37.572 5.769 69.084 1.00 88.00 215 ALA A N 1
ATOM 1608 C CA . ALA A 1 215 ? -37.934 4.755 68.093 1.00 88.00 215 ALA A CA 1
ATOM 1609 C C . ALA A 1 215 ? -38.327 3.418 68.765 1.00 88.00 215 ALA A C 1
ATOM 1611 O O . ALA A 1 215 ? -37.775 3.079 69.825 1.00 88.00 215 ALA A O 1
ATOM 1612 N N . PRO A 1 216 ? -39.222 2.623 68.149 1.00 88.88 216 PRO A N 1
ATOM 1613 C CA . PRO A 1 216 ? -39.513 1.264 68.593 1.00 88.88 216 PRO A CA 1
ATOM 1614 C C . PRO A 1 216 ? -38.244 0.407 68.709 1.00 88.88 216 PRO A C 1
ATOM 1616 O O . PRO A 1 216 ? -37.264 0.585 67.977 1.00 88.88 216 PRO A O 1
ATOM 1619 N N . ARG A 1 217 ? -38.242 -0.557 69.640 1.00 87.88 217 ARG A N 1
ATOM 1620 C CA . ARG A 1 217 ? -37.114 -1.494 69.769 1.00 87.88 217 ARG A CA 1
ATOM 1621 C C . ARG A 1 217 ? -36.945 -2.261 68.456 1.00 87.88 217 ARG A C 1
ATOM 1623 O O . ARG A 1 217 ? -37.921 -2.758 67.910 1.00 87.88 217 ARG A O 1
ATOM 1630 N N . HIS A 1 218 ? -35.704 -2.373 67.985 1.00 91.81 218 HIS A N 1
ATOM 1631 C CA . HIS A 1 218 ? -35.342 -3.051 66.732 1.00 91.81 218 HIS A CA 1
ATOM 1632 C C . HIS A 1 218 ? -35.877 -2.404 65.439 1.00 91.81 218 HIS A C 1
ATOM 1634 O O . HIS A 1 218 ? -35.729 -3.012 64.381 1.00 91.81 218 HIS A O 1
ATOM 1640 N N . ALA A 1 219 ? -36.412 -1.174 65.489 1.00 93.06 219 ALA A N 1
ATOM 1641 C CA . ALA A 1 219 ? -36.925 -0.465 64.310 1.00 93.06 219 ALA A CA 1
ATOM 1642 C C . ALA A 1 219 ? -35.905 -0.397 63.158 1.00 93.06 219 ALA A C 1
ATOM 1644 O O . ALA A 1 219 ? -36.258 -0.679 62.019 1.00 93.06 219 ALA A O 1
ATOM 1645 N N . PHE A 1 220 ? -34.631 -0.129 63.471 1.00 94.38 220 PHE A N 1
ATOM 1646 C CA . PHE A 1 220 ? -33.541 -0.063 62.490 1.00 94.38 220 PHE A CA 1
ATOM 1647 C C . PHE A 1 220 ? -33.390 -1.371 61.694 1.00 94.38 220 PHE A C 1
ATOM 1649 O O . PHE A 1 220 ? -33.591 -1.390 60.484 1.00 94.38 220 PHE A O 1
ATOM 1656 N N . ARG A 1 221 ? -33.134 -2.498 62.374 1.00 95.06 221 ARG A N 1
ATOM 1657 C CA . ARG A 1 221 ? -32.997 -3.809 61.710 1.00 95.06 221 ARG A CA 1
ATOM 1658 C C . ARG A 1 221 ? -34.275 -4.242 60.997 1.00 95.06 221 ARG A C 1
ATOM 1660 O O . ARG A 1 221 ? -34.212 -4.866 59.946 1.00 95.06 221 ARG A O 1
ATOM 1667 N N . LYS A 1 222 ? -35.443 -3.922 61.563 1.00 96.06 222 LYS A N 1
ATOM 1668 C CA . LYS A 1 222 ? -36.718 -4.243 60.918 1.00 96.06 222 LYS A CA 1
ATOM 1669 C C . LYS A 1 222 ? -36.901 -3.443 59.626 1.00 96.06 222 LYS A C 1
ATOM 1671 O O . LYS A 1 222 ? -37.389 -3.998 58.651 1.00 96.06 222 LYS A O 1
ATOM 1676 N N . SER A 1 223 ? -36.466 -2.182 59.597 1.00 96.50 223 SER A N 1
ATOM 1677 C CA . SER A 1 223 ? -36.496 -1.373 58.377 1.00 96.50 223 SER A CA 1
ATOM 1678 C C . SER A 1 223 ? -35.560 -1.907 57.291 1.00 96.50 223 SER A C 1
ATOM 1680 O O . SER A 1 223 ? -35.958 -1.910 56.136 1.00 96.50 223 SER A O 1
ATOM 1682 N N . GLU A 1 224 ? -34.384 -2.445 57.644 1.00 96.69 224 GLU A N 1
ATOM 1683 C CA . GLU A 1 224 ? -33.496 -3.127 56.686 1.00 96.69 224 GLU A CA 1
ATOM 1684 C C . GLU A 1 224 ? -34.189 -4.330 56.033 1.00 96.69 224 GLU A C 1
ATOM 1686 O O . GLU A 1 224 ? -34.185 -4.432 54.812 1.00 96.69 224 GLU A O 1
ATOM 1691 N N . GLY A 1 225 ? -34.864 -5.185 56.810 1.00 95.94 225 GLY A N 1
ATOM 1692 C CA . GLY A 1 225 ? -35.586 -6.336 56.251 1.00 95.94 225 GLY A CA 1
ATOM 1693 C C . GLY A 1 225 ? -36.796 -5.951 55.387 1.00 95.94 225 GLY A C 1
ATOM 1694 O O . GLY A 1 225 ? -37.051 -6.578 54.362 1.00 95.94 225 GLY A O 1
ATOM 1695 N N . LEU A 1 226 ? -37.531 -4.899 55.767 1.00 96.56 226 LEU A N 1
ATOM 1696 C CA . LEU A 1 226 ? -38.634 -4.375 54.949 1.00 96.56 226 LEU A CA 1
ATOM 1697 C C . LEU A 1 226 ? -38.126 -3.734 53.654 1.00 96.56 226 LEU A C 1
ATOM 1699 O O . LEU A 1 226 ? -38.744 -3.903 52.605 1.00 96.56 226 LEU A O 1
ATOM 1703 N N . PHE A 1 227 ? -36.999 -3.022 53.724 1.00 96.94 227 PHE A N 1
ATOM 1704 C CA . PHE A 1 227 ? -36.337 -2.466 52.553 1.00 96.94 227 PHE A CA 1
ATOM 1705 C C . PHE A 1 227 ? -35.857 -3.569 51.615 1.00 96.94 227 PHE A C 1
ATOM 1707 O O . PHE A 1 227 ? -36.096 -3.481 50.420 1.00 96.94 227 PHE A O 1
ATOM 1714 N N . GLU A 1 228 ? -35.212 -4.610 52.147 1.00 96.38 228 GLU A N 1
ATOM 1715 C CA . GLU A 1 228 ? -34.729 -5.754 51.373 1.00 96.38 228 GLU A CA 1
ATOM 1716 C C . GLU A 1 228 ? -35.868 -6.405 50.580 1.00 96.38 228 GLU A C 1
ATOM 1718 O O . GLU A 1 228 ? -35.740 -6.564 49.371 1.00 96.38 228 GLU A O 1
ATOM 1723 N N . ALA A 1 229 ? -37.016 -6.660 51.216 1.00 95.25 229 ALA A N 1
ATOM 1724 C CA . ALA A 1 229 ? -38.194 -7.210 50.542 1.00 95.25 229 ALA A CA 1
ATOM 1725 C C . ALA A 1 229 ? -38.792 -6.256 49.485 1.00 95.25 229 ALA A C 1
ATOM 1727 O O . ALA A 1 229 ? -39.209 -6.694 48.413 1.00 95.25 229 ALA A O 1
ATOM 1728 N N . ALA A 1 230 ? -38.842 -4.949 49.766 1.00 94.06 230 ALA A N 1
ATOM 1729 C CA . ALA A 1 230 ? -39.356 -3.956 48.820 1.00 94.06 230 ALA A CA 1
ATOM 1730 C C . ALA A 1 230 ? -38.419 -3.760 47.615 1.00 94.06 230 ALA A C 1
ATOM 1732 O O . ALA A 1 230 ? -38.882 -3.640 46.480 1.00 94.06 230 ALA A O 1
ATOM 1733 N N . ALA A 1 231 ? -37.107 -3.748 47.857 1.00 93.50 231 ALA A N 1
ATOM 1734 C CA . ALA A 1 231 ? -36.083 -3.694 46.825 1.00 93.50 231 ALA A CA 1
ATOM 1735 C C . ALA A 1 231 ? -36.149 -4.948 45.953 1.00 93.50 231 ALA A C 1
ATOM 1737 O O . ALA A 1 231 ? -36.232 -4.833 44.734 1.00 93.50 231 ALA A O 1
ATOM 1738 N N . GLU A 1 232 ? -36.206 -6.129 46.568 1.00 92.50 232 GLU A N 1
ATOM 1739 C CA . GLU A 1 232 ? -36.367 -7.391 45.856 1.00 92.50 232 GLU A CA 1
ATOM 1740 C C . GLU A 1 232 ? -37.581 -7.344 44.917 1.00 92.50 232 GLU A C 1
ATOM 1742 O O . GLU A 1 232 ? -37.429 -7.604 43.730 1.00 92.50 232 GLU A O 1
ATOM 1747 N N . GLN A 1 233 ? -38.750 -6.893 45.386 1.00 90.88 233 GLN A N 1
ATOM 1748 C CA . GLN A 1 233 ? -39.947 -6.764 44.544 1.00 90.88 233 GLN A CA 1
ATOM 1749 C C . GLN A 1 233 ? -39.806 -5.753 43.400 1.00 90.88 233 GLN A C 1
ATOM 1751 O O . GLN A 1 233 ? -40.316 -6.000 42.306 1.00 90.88 233 GLN A O 1
ATOM 1756 N N . LEU A 1 234 ? -39.150 -4.610 43.632 1.00 89.69 234 LEU A N 1
ATOM 1757 C CA . LEU A 1 234 ? -38.966 -3.602 42.586 1.00 89.69 234 LEU A CA 1
ATOM 1758 C C . LEU A 1 234 ? -38.018 -4.104 41.486 1.00 89.69 234 LEU A C 1
ATOM 1760 O O . LEU A 1 234 ? -38.276 -3.868 40.304 1.00 89.69 234 LEU A O 1
ATOM 1764 N N . PHE A 1 235 ? -36.947 -4.799 41.872 1.00 88.12 235 PHE A N 1
ATOM 1765 C CA . PHE A 1 235 ? -35.906 -5.263 40.955 1.00 88.12 235 PHE A CA 1
ATOM 1766 C C . PHE A 1 235 ? -36.192 -6.661 40.356 1.00 88.12 235 PHE A C 1
ATOM 1768 O O . PHE A 1 235 ? -35.696 -6.958 39.276 1.00 88.12 235 PHE A O 1
ATOM 1775 N N . GLN A 1 236 ? -37.040 -7.512 40.958 1.00 80.69 236 GLN A N 1
ATOM 1776 C CA . GLN A 1 236 ? -37.343 -8.879 40.466 1.00 80.69 236 GLN A CA 1
ATOM 1777 C C . GLN A 1 236 ? -38.279 -8.975 39.244 1.00 80.69 236 GLN A C 1
ATOM 1779 O O . GLN A 1 236 ? -38.677 -10.072 38.854 1.00 80.69 236 GLN A O 1
ATOM 1784 N N . GLY A 1 237 ? -38.625 -7.871 38.588 1.00 63.66 237 GLY A N 1
ATOM 1785 C CA . GLY A 1 237 ? -39.477 -7.920 37.390 1.00 63.66 237 GLY A CA 1
ATOM 1786 C C . GLY A 1 237 ? -39.243 -6.809 36.377 1.00 63.66 237 GLY A C 1
ATOM 1787 O O . GLY A 1 237 ? -39.900 -6.787 35.338 1.00 63.66 237 GLY A O 1
ATOM 1788 N N . GLN A 1 238 ? -38.339 -5.874 36.668 1.00 64.06 238 GLN A N 1
ATOM 1789 C CA . GLN A 1 238 ? -38.045 -4.736 35.806 1.00 64.06 238 GLN A CA 1
ATOM 1790 C C . GLN A 1 238 ? -36.531 -4.518 35.782 1.00 64.06 238 GLN A C 1
ATOM 1792 O O . GLN A 1 238 ? -35.901 -4.492 36.835 1.00 64.06 238 GLN A O 1
ATOM 1797 N N . HIS A 1 239 ? -35.954 -4.360 34.587 1.00 69.19 239 HIS A N 1
ATOM 1798 C CA . HIS A 1 239 ? -34.528 -4.073 34.388 1.00 69.19 239 HIS A CA 1
ATOM 1799 C C . HIS A 1 239 ? -34.207 -2.624 34.797 1.00 69.19 239 HIS A C 1
ATOM 1801 O O . HIS A 1 239 ? -33.937 -1.773 33.945 1.00 69.19 239 HIS A O 1
ATOM 1807 N N . PHE A 1 240 ? -34.310 -2.325 36.096 1.00 80.12 240 PHE A N 1
ATOM 1808 C CA . PHE A 1 240 ? -33.907 -1.044 36.660 1.00 80.12 240 PHE A CA 1
ATOM 1809 C C . PHE A 1 240 ? -32.493 -1.116 37.229 1.00 80.12 240 PHE A C 1
ATOM 1811 O O . PHE A 1 240 ? -32.164 -2.050 37.958 1.00 80.12 240 PHE A O 1
ATOM 1818 N N . ARG A 1 241 ? -31.688 -0.085 36.961 1.00 85.19 241 ARG A N 1
ATOM 1819 C CA . ARG A 1 241 ? -30.438 0.163 37.686 1.00 85.19 241 ARG A CA 1
ATOM 1820 C C . ARG A 1 241 ? -30.689 1.180 38.778 1.00 85.19 241 ARG A C 1
ATOM 1822 O O . ARG A 1 241 ? -31.413 2.156 38.581 1.00 85.19 241 ARG A O 1
ATOM 1829 N N . LEU A 1 242 ? -30.066 0.956 39.924 1.00 89.19 242 LEU A N 1
ATOM 1830 C CA . LEU A 1 242 ? -29.993 1.975 40.952 1.00 89.19 242 LEU A CA 1
ATOM 1831 C C . LEU A 1 242 ? -28.947 3.015 40.539 1.00 89.19 242 LEU A C 1
ATOM 1833 O O . LEU A 1 242 ? -27.788 2.669 40.312 1.00 89.19 242 LEU A O 1
ATOM 1837 N N . ASP A 1 243 ? -29.341 4.284 40.482 1.00 88.50 243 ASP A N 1
ATOM 1838 C CA . ASP A 1 243 ? -28.373 5.374 40.587 1.00 88.50 243 ASP A CA 1
ATOM 1839 C C . ASP A 1 243 ? -28.089 5.600 42.075 1.00 88.50 243 ASP A C 1
ATOM 1841 O O . ASP A 1 243 ? -28.944 6.044 42.851 1.00 88.50 243 ASP A O 1
ATOM 1845 N N . GLY A 1 244 ? -26.888 5.213 42.494 1.00 89.81 244 GLY A N 1
ATOM 1846 C CA . GLY A 1 244 ? -26.494 5.259 43.890 1.00 89.81 244 GLY A CA 1
ATOM 1847 C C . GLY A 1 244 ? -26.410 6.672 44.468 1.00 89.81 244 GLY A C 1
ATOM 1848 O O . GLY A 1 244 ? -26.512 6.815 45.688 1.00 89.81 244 GLY A O 1
ATOM 1849 N N . ASP A 1 245 ? -26.196 7.698 43.651 1.00 91.94 245 ASP A N 1
ATOM 1850 C CA . ASP A 1 245 ? -26.035 9.073 44.123 1.00 91.94 245 ASP A CA 1
ATOM 1851 C C . ASP A 1 245 ? -27.395 9.762 44.215 1.00 91.94 245 ASP A C 1
ATOM 1853 O O . ASP A 1 245 ? -27.718 10.349 45.254 1.00 91.94 245 ASP A O 1
ATOM 1857 N N . ASP A 1 246 ? -28.259 9.561 43.220 1.00 92.69 246 ASP A N 1
ATOM 1858 C CA . ASP A 1 246 ? -29.652 10.017 43.266 1.00 92.69 246 ASP A CA 1
ATOM 1859 C C . ASP A 1 246 ? -30.443 9.342 44.393 1.00 92.69 246 ASP A C 1
ATOM 1861 O O . ASP A 1 246 ? -31.272 9.980 45.061 1.00 92.69 246 ASP A O 1
ATOM 1865 N N . PHE A 1 247 ? -30.169 8.062 44.666 1.00 96.00 247 PHE A N 1
ATOM 1866 C CA . PHE A 1 247 ? -30.761 7.362 45.802 1.00 96.00 247 PHE A CA 1
ATOM 1867 C C . PHE A 1 247 ? -30.352 8.004 47.134 1.00 96.00 247 PHE A C 1
ATOM 1869 O O . PHE A 1 247 ? -31.213 8.284 47.973 1.00 96.00 247 PHE A O 1
ATOM 1876 N N . LEU A 1 248 ? -29.059 8.288 47.337 1.00 95.12 248 LEU A N 1
ATOM 1877 C CA . LEU A 1 248 ? -28.582 8.942 48.563 1.00 95.12 248 LEU A CA 1
ATOM 1878 C C . LEU A 1 248 ? -29.104 10.369 48.692 1.00 95.12 248 LEU A C 1
ATOM 1880 O O . LEU A 1 248 ? -29.464 10.778 49.798 1.00 95.12 248 LEU A O 1
ATOM 1884 N N . ALA A 1 249 ? -29.193 11.113 47.590 1.00 94.69 249 ALA A N 1
ATOM 1885 C CA . ALA A 1 249 ? -29.778 12.447 47.576 1.00 94.69 249 ALA A CA 1
ATOM 1886 C C . ALA A 1 249 ? -31.258 12.403 47.986 1.00 94.69 249 ALA A C 1
ATOM 1888 O O . ALA A 1 249 ? -31.698 13.189 48.827 1.00 94.69 249 ALA A O 1
ATOM 1889 N N . THR A 1 250 ? -32.019 11.444 47.455 1.00 95.88 250 THR A N 1
ATOM 1890 C CA . THR A 1 250 ? -33.426 11.222 47.825 1.00 95.88 250 THR A CA 1
ATOM 1891 C C . THR A 1 250 ? -33.551 10.820 49.294 1.00 95.88 250 THR A C 1
ATOM 1893 O O . THR A 1 250 ? -34.350 11.396 50.033 1.00 95.88 250 THR A O 1
ATOM 1896 N N . CYS A 1 251 ? -32.707 9.898 49.759 1.00 95.56 251 CYS A N 1
ATOM 1897 C CA . CYS A 1 251 ? -32.700 9.461 51.151 1.00 95.56 251 CYS A CA 1
ATOM 1898 C C . CYS A 1 251 ? -32.336 10.591 52.114 1.00 95.56 251 CYS A C 1
ATOM 1900 O O . CYS A 1 251 ? -32.982 10.737 53.144 1.00 95.56 251 CYS A O 1
ATOM 1902 N N . SER A 1 252 ? -31.382 11.448 51.755 1.00 93.38 252 SER A N 1
ATOM 1903 C CA . SER A 1 252 ? -30.973 12.590 52.581 1.00 93.38 252 SER A CA 1
ATOM 1904 C C . SER A 1 252 ? -32.043 13.683 52.645 1.00 93.38 252 SER A C 1
ATOM 1906 O O . SER A 1 252 ? -32.171 14.348 53.669 1.00 93.38 252 SER A O 1
ATOM 1908 N N . LYS A 1 253 ? -32.853 13.847 51.588 1.00 94.38 253 LYS A N 1
ATOM 1909 C CA . LYS A 1 253 ? -34.034 14.730 51.606 1.00 94.38 253 LYS A CA 1
ATOM 1910 C C . LYS A 1 253 ? -35.117 14.213 52.554 1.00 94.38 253 LYS A C 1
ATOM 1912 O O . LYS A 1 253 ? -35.753 15.002 53.246 1.00 94.38 253 LYS A O 1
ATOM 1917 N N . LEU A 1 254 ? -35.331 12.898 52.583 1.00 93.88 254 LEU A N 1
ATOM 1918 C CA . LEU A 1 254 ? -36.329 12.262 53.449 1.00 93.88 254 LEU A CA 1
ATOM 1919 C C . LEU A 1 254 ? -35.839 12.130 54.895 1.00 93.88 254 LEU A C 1
ATOM 1921 O O . LEU A 1 254 ? -36.625 12.250 55.829 1.00 93.88 254 LEU A O 1
ATOM 1925 N N . LEU A 1 255 ? -34.548 11.898 55.094 1.00 91.75 255 LEU A N 1
ATOM 1926 C CA . LEU A 1 255 ? -33.908 11.688 56.385 1.00 91.75 255 LEU A CA 1
ATOM 1927 C C . LEU A 1 255 ? -32.723 12.659 56.522 1.00 91.75 255 LEU A C 1
ATOM 1929 O O . LEU A 1 255 ? -31.584 12.280 56.233 1.00 91.75 255 LEU A O 1
ATOM 1933 N N . PRO A 1 256 ? -32.972 13.912 56.948 1.00 83.81 256 PRO A N 1
ATOM 1934 C CA . PRO A 1 256 ? -31.929 14.924 57.047 1.00 83.81 256 PRO A CA 1
ATOM 1935 C C . PRO A 1 256 ? -30.813 14.488 58.003 1.00 83.81 256 PRO A C 1
ATOM 1937 O O . PRO A 1 256 ? -31.054 14.064 59.135 1.00 83.81 256 PRO A O 1
ATOM 1940 N N . GLN A 1 257 ? -29.572 14.606 57.528 1.00 76.12 257 GLN A N 1
ATOM 1941 C CA . GLN A 1 257 ? -28.362 14.142 58.217 1.00 76.12 257 GLN A CA 1
ATOM 1942 C C . GLN A 1 257 ? -27.669 15.243 59.038 1.00 76.12 257 GLN A C 1
ATOM 1944 O O . GLN A 1 257 ? -26.553 15.048 59.506 1.00 76.12 257 GLN A O 1
ATOM 1949 N N . GLU A 1 258 ? -28.32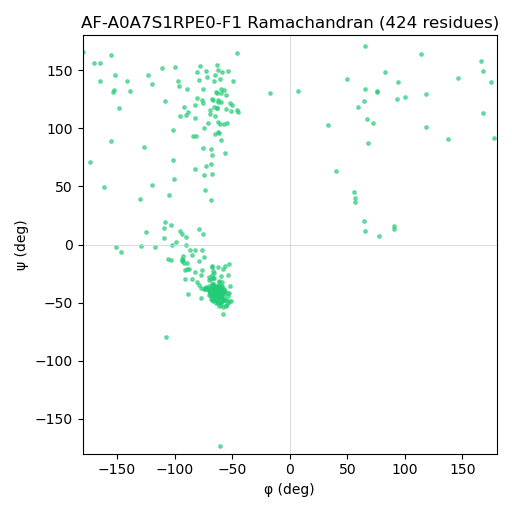2 16.393 59.241 1.00 68.12 258 GLU A N 1
ATOM 1950 C CA . GLU A 1 258 ? -27.747 17.594 59.880 1.00 68.12 258 GLU A CA 1
ATOM 1951 C C . GLU A 1 258 ? -27.210 17.346 61.300 1.00 68.12 258 GLU A C 1
ATOM 1953 O O . GLU A 1 258 ? -26.358 18.078 61.796 1.00 68.12 258 GLU A O 1
ATOM 1958 N N . ASN A 1 259 ? -27.673 16.279 61.951 1.00 69.06 259 ASN A N 1
ATOM 1959 C CA . ASN A 1 259 ? -27.169 15.852 63.243 1.00 69.06 259 ASN A CA 1
ATOM 1960 C C . ASN A 1 259 ? -26.095 14.769 63.061 1.00 69.06 259 ASN A C 1
ATOM 1962 O O . ASN A 1 259 ? -26.430 13.614 62.781 1.00 69.06 259 ASN A O 1
ATOM 1966 N N . GLU A 1 260 ? -24.833 15.101 63.364 1.00 69.50 260 GLU A N 1
ATOM 1967 C CA . GLU A 1 260 ? -23.677 14.172 63.386 1.00 69.50 260 GLU A CA 1
ATOM 1968 C C . GLU A 1 260 ? -23.907 12.914 64.248 1.00 69.50 260 GLU A C 1
ATOM 1970 O O . GLU A 1 260 ? -23.190 11.921 64.154 1.00 69.50 260 GLU A O 1
ATOM 1975 N N . ARG A 1 261 ? -24.914 12.950 65.125 1.00 75.75 261 ARG A N 1
ATOM 1976 C CA . ARG A 1 261 ? -25.275 11.865 66.044 1.00 75.75 261 ARG A CA 1
ATOM 1977 C C . ARG A 1 261 ? -26.437 11.000 65.551 1.00 75.75 261 ARG A C 1
ATOM 1979 O O . ARG A 1 261 ? -26.878 10.132 66.303 1.00 75.75 261 ARG A O 1
ATOM 1986 N N . SER A 1 262 ? -26.983 11.245 64.362 1.00 85.69 262 SER A N 1
ATOM 1987 C CA . SER A 1 262 ? -28.069 10.441 63.789 1.00 85.69 262 SER A CA 1
ATOM 1988 C C . SER A 1 262 ? -27.536 9.152 63.152 1.00 85.69 262 SER A C 1
ATOM 1990 O O . SER A 1 262 ? -26.431 9.122 62.618 1.00 85.69 262 SER A O 1
ATOM 1992 N N . TYR A 1 263 ? -28.330 8.078 63.175 1.00 91.56 263 TYR A N 1
ATOM 1993 C CA . TYR A 1 263 ? -28.010 6.853 62.425 1.00 91.56 263 TYR A CA 1
ATOM 1994 C C . TYR A 1 263 ? -28.587 6.866 61.004 1.00 91.56 263 TYR A C 1
ATOM 1996 O O . TYR A 1 263 ? -28.493 5.873 60.286 1.00 91.56 263 TYR A O 1
ATOM 2004 N N . CYS A 1 264 ? -29.172 7.989 60.580 1.00 92.06 264 CYS A N 1
ATOM 2005 C CA . CYS A 1 264 ? -29.859 8.097 59.300 1.00 92.06 264 CYS A CA 1
ATOM 2006 C C . CYS A 1 264 ? -28.911 7.982 58.104 1.00 92.06 264 CYS A C 1
ATOM 2008 O O . CYS A 1 264 ? -29.253 7.309 57.139 1.00 92.06 264 CYS A O 1
ATOM 2010 N N . ALA A 1 265 ? -27.696 8.534 58.193 1.00 92.25 265 ALA A N 1
ATOM 2011 C CA . ALA A 1 265 ? -26.686 8.372 57.146 1.00 92.25 265 ALA A CA 1
ATOM 2012 C C . ALA A 1 265 ? -26.310 6.895 56.940 1.00 92.25 265 ALA A C 1
ATOM 2014 O O . ALA A 1 265 ? -26.280 6.397 55.817 1.00 92.25 265 ALA A O 1
ATOM 2015 N N . GLN A 1 266 ? -26.098 6.169 58.043 1.00 93.62 266 GLN A N 1
ATOM 2016 C CA . GLN A 1 266 ? -25.779 4.744 57.994 1.00 93.62 266 GLN A CA 1
ATOM 2017 C C . GLN A 1 266 ? -26.953 3.918 57.460 1.00 93.62 266 GLN A C 1
ATOM 2019 O O . GLN A 1 266 ? -26.730 2.982 56.698 1.00 93.62 266 GLN A O 1
ATOM 2024 N N . LEU A 1 267 ? -28.190 4.274 57.817 1.00 94.56 267 LEU A N 1
ATOM 2025 C CA . LEU A 1 267 ? -29.384 3.622 57.284 1.00 94.56 267 LEU A CA 1
ATOM 2026 C C . LEU A 1 267 ? -29.522 3.848 55.771 1.00 94.56 267 LEU A C 1
ATOM 2028 O O . LEU A 1 267 ? -29.711 2.889 55.030 1.00 94.56 267 LEU A O 1
ATOM 2032 N N . CYS A 1 268 ? -29.351 5.090 55.304 1.00 96.00 268 CYS A N 1
ATOM 2033 C CA . CYS A 1 268 ? -29.367 5.422 53.878 1.00 96.00 268 CYS A CA 1
ATOM 2034 C C . CYS A 1 268 ? -28.291 4.659 53.096 1.00 96.00 268 CYS A C 1
ATOM 2036 O O . CYS A 1 268 ? -28.576 4.150 52.014 1.00 96.00 268 CYS A O 1
ATOM 2038 N N . GLN A 1 269 ? -27.082 4.526 53.649 1.00 96.06 269 GLN A N 1
ATOM 2039 C CA . GLN A 1 269 ? -26.022 3.742 53.018 1.00 96.06 269 GLN A CA 1
ATOM 2040 C C . GLN A 1 269 ? -26.377 2.250 52.959 1.00 96.06 269 GLN A C 1
ATOM 2042 O O . GLN A 1 269 ? -26.245 1.638 51.908 1.00 96.06 269 GLN A O 1
ATOM 2047 N N . ARG A 1 270 ? -26.903 1.668 54.047 1.00 96.69 270 ARG A N 1
ATOM 2048 C CA . ARG A 1 270 ? -27.349 0.261 54.071 1.00 96.69 270 ARG A CA 1
ATOM 2049 C C . ARG A 1 270 ? -28.451 -0.012 53.049 1.00 96.69 270 ARG A C 1
ATOM 2051 O O . ARG A 1 270 ? -28.432 -1.049 52.385 1.00 96.69 270 ARG A O 1
ATOM 2058 N N . PHE A 1 271 ? -29.389 0.919 52.909 1.00 96.94 271 PHE A N 1
ATOM 2059 C CA . PHE A 1 271 ? -30.429 0.861 51.889 1.00 96.94 271 PHE A CA 1
ATOM 2060 C C . PHE A 1 271 ? -29.834 0.950 50.479 1.00 96.94 271 PHE A C 1
ATOM 2062 O O . PHE A 1 271 ? -30.150 0.101 49.648 1.00 96.94 271 PHE A O 1
ATOM 2069 N N . LYS A 1 272 ? -28.908 1.886 50.222 1.00 96.12 272 LYS A N 1
ATOM 2070 C CA . LYS A 1 272 ? -28.181 1.962 48.942 1.00 96.12 272 LYS A CA 1
ATOM 2071 C C . LYS A 1 272 ? -27.490 0.642 48.622 1.00 96.12 272 LYS A C 1
ATOM 2073 O O . LYS A 1 272 ? -27.730 0.093 47.557 1.00 96.12 272 LYS A O 1
ATOM 2078 N N . ASP A 1 273 ? -26.683 0.116 49.540 1.00 96.00 273 ASP A N 1
ATOM 2079 C CA . ASP A 1 273 ? -25.913 -1.115 49.325 1.00 96.00 273 ASP A CA 1
ATOM 2080 C C . ASP A 1 273 ? -26.839 -2.305 49.019 1.00 96.00 273 ASP A C 1
ATOM 2082 O O . ASP A 1 273 ? -26.568 -3.117 48.134 1.00 96.00 273 ASP A O 1
ATOM 2086 N N . THR A 1 274 ? -27.974 -2.388 49.721 1.00 95.25 274 THR A N 1
ATOM 2087 C CA . THR A 1 274 ? -28.976 -3.442 49.516 1.00 95.25 274 THR A CA 1
ATOM 2088 C C . THR A 1 274 ? -29.653 -3.313 48.153 1.00 95.25 274 THR A C 1
ATOM 2090 O O . THR A 1 274 ? -29.750 -4.298 47.424 1.00 95.25 274 THR A O 1
ATOM 2093 N N . ALA A 1 275 ? -30.094 -2.108 47.782 1.00 93.44 275 ALA A N 1
ATOM 2094 C CA . ALA A 1 275 ? -30.719 -1.860 46.487 1.00 93.44 275 ALA A CA 1
ATOM 2095 C C . ALA A 1 275 ? -29.726 -2.036 45.329 1.00 93.44 275 ALA A C 1
ATOM 2097 O O . ALA A 1 275 ? -30.100 -2.601 44.305 1.00 93.44 275 ALA A O 1
ATOM 2098 N N . GLN A 1 276 ? -28.461 -1.644 45.507 1.00 91.38 276 GLN A N 1
ATOM 2099 C CA . GLN A 1 276 ? -27.396 -1.848 44.526 1.00 91.38 276 GLN A CA 1
ATOM 2100 C C . GLN A 1 276 ? -27.192 -3.341 44.264 1.00 91.38 276 GLN A C 1
ATOM 2102 O O . GLN A 1 276 ? -27.209 -3.767 43.117 1.00 91.38 276 GLN A O 1
ATOM 2107 N N . ARG A 1 277 ? -27.123 -4.158 45.323 1.00 91.44 277 ARG A N 1
ATOM 2108 C CA . ARG A 1 277 ? -26.993 -5.617 45.203 1.00 91.44 277 ARG A CA 1
ATOM 2109 C C . ARG A 1 277 ? -28.127 -6.246 44.381 1.00 91.44 277 ARG A C 1
ATOM 2111 O O . ARG A 1 277 ? -27.873 -7.146 43.585 1.00 91.44 277 ARG A O 1
ATOM 2118 N N . PHE A 1 278 ? -29.373 -5.799 44.561 1.00 90.81 278 PHE A N 1
ATOM 2119 C CA . PHE A 1 278 ? -30.504 -6.292 43.760 1.00 90.81 278 PHE A CA 1
ATOM 2120 C C . PHE A 1 278 ? -30.513 -5.735 42.333 1.00 90.81 278 PHE A C 1
ATOM 2122 O O . PHE A 1 278 ? -30.809 -6.480 41.402 1.00 90.81 278 PHE A O 1
ATOM 2129 N N . SER A 1 279 ? -30.145 -4.465 42.153 1.00 87.62 279 SER A N 1
ATOM 2130 C CA . SER A 1 279 ? -29.938 -3.839 40.843 1.00 87.62 279 SER A CA 1
ATOM 2131 C C . SER A 1 279 ? -28.914 -4.629 40.019 1.00 87.62 279 SER A C 1
ATOM 2133 O O . SER A 1 279 ? -29.221 -5.058 38.907 1.00 87.62 279 SER A O 1
ATOM 2135 N N . ASP A 1 280 ? -27.742 -4.905 40.594 1.00 84.94 280 ASP A N 1
ATOM 2136 C CA . ASP A 1 280 ? -26.653 -5.642 39.945 1.00 84.94 280 ASP A CA 1
ATOM 2137 C C . ASP A 1 280 ? -27.069 -7.083 39.607 1.00 84.94 280 ASP A C 1
ATOM 2139 O O . ASP A 1 280 ? -26.774 -7.584 38.523 1.00 84.94 280 ASP A O 1
ATOM 2143 N N . SER A 1 281 ? -27.833 -7.727 40.496 1.00 82.25 281 SER A N 1
ATOM 2144 C CA . SER A 1 281 ? -28.388 -9.068 40.273 1.00 82.25 281 SER A CA 1
ATOM 2145 C C . SER A 1 281 ? -29.452 -9.104 39.162 1.00 82.25 281 SER A C 1
ATOM 2147 O O . SER A 1 281 ? -29.499 -10.058 38.389 1.00 82.25 281 SER A O 1
ATOM 2149 N N . SER A 1 282 ? -30.298 -8.070 39.042 1.00 77.88 282 SER A N 1
ATOM 2150 C CA . SER A 1 282 ? -31.413 -8.060 38.075 1.00 77.88 282 SER A CA 1
ATOM 2151 C C . SER A 1 282 ? -31.001 -7.690 36.647 1.00 77.88 282 SER A C 1
ATOM 2153 O O . SER A 1 282 ? -31.605 -8.163 35.682 1.00 77.88 282 SER A O 1
ATOM 2155 N N . VAL A 1 283 ? -29.985 -6.836 36.497 1.00 68.44 283 VAL A N 1
ATOM 2156 C CA . VAL A 1 283 ? -29.533 -6.347 35.185 1.00 68.44 283 VAL A CA 1
ATOM 2157 C C . VAL A 1 283 ? -28.407 -7.219 34.621 1.00 68.44 283 VAL A C 1
ATOM 2159 O O . VAL A 1 283 ? -28.089 -7.107 33.439 1.00 68.44 283 VAL A O 1
ATOM 2162 N N . GLY A 1 284 ? -27.852 -8.131 35.426 1.00 60.44 284 GLY A N 1
ATOM 2163 C CA . GLY A 1 284 ? -26.738 -8.992 35.045 1.00 60.44 284 GLY A CA 1
ATOM 2164 C C . GLY A 1 284 ? -25.447 -8.208 34.796 1.00 60.44 284 GLY A C 1
ATOM 2165 O O . GLY A 1 284 ? -25.427 -6.977 34.716 1.00 60.44 284 GLY A O 1
ATOM 2166 N N . GLU A 1 285 ? -24.344 -8.935 34.636 1.00 55.06 285 GLU A N 1
ATOM 2167 C CA . GLU A 1 285 ? -23.003 -8.410 34.337 1.00 55.06 285 GLU A CA 1
ATOM 2168 C C . GLU A 1 285 ? -22.893 -7.937 32.868 1.00 55.06 285 GLU A C 1
ATOM 2170 O O . GLU A 1 285 ? -21.981 -8.270 32.118 1.00 55.06 285 GLU A O 1
ATOM 2175 N N . THR A 1 286 ? -23.882 -7.175 32.406 1.00 54.69 286 THR A N 1
ATOM 2176 C CA . THR A 1 286 ? -24.086 -6.806 30.995 1.00 54.69 286 THR A CA 1
ATOM 2177 C C . THR A 1 286 ? -23.121 -5.706 30.526 1.00 54.69 286 THR A C 1
ATOM 2179 O O . THR A 1 286 ? -23.082 -5.364 29.345 1.00 54.69 286 THR A O 1
ATOM 2182 N N . THR A 1 287 ? -22.309 -5.158 31.434 1.00 53.72 287 THR A N 1
ATOM 2183 C CA . THR A 1 287 ? -21.273 -4.154 31.150 1.00 53.72 287 THR A CA 1
ATOM 2184 C C . THR A 1 287 ? -20.014 -4.741 30.511 1.00 53.72 287 THR A C 1
ATOM 2186 O O . THR A 1 287 ? -19.383 -4.043 29.729 1.00 53.72 287 THR A O 1
ATOM 2189 N N . GLY A 1 288 ? -19.688 -6.021 30.733 1.00 58.12 288 GLY A N 1
ATOM 2190 C CA . GLY A 1 288 ? -18.451 -6.614 30.198 1.00 58.12 288 GLY A CA 1
ATOM 2191 C C . GLY A 1 288 ? -18.403 -6.732 28.668 1.00 58.12 288 GLY A C 1
ATOM 2192 O O . GLY A 1 288 ? -17.335 -6.644 28.073 1.00 58.12 288 GLY A O 1
ATOM 2193 N N . ASN A 1 289 ? -19.559 -6.873 28.012 1.00 72.12 289 ASN A N 1
ATOM 2194 C CA . ASN A 1 289 ? -19.609 -7.113 26.566 1.00 72.12 289 ASN A CA 1
ATOM 2195 C C . ASN A 1 289 ? -19.490 -5.836 25.717 1.00 72.12 289 ASN A C 1
ATOM 2197 O O . ASN A 1 289 ? -19.124 -5.936 24.550 1.00 72.12 289 ASN A O 1
ATOM 2201 N N . LEU A 1 290 ? -19.826 -4.653 26.248 1.00 81.56 290 LEU A N 1
ATOM 2202 C CA . LEU A 1 290 ? -19.761 -3.412 25.463 1.00 81.56 290 LEU A CA 1
ATOM 2203 C C . LEU A 1 290 ? -18.317 -2.920 25.329 1.00 81.56 290 LEU A C 1
ATOM 2205 O O . LEU A 1 290 ? -17.883 -2.629 24.218 1.00 81.56 290 LEU A O 1
ATOM 2209 N N . ASP A 1 291 ? -17.567 -2.908 26.431 1.00 79.38 291 ASP A N 1
ATOM 2210 C CA . ASP A 1 291 ? -16.159 -2.498 26.435 1.00 79.38 291 ASP A CA 1
ATOM 2211 C C . ASP A 1 291 ? -15.311 -3.409 25.534 1.00 79.38 291 ASP A C 1
ATOM 2213 O O . ASP A 1 291 ? -14.477 -2.926 24.770 1.00 79.38 291 ASP A O 1
ATOM 2217 N N . GLU A 1 292 ? -15.584 -4.721 25.529 1.00 87.62 292 GLU A N 1
ATOM 2218 C CA . GLU A 1 292 ? -14.925 -5.666 24.617 1.00 87.62 292 GLU A CA 1
ATOM 2219 C C . GLU A 1 292 ? -15.239 -5.363 23.140 1.00 87.62 292 GLU A C 1
ATOM 2221 O O . GLU A 1 292 ? -14.356 -5.449 22.283 1.00 87.62 292 GLU A O 1
ATOM 2226 N N . LEU A 1 293 ? -16.483 -4.990 22.814 1.00 90.69 293 LEU A N 1
ATOM 2227 C CA . LEU A 1 293 ? -16.865 -4.610 21.450 1.00 90.69 293 LEU A CA 1
ATOM 2228 C C . LEU A 1 293 ? -16.224 -3.284 21.020 1.00 90.69 293 LEU A C 1
ATOM 2230 O O . LEU A 1 293 ? -15.802 -3.168 19.868 1.00 90.69 293 LEU A O 1
ATOM 2234 N N . LEU A 1 294 ? -16.123 -2.311 21.930 1.00 87.38 294 LEU A N 1
ATOM 2235 C CA . LEU A 1 294 ? -15.446 -1.036 21.688 1.00 87.38 294 LEU A CA 1
ATOM 2236 C C . LEU A 1 294 ? -13.951 -1.243 21.432 1.00 87.38 294 LEU A C 1
ATOM 2238 O O . LEU A 1 294 ? -13.443 -0.754 20.425 1.00 87.38 294 LEU A O 1
ATOM 2242 N N . MET A 1 295 ? -13.278 -2.043 22.266 1.00 91.12 295 MET A N 1
ATOM 2243 C CA . MET A 1 295 ? -11.877 -2.415 22.053 1.00 91.12 295 MET A CA 1
ATOM 2244 C C . MET A 1 295 ? -11.671 -3.114 20.707 1.00 91.12 295 MET A C 1
ATOM 2246 O O . MET A 1 295 ? -10.800 -2.725 19.934 1.00 91.12 295 MET A O 1
ATOM 2250 N N . LYS A 1 296 ? -12.505 -4.110 20.374 1.00 94.81 296 LYS A N 1
ATOM 2251 C CA . LYS A 1 296 ? -12.420 -4.799 19.075 1.00 94.81 296 LYS A CA 1
ATOM 2252 C C . LYS A 1 296 ? -12.615 -3.841 17.907 1.00 94.81 296 LYS A C 1
ATOM 2254 O O . LYS A 1 296 ? -11.963 -3.998 16.881 1.00 94.81 296 LYS A O 1
ATOM 2259 N N . ARG A 1 297 ? -13.512 -2.861 18.029 1.00 93.88 297 ARG A N 1
ATOM 2260 C CA . ARG A 1 297 ? -13.705 -1.850 16.987 1.00 93.88 297 ARG A CA 1
ATOM 2261 C C . ARG A 1 297 ? -12.446 -1.001 16.809 1.00 93.88 297 ARG A C 1
ATOM 2263 O O . ARG A 1 297 ? -12.024 -0.817 15.671 1.00 93.88 297 ARG A O 1
ATOM 2270 N N . GLU A 1 298 ? -11.843 -0.535 17.899 1.00 94.31 298 GLU A N 1
ATOM 2271 C CA . GLU A 1 298 ? -10.607 0.256 17.864 1.00 94.31 298 GLU A CA 1
ATOM 2272 C C . GLU A 1 298 ? -9.448 -0.527 17.223 1.00 94.31 298 GLU A C 1
ATOM 2274 O O . GLU A 1 298 ? -8.806 -0.027 16.300 1.00 94.31 298 GLU A O 1
ATOM 2279 N N . GLU A 1 299 ? -9.253 -1.795 17.604 1.00 96.19 299 GLU A N 1
ATOM 2280 C CA . GLU A 1 299 ? -8.247 -2.680 16.993 1.00 96.19 299 GLU A CA 1
ATOM 2281 C C . GLU A 1 299 ? -8.438 -2.812 15.471 1.00 96.19 299 GLU A C 1
ATOM 2283 O O . GLU A 1 299 ? -7.474 -2.827 14.696 1.00 96.19 299 GLU A O 1
ATOM 2288 N N . LYS A 1 300 ? -9.692 -2.910 15.012 1.00 96.50 300 LYS A N 1
ATOM 2289 C CA . LYS A 1 300 ? -10.021 -3.019 13.584 1.00 96.50 300 LYS A CA 1
ATOM 2290 C C . LYS A 1 300 ? -9.836 -1.696 12.849 1.00 96.50 300 LYS A C 1
ATOM 2292 O O . LYS A 1 300 ? -9.362 -1.708 11.712 1.00 96.50 300 LYS A O 1
ATOM 2297 N N . GLU A 1 301 ? -10.157 -0.570 13.481 1.00 95.94 301 GLU A N 1
ATOM 2298 C CA . GLU A 1 301 ? -9.895 0.768 12.945 1.00 95.94 301 GLU A CA 1
ATOM 2299 C C . GLU A 1 301 ? -8.386 1.011 12.785 1.00 95.94 301 GLU A C 1
ATOM 2301 O O . GLU A 1 301 ? -7.948 1.443 11.714 1.00 95.94 301 GLU A O 1
ATOM 2306 N N . GLU A 1 302 ? -7.570 0.638 13.776 1.00 96.31 302 GLU A N 1
ATOM 2307 C CA . GLU A 1 302 ? -6.107 0.706 13.680 1.00 96.31 302 GLU A CA 1
ATOM 2308 C C . GLU A 1 302 ? -5.580 -0.193 12.550 1.00 96.31 302 GLU A C 1
ATOM 2310 O O . GLU A 1 302 ? -4.787 0.244 11.707 1.00 96.31 302 GLU A O 1
ATOM 2315 N N . ALA A 1 303 ? -6.067 -1.436 12.468 1.00 96.06 303 ALA A N 1
ATOM 2316 C CA . ALA A 1 303 ? -5.705 -2.357 11.394 1.00 96.06 303 ALA A CA 1
ATOM 2317 C C . ALA A 1 303 ? -6.076 -1.811 10.004 1.00 96.06 303 ALA A C 1
ATOM 2319 O O . ALA A 1 303 ? -5.322 -2.010 9.046 1.00 96.06 303 ALA A O 1
ATOM 2320 N N . LEU A 1 304 ? -7.202 -1.101 9.885 1.00 96.56 304 LEU A N 1
ATOM 2321 C CA . LEU A 1 304 ? -7.655 -0.480 8.641 1.00 96.56 304 LEU A CA 1
ATOM 2322 C C . LEU A 1 304 ? -6.762 0.697 8.246 1.00 96.56 304 LEU A C 1
ATOM 2324 O O . LEU A 1 304 ? -6.375 0.806 7.079 1.00 96.56 304 LEU A O 1
ATOM 2328 N N . VAL A 1 305 ? -6.394 1.554 9.201 1.00 96.75 305 VAL A N 1
ATOM 2329 C CA . VAL A 1 305 ? -5.437 2.648 8.971 1.00 96.75 305 VAL A CA 1
ATOM 2330 C C . VAL A 1 305 ? -4.094 2.084 8.512 1.00 96.75 305 VAL A C 1
ATOM 2332 O O . VAL A 1 305 ? -3.540 2.549 7.513 1.00 96.75 305 VAL A O 1
ATOM 2335 N N . LYS A 1 306 ? -3.607 1.031 9.174 1.00 95.31 306 LYS A N 1
ATOM 2336 C CA . LYS A 1 306 ? -2.357 0.357 8.811 1.00 95.31 306 LYS A CA 1
ATOM 2337 C C . LYS A 1 306 ? -2.410 -0.252 7.408 1.00 95.31 306 LYS A C 1
ATOM 2339 O O . LYS A 1 306 ? -1.480 -0.047 6.635 1.00 95.31 306 LYS A O 1
ATOM 2344 N N . ALA A 1 307 ? -3.487 -0.955 7.051 1.00 94.94 307 ALA A N 1
ATOM 2345 C CA . ALA A 1 307 ? -3.650 -1.542 5.716 1.00 94.94 307 ALA A CA 1
ATOM 2346 C C . ALA A 1 307 ? -3.662 -0.466 4.612 1.00 94.94 307 ALA A C 1
ATOM 2348 O O . ALA A 1 307 ? -2.971 -0.596 3.600 1.00 94.94 307 ALA A O 1
ATOM 2349 N N . LYS A 1 308 ? -4.368 0.654 4.836 1.00 95.75 308 LYS A N 1
ATOM 2350 C CA . LYS A 1 308 ? -4.363 1.803 3.913 1.00 95.75 308 LYS A CA 1
ATOM 2351 C C . LYS A 1 308 ? -2.971 2.420 3.765 1.00 95.75 308 LYS A C 1
ATOM 2353 O O . LYS A 1 308 ? -2.551 2.705 2.644 1.00 95.75 308 LYS A O 1
ATOM 2358 N N . ALA A 1 309 ? -2.251 2.599 4.872 1.00 94.94 309 ALA A N 1
ATOM 2359 C CA . ALA A 1 309 ? -0.889 3.125 4.853 1.00 94.94 309 ALA A CA 1
ATOM 2360 C C . ALA A 1 309 ? 0.057 2.209 4.058 1.00 94.94 309 ALA A C 1
ATOM 2362 O O . ALA A 1 309 ? 0.770 2.687 3.179 1.00 94.94 309 ALA A O 1
ATOM 2363 N N . GLN A 1 310 ? -0.012 0.895 4.290 1.00 92.44 310 GLN A N 1
ATOM 2364 C CA . GLN A 1 310 ? 0.786 -0.105 3.574 1.00 92.44 310 GLN A CA 1
ATOM 2365 C C . GLN A 1 310 ? 0.494 -0.135 2.066 1.00 92.44 310 GLN A C 1
ATOM 2367 O O . GLN A 1 310 ? 1.413 -0.265 1.257 1.00 92.44 310 GLN A O 1
ATOM 2372 N N . SER A 1 311 ? -0.774 0.004 1.667 1.00 93.88 311 SER A N 1
ATOM 2373 C CA . SER A 1 311 ? -1.156 0.104 0.252 1.00 93.88 311 SER A CA 1
ATOM 2374 C C . SER A 1 311 ? -0.580 1.362 -0.408 1.00 93.88 311 SER A C 1
ATOM 2376 O O . SER A 1 311 ? -0.072 1.301 -1.530 1.00 93.88 311 SER A O 1
ATOM 2378 N N . ALA A 1 312 ? -0.642 2.505 0.282 1.00 94.56 312 ALA A N 1
ATOM 2379 C CA . ALA A 1 312 ? -0.116 3.772 -0.221 1.00 94.56 312 ALA A CA 1
ATOM 2380 C C . ALA A 1 312 ? 1.418 3.762 -0.322 1.00 94.56 312 ALA A C 1
ATOM 2382 O O . ALA A 1 312 ? 1.982 4.274 -1.288 1.00 94.56 312 ALA A O 1
ATOM 2383 N N . GLU A 1 313 ? 2.092 3.157 0.656 1.00 92.69 313 GLU A N 1
ATOM 2384 C CA . GLU A 1 313 ? 3.541 2.975 0.654 1.00 92.69 313 GLU A CA 1
ATOM 2385 C C . GLU A 1 313 ? 3.998 2.093 -0.511 1.00 92.69 313 GLU A C 1
ATOM 2387 O O . GLU A 1 313 ? 4.878 2.505 -1.267 1.00 92.69 313 GLU A O 1
ATOM 2392 N N . CYS A 1 314 ? 3.344 0.945 -0.722 1.00 94.88 314 CYS A N 1
ATOM 2393 C CA . CYS A 1 314 ? 3.608 0.083 -1.876 1.00 94.88 314 CYS A CA 1
ATOM 2394 C C . CYS A 1 314 ? 3.424 0.837 -3.200 1.00 94.88 314 CYS A C 1
ATOM 2396 O O . CYS A 1 314 ? 4.328 0.832 -4.030 1.00 94.88 314 CYS A O 1
ATOM 2398 N N . SER A 1 315 ? 2.315 1.568 -3.362 1.00 94.44 315 SER A N 1
ATOM 2399 C CA . SER A 1 315 ? 2.046 2.343 -4.586 1.00 94.44 315 SER A CA 1
ATOM 2400 C C . SER A 1 315 ? 3.120 3.408 -4.847 1.00 94.44 315 SER A C 1
ATOM 2402 O O . SER A 1 315 ? 3.539 3.624 -5.983 1.00 94.44 315 SER A O 1
ATOM 2404 N N . ARG A 1 316 ? 3.607 4.075 -3.790 1.00 94.00 316 ARG A N 1
ATOM 2405 C CA . ARG A 1 316 ? 4.676 5.078 -3.896 1.00 94.00 316 ARG A CA 1
ATOM 2406 C C . ARG A 1 316 ? 6.012 4.440 -4.274 1.00 94.00 316 ARG A C 1
ATOM 2408 O O . ARG A 1 316 ? 6.693 4.952 -5.161 1.00 94.00 316 ARG A O 1
ATOM 2415 N N . ALA A 1 317 ? 6.380 3.343 -3.614 1.00 92.00 317 ALA A N 1
ATOM 2416 C CA . ALA A 1 317 ? 7.601 2.604 -3.918 1.00 92.00 317 ALA A CA 1
ATOM 2417 C C . ALA A 1 317 ? 7.577 2.079 -5.362 1.00 92.00 317 ALA A C 1
ATOM 2419 O O . ALA A 1 317 ? 8.549 2.245 -6.102 1.00 92.00 317 ALA A O 1
ATOM 2420 N N . TRP A 1 318 ? 6.435 1.538 -5.792 1.00 93.25 318 TRP A N 1
ATOM 2421 C CA . TRP A 1 318 ? 6.225 1.083 -7.159 1.00 93.25 318 TRP A CA 1
ATOM 2422 C C . TRP A 1 318 ? 6.365 2.211 -8.183 1.00 93.25 318 TRP A C 1
ATOM 2424 O O . TRP A 1 318 ? 7.024 2.027 -9.203 1.00 93.25 318 TRP A O 1
ATOM 2434 N N . GLY A 1 319 ? 5.843 3.406 -7.889 1.00 93.19 319 GLY A N 1
ATOM 2435 C CA . GLY A 1 319 ? 6.025 4.581 -8.744 1.00 93.19 319 GLY A CA 1
ATOM 2436 C C . GLY A 1 319 ? 7.499 4.887 -9.042 1.00 93.19 319 GLY A C 1
ATOM 2437 O O . GLY A 1 319 ? 7.855 5.146 -10.191 1.00 93.19 319 GLY A O 1
ATOM 2438 N N . GLY A 1 320 ? 8.377 4.777 -8.038 1.00 92.19 320 GLY A N 1
ATOM 2439 C CA . GLY A 1 320 ? 9.824 4.939 -8.227 1.00 92.19 320 GLY A CA 1
ATOM 2440 C C . GLY A 1 320 ? 10.447 3.844 -9.102 1.00 92.19 320 GLY A C 1
ATOM 2441 O O . GLY A 1 320 ? 11.252 4.131 -9.986 1.00 92.19 320 GLY A O 1
ATOM 2442 N N . ILE A 1 321 ? 10.033 2.590 -8.907 1.00 92.31 321 ILE A N 1
ATOM 2443 C CA . ILE A 1 321 ? 10.519 1.438 -9.686 1.00 92.31 321 ILE A CA 1
ATOM 2444 C C . ILE A 1 321 ? 10.045 1.516 -11.142 1.00 92.31 321 ILE A C 1
ATOM 2446 O O . ILE A 1 321 ? 10.823 1.267 -12.061 1.00 92.31 321 ILE A O 1
ATOM 2450 N N . SER A 1 322 ? 8.794 1.911 -11.369 1.00 93.38 322 SER A N 1
ATOM 2451 C CA . SER A 1 322 ? 8.227 2.117 -12.704 1.00 93.38 322 SER A CA 1
ATOM 2452 C C . SER A 1 322 ? 8.923 3.256 -13.453 1.00 93.38 322 SER A C 1
ATOM 2454 O O . SER A 1 322 ? 9.107 3.185 -14.672 1.00 93.38 322 SER A O 1
ATOM 2456 N N . LEU A 1 323 ? 9.338 4.308 -12.744 1.00 94.44 323 LEU A N 1
ATOM 2457 C CA . LEU A 1 323 ? 10.132 5.376 -13.340 1.00 94.44 323 LEU A CA 1
ATOM 2458 C C . LEU A 1 323 ? 11.520 4.863 -13.750 1.00 94.44 323 LEU A C 1
ATOM 2460 O O . LEU A 1 323 ? 11.939 5.076 -14.887 1.00 94.44 323 LEU A O 1
ATOM 2464 N N . LEU A 1 324 ? 12.199 4.118 -12.869 1.00 92.31 324 LEU A N 1
ATOM 2465 C CA . LEU A 1 324 ? 13.480 3.476 -13.185 1.00 92.31 324 LEU A CA 1
ATOM 2466 C C . LEU A 1 324 ? 13.367 2.551 -14.405 1.00 92.31 324 LEU A C 1
ATOM 2468 O O . LEU A 1 324 ? 14.213 2.610 -15.296 1.00 92.31 324 LEU A O 1
ATOM 2472 N N . ARG A 1 325 ? 12.302 1.744 -14.482 1.00 93.31 325 ARG A N 1
ATOM 2473 C CA . ARG A 1 325 ? 11.997 0.907 -15.650 1.00 93.31 325 ARG A CA 1
ATOM 2474 C C . ARG A 1 325 ? 11.964 1.733 -16.933 1.00 93.31 325 ARG A C 1
ATOM 2476 O O . ARG A 1 325 ? 12.634 1.380 -17.897 1.00 93.31 325 ARG A O 1
ATOM 2483 N N . THR A 1 326 ? 11.229 2.843 -16.921 1.00 95.31 326 THR A N 1
ATOM 2484 C CA . THR A 1 326 ? 11.089 3.733 -18.083 1.00 95.31 326 THR A CA 1
ATOM 2485 C C . THR A 1 326 ? 12.446 4.286 -18.526 1.00 95.31 326 THR A C 1
ATOM 2487 O O . THR A 1 326 ? 12.745 4.314 -19.719 1.00 95.31 326 THR A O 1
ATOM 2490 N N . HIS A 1 327 ? 13.301 4.682 -17.578 1.00 92.31 327 HIS A N 1
ATOM 2491 C CA . HIS A 1 327 ? 14.657 5.143 -17.886 1.00 92.31 327 HIS A CA 1
ATOM 2492 C C . HIS A 1 327 ? 15.534 4.042 -18.490 1.00 92.31 327 HIS A C 1
ATOM 2494 O O . HIS A 1 327 ? 16.242 4.306 -19.459 1.00 92.31 327 HIS A O 1
ATOM 2500 N N . ILE A 1 328 ? 15.468 2.815 -17.965 1.00 91.38 328 ILE A N 1
ATOM 2501 C CA . ILE A 1 328 ? 16.231 1.675 -18.496 1.00 91.38 328 ILE A CA 1
ATOM 2502 C C . ILE A 1 328 ? 15.747 1.299 -19.901 1.00 91.38 328 ILE A C 1
ATOM 2504 O O . ILE A 1 328 ? 16.568 1.065 -20.784 1.00 91.38 328 ILE A O 1
ATOM 2508 N N . GLU A 1 329 ? 14.433 1.261 -20.135 1.00 91.69 329 GLU A N 1
ATOM 2509 C CA . GLU A 1 329 ? 13.861 0.969 -21.456 1.00 91.69 329 GLU A CA 1
ATOM 2510 C C . GLU A 1 329 ? 14.239 2.043 -22.484 1.00 91.69 329 GLU A C 1
ATOM 2512 O O . GLU A 1 329 ? 14.627 1.708 -23.604 1.00 91.69 329 GLU A O 1
ATOM 2517 N N . LYS A 1 330 ? 14.207 3.323 -22.091 1.00 93.88 330 LYS A N 1
ATOM 2518 C CA . LYS A 1 330 ? 14.665 4.428 -22.939 1.00 93.88 330 LYS A CA 1
ATOM 2519 C C . LYS A 1 330 ? 1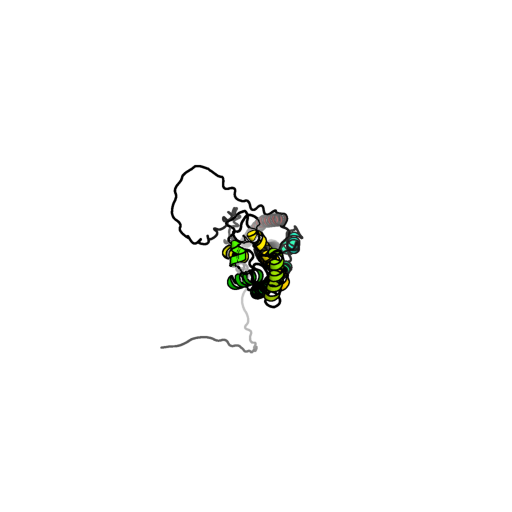6.153 4.304 -23.271 1.00 93.88 330 LYS A C 1
ATOM 2521 O O . LYS A 1 330 ? 16.510 4.358 -24.443 1.00 93.88 330 LYS A O 1
ATOM 2526 N N . LEU A 1 331 ? 17.002 4.097 -22.261 1.00 91.00 331 LEU A N 1
ATOM 2527 C CA . LEU A 1 331 ? 18.446 3.941 -22.451 1.00 91.00 331 LEU A CA 1
ATOM 2528 C C . LEU A 1 331 ? 18.764 2.750 -23.362 1.00 91.00 331 LEU A C 1
ATOM 2530 O O . LEU A 1 331 ? 19.624 2.853 -24.229 1.00 91.00 331 LEU A O 1
ATOM 2534 N N . LYS A 1 332 ? 18.046 1.632 -23.205 1.00 89.69 332 LYS A N 1
ATOM 2535 C CA . LYS A 1 332 ? 18.177 0.474 -24.093 1.00 89.69 332 LYS A CA 1
ATOM 2536 C C . LYS A 1 332 ? 17.852 0.840 -25.543 1.00 89.69 332 LYS A C 1
ATOM 2538 O O . LYS A 1 332 ? 18.619 0.485 -26.427 1.00 89.69 332 LYS A O 1
ATOM 2543 N N . GLY A 1 333 ? 16.761 1.571 -25.778 1.00 89.38 333 GLY A N 1
ATOM 2544 C CA . GLY A 1 333 ? 16.408 2.041 -27.120 1.00 89.38 333 GLY A CA 1
ATOM 2545 C C . GLY A 1 333 ? 17.489 2.932 -27.739 1.00 89.38 333 GLY A C 1
ATOM 2546 O O . GLY A 1 333 ? 17.869 2.722 -28.886 1.00 89.38 333 GLY A O 1
ATOM 2547 N N . GLU A 1 334 ? 18.037 3.872 -26.964 1.00 89.44 334 GLU A N 1
ATOM 2548 C CA . GLU A 1 334 ? 19.143 4.735 -27.408 1.00 89.44 334 GLU A CA 1
ATOM 2549 C C . GLU A 1 334 ? 20.423 3.933 -27.704 1.00 89.44 334 GLU A C 1
ATOM 2551 O O . GLU A 1 334 ? 21.141 4.237 -28.658 1.00 89.44 334 GLU A O 1
ATOM 2556 N N . MET A 1 335 ? 20.717 2.892 -26.917 1.00 86.38 335 MET A N 1
ATOM 2557 C CA . MET A 1 335 ? 21.839 1.985 -27.179 1.00 86.38 335 MET A CA 1
ATOM 2558 C C . MET A 1 335 ? 21.638 1.173 -28.461 1.00 86.38 335 MET A C 1
ATOM 2560 O O . MET A 1 335 ? 22.568 1.085 -29.259 1.00 86.38 335 MET A O 1
ATOM 2564 N N . ASP A 1 336 ? 20.448 0.607 -28.675 1.00 86.44 336 ASP A N 1
ATOM 2565 C CA . ASP A 1 336 ? 20.127 -0.179 -29.873 1.00 86.44 336 ASP A CA 1
ATOM 2566 C C . ASP A 1 336 ? 20.218 0.690 -31.147 1.00 86.44 336 ASP A C 1
ATOM 2568 O O . ASP A 1 336 ? 20.752 0.257 -32.172 1.00 86.44 336 ASP A O 1
ATOM 2572 N N . GLU A 1 337 ? 19.769 1.949 -31.076 1.00 88.00 337 GLU A N 1
ATOM 2573 C CA . GLU A 1 337 ? 19.905 2.925 -32.164 1.00 88.00 337 GLU A CA 1
ATOM 2574 C C . GLU A 1 337 ? 21.377 3.241 -32.457 1.00 88.00 337 GLU A C 1
ATOM 2576 O O . GLU A 1 337 ? 21.821 3.134 -33.601 1.00 88.00 337 GLU A O 1
ATOM 2581 N N . ARG A 1 338 ? 22.166 3.564 -31.423 1.00 86.31 338 ARG A N 1
ATOM 2582 C CA . ARG A 1 338 ? 23.607 3.819 -31.578 1.00 86.31 338 ARG A CA 1
ATOM 2583 C C . ARG A 1 338 ? 24.348 2.608 -32.132 1.00 86.31 338 ARG A C 1
ATOM 2585 O O . ARG A 1 338 ? 25.233 2.779 -32.964 1.00 86.31 338 ARG A O 1
ATOM 2592 N N . PHE A 1 339 ? 23.983 1.403 -31.703 1.00 86.12 339 PHE A N 1
ATOM 2593 C CA . PHE A 1 339 ? 24.565 0.167 -32.214 1.00 86.12 339 PHE A CA 1
ATOM 2594 C C . PHE A 1 339 ? 24.230 -0.054 -33.694 1.00 86.12 339 PHE A C 1
ATOM 2596 O O . PHE A 1 339 ? 25.097 -0.451 -34.464 1.00 86.12 339 PHE A O 1
ATOM 2603 N N . THR A 1 340 ? 23.006 0.267 -34.119 1.00 80.25 340 THR A N 1
ATOM 2604 C CA . THR A 1 340 ? 22.615 0.202 -35.536 1.00 80.25 340 THR A CA 1
ATOM 2605 C C . THR A 1 340 ? 23.418 1.197 -36.376 1.00 80.25 340 THR A C 1
ATOM 2607 O O . THR A 1 340 ? 23.991 0.819 -37.392 1.00 80.25 340 THR A O 1
ATOM 2610 N N . ILE A 1 341 ? 23.550 2.446 -35.912 1.00 79.50 341 ILE A N 1
ATOM 2611 C CA . ILE A 1 341 ? 24.373 3.469 -36.581 1.00 79.50 341 ILE A CA 1
ATOM 2612 C C . ILE A 1 341 ? 25.832 3.010 -36.691 1.00 79.50 341 ILE A C 1
ATOM 2614 O O . ILE A 1 341 ? 26.470 3.204 -37.725 1.00 79.50 341 ILE A O 1
ATOM 2618 N N . LEU A 1 342 ? 26.362 2.397 -35.629 1.00 82.44 342 LEU A N 1
ATOM 2619 C CA . LEU A 1 342 ? 27.707 1.832 -35.612 1.00 82.44 342 LEU A CA 1
ATOM 2620 C C . LEU A 1 342 ? 27.857 0.738 -36.677 1.00 82.44 342 LEU A C 1
ATOM 2622 O O . LEU A 1 342 ? 28.816 0.766 -37.442 1.00 82.44 342 LEU A O 1
ATOM 2626 N N . GLN A 1 343 ? 26.899 -0.186 -36.750 1.00 81.75 343 GLN A N 1
ATOM 2627 C CA . GLN A 1 343 ? 26.890 -1.273 -37.724 1.00 81.75 343 GLN A CA 1
ATOM 2628 C C . GLN A 1 343 ? 26.801 -0.754 -39.167 1.00 81.75 343 GLN A C 1
ATOM 2630 O O . GLN A 1 343 ? 27.528 -1.228 -40.037 1.00 81.75 343 GLN A O 1
ATOM 2635 N N . ASP A 1 344 ? 25.957 0.245 -39.425 1.00 77.75 344 ASP A N 1
ATOM 2636 C CA . ASP A 1 344 ? 25.840 0.877 -40.743 1.00 77.75 344 ASP A CA 1
ATOM 2637 C C . ASP A 1 344 ? 27.142 1.581 -41.148 1.00 77.75 344 ASP A C 1
ATOM 2639 O O . ASP A 1 344 ? 27.572 1.489 -42.299 1.00 77.75 344 ASP A O 1
ATOM 2643 N N . ALA A 1 345 ? 27.810 2.241 -40.198 1.00 79.12 345 ALA A N 1
ATOM 2644 C CA . ALA A 1 345 ? 29.116 2.852 -40.426 1.00 79.12 345 ALA A CA 1
ATOM 2645 C C . ALA A 1 345 ? 30.215 1.805 -40.694 1.00 79.12 345 ALA A C 1
ATOM 2647 O O . ALA A 1 345 ? 31.058 2.037 -41.561 1.00 79.12 345 ALA A O 1
ATOM 2648 N N . GLU A 1 346 ? 30.200 0.661 -39.994 1.00 80.44 346 GLU A N 1
ATOM 2649 C CA . GLU A 1 346 ? 31.100 -0.474 -40.263 1.00 80.44 346 GLU A CA 1
ATOM 2650 C C . GLU A 1 346 ? 30.898 -1.001 -41.690 1.00 80.44 346 GLU A C 1
ATOM 2652 O O . GLU A 1 346 ? 31.868 -1.119 -42.441 1.00 80.44 346 GLU A O 1
ATOM 2657 N N . MET A 1 347 ? 29.647 -1.246 -42.093 1.00 77.75 347 MET A N 1
ATOM 2658 C CA . MET A 1 347 ? 29.322 -1.733 -43.439 1.00 77.75 347 MET A CA 1
ATOM 2659 C C . MET A 1 347 ? 29.745 -0.738 -44.523 1.00 77.75 347 MET A C 1
ATOM 2661 O O . MET A 1 347 ? 30.388 -1.131 -45.490 1.00 77.75 347 MET A O 1
ATOM 2665 N N . ALA A 1 348 ? 29.469 0.557 -44.339 1.00 77.62 348 ALA A N 1
ATOM 2666 C CA . ALA A 1 348 ? 29.873 1.588 -45.293 1.00 77.62 348 ALA A CA 1
ATOM 2667 C C . ALA A 1 348 ? 31.403 1.704 -45.429 1.00 77.62 348 ALA A C 1
ATOM 2669 O O . ALA A 1 348 ? 31.915 1.964 -46.520 1.00 77.62 348 ALA A O 1
ATOM 2670 N N . LEU A 1 349 ? 32.145 1.519 -44.330 1.00 81.94 349 LEU A N 1
ATOM 2671 C CA . LEU A 1 349 ? 33.608 1.520 -44.352 1.00 81.94 349 LEU A CA 1
ATOM 2672 C C . LEU A 1 349 ? 34.167 0.289 -45.076 1.00 81.94 349 LEU A C 1
ATOM 2674 O O . LEU A 1 349 ? 35.137 0.411 -45.831 1.00 81.94 349 LEU A O 1
ATOM 2678 N N . ASP A 1 350 ? 33.576 -0.885 -44.855 1.00 80.38 350 ASP A N 1
ATOM 2679 C CA . ASP A 1 350 ? 33.958 -2.099 -45.569 1.00 80.38 350 ASP A CA 1
ATOM 2680 C C . ASP A 1 350 ? 33.629 -1.973 -47.068 1.00 80.38 350 ASP A C 1
ATOM 2682 O O . ASP A 1 350 ? 34.519 -2.214 -47.881 1.00 80.38 350 ASP A O 1
ATOM 2686 N N . ASP A 1 351 ? 32.438 -1.499 -47.453 1.00 77.00 351 ASP A N 1
ATOM 2687 C CA . ASP A 1 351 ? 32.052 -1.253 -48.856 1.00 77.00 351 ASP A CA 1
ATOM 2688 C C . ASP A 1 351 ? 33.030 -0.301 -49.560 1.00 77.00 351 ASP A C 1
ATOM 2690 O O . ASP A 1 351 ? 33.548 -0.613 -50.632 1.00 77.00 351 ASP A O 1
ATOM 2694 N N . ALA A 1 352 ? 33.372 0.825 -48.923 1.00 79.12 352 ALA A N 1
ATOM 2695 C CA . ALA A 1 352 ? 34.370 1.754 -49.455 1.00 79.12 352 ALA A CA 1
ATOM 2696 C C . ALA A 1 352 ? 35.751 1.093 -49.618 1.00 79.12 352 ALA A C 1
ATOM 2698 O O . ALA A 1 352 ? 36.490 1.397 -50.556 1.00 79.12 352 ALA A O 1
ATOM 2699 N N . THR A 1 353 ? 36.112 0.171 -48.721 1.00 83.88 353 THR A N 1
ATOM 2700 C CA . THR A 1 353 ? 37.366 -0.588 -48.815 1.00 83.88 353 THR A CA 1
ATOM 2701 C C . THR A 1 353 ? 37.343 -1.561 -49.998 1.00 83.88 353 THR A C 1
ATOM 2703 O O . THR A 1 353 ? 38.348 -1.674 -50.704 1.00 83.88 353 THR A O 1
ATOM 2706 N N . TRP A 1 354 ? 36.212 -2.229 -50.244 1.00 82.56 354 TRP A N 1
ATOM 2707 C CA . TRP A 1 354 ? 36.018 -3.091 -51.414 1.00 82.56 354 TRP A CA 1
ATOM 2708 C C . TRP A 1 354 ? 36.097 -2.298 -52.720 1.00 82.56 354 TRP A C 1
ATOM 2710 O O . TRP A 1 354 ? 36.874 -2.665 -53.598 1.00 82.56 354 TRP A O 1
ATOM 2720 N N . GLU A 1 355 ? 35.388 -1.169 -52.824 1.00 80.00 355 GLU A N 1
ATOM 2721 C CA . GLU A 1 355 ? 35.415 -0.313 -54.020 1.00 80.00 355 GLU A CA 1
ATOM 2722 C C . GLU A 1 355 ? 36.829 0.186 -54.346 1.00 80.00 355 GLU A C 1
ATOM 2724 O O . GLU A 1 355 ? 37.235 0.212 -55.509 1.00 80.00 355 GLU A O 1
ATOM 2729 N N . LEU A 1 356 ? 37.613 0.559 -53.329 1.00 82.00 356 LEU A N 1
ATOM 2730 C CA . LEU A 1 356 ? 39.014 0.929 -53.529 1.00 82.00 356 LEU A CA 1
ATOM 2731 C C . LEU A 1 356 ? 39.867 -0.228 -54.049 1.00 82.00 356 LEU A C 1
ATOM 2733 O O . LEU A 1 356 ? 40.758 0.012 -54.861 1.00 82.00 356 LEU A O 1
ATOM 2737 N N . SER A 1 357 ? 39.633 -1.448 -53.561 1.00 83.62 357 SER A N 1
ATOM 2738 C CA . SER A 1 357 ? 40.355 -2.636 -54.021 1.00 83.62 357 SER A CA 1
ATOM 2739 C C . SER A 1 357 ? 40.035 -2.935 -55.486 1.00 83.62 357 SER A C 1
ATOM 2741 O O . SER A 1 357 ? 40.951 -3.128 -56.281 1.00 83.62 357 SER A O 1
ATOM 2743 N N . ASP A 1 358 ? 38.755 -2.890 -55.863 1.00 79.94 358 ASP A N 1
ATOM 2744 C CA . ASP A 1 358 ? 38.302 -3.109 -57.242 1.00 79.94 358 ASP A CA 1
ATOM 2745 C C . ASP A 1 358 ? 38.855 -2.044 -58.203 1.00 79.94 358 ASP A C 1
ATOM 2747 O O . ASP A 1 358 ? 39.261 -2.352 -59.330 1.00 79.94 358 ASP A O 1
ATOM 2751 N N . LEU A 1 359 ? 38.902 -0.781 -57.762 1.00 81.19 359 LEU A N 1
ATOM 2752 C CA . LEU A 1 359 ? 39.522 0.307 -58.520 1.00 81.19 359 LEU A CA 1
ATOM 2753 C C . LEU A 1 359 ? 41.028 0.089 -58.703 1.00 81.19 359 LEU A C 1
ATOM 2755 O O . LEU A 1 359 ? 41.533 0.304 -59.804 1.00 81.19 359 LEU A O 1
ATOM 2759 N N . ASP A 1 360 ? 41.744 -0.337 -57.662 1.00 85.38 360 ASP A N 1
ATOM 2760 C CA . ASP A 1 360 ? 43.181 -0.619 -57.737 1.00 85.38 360 ASP A CA 1
ATOM 2761 C C . ASP A 1 360 ? 43.487 -1.774 -58.707 1.00 85.38 360 ASP A C 1
ATOM 2763 O O . ASP A 1 360 ? 44.384 -1.661 -59.547 1.00 85.38 360 ASP A O 1
ATOM 2767 N N . ASP A 1 361 ? 42.699 -2.851 -58.669 1.00 83.00 361 ASP A N 1
ATOM 2768 C CA . ASP A 1 361 ? 42.849 -3.978 -59.593 1.00 83.00 361 ASP A CA 1
ATOM 2769 C C . ASP A 1 361 ? 42.500 -3.592 -61.039 1.00 83.00 361 ASP A C 1
ATOM 2771 O O . ASP A 1 361 ? 43.262 -3.901 -61.960 1.00 83.00 361 ASP A O 1
ATOM 2775 N N . SER A 1 362 ? 41.435 -2.811 -61.248 1.00 78.19 362 SER A N 1
ATOM 2776 C CA . SER A 1 362 ? 41.085 -2.275 -62.573 1.00 78.19 362 SER A CA 1
ATOM 2777 C C . SER A 1 362 ? 42.203 -1.397 -63.151 1.00 78.19 362 SER A C 1
ATOM 2779 O O . SER A 1 362 ? 42.527 -1.494 -64.336 1.00 78.19 362 SER A O 1
ATOM 2781 N N . LEU A 1 363 ? 42.844 -0.560 -62.323 1.00 83.12 363 LEU A N 1
ATOM 2782 C CA . LEU A 1 363 ? 43.983 0.262 -62.750 1.00 83.12 363 LEU A CA 1
ATOM 2783 C C . LEU A 1 363 ? 45.219 -0.583 -63.078 1.00 83.12 363 LEU A C 1
ATOM 2785 O O . LEU A 1 363 ? 45.982 -0.224 -63.977 1.00 83.12 363 LEU A O 1
ATOM 2789 N N . LYS A 1 364 ? 45.449 -1.701 -62.377 1.00 85.62 364 LYS A N 1
ATOM 2790 C CA . LYS A 1 364 ? 46.523 -2.653 -62.718 1.00 85.62 364 LYS A CA 1
ATOM 2791 C C . LYS A 1 364 ? 46.281 -3.319 -64.067 1.00 85.62 364 LYS A C 1
ATOM 2793 O O . LYS A 1 364 ? 47.222 -3.441 -64.852 1.00 85.62 364 LYS A O 1
ATOM 2798 N N . GLU A 1 365 ? 45.048 -3.723 -64.357 1.00 80.62 365 GLU A N 1
ATOM 2799 C CA . GLU A 1 365 ? 44.686 -4.298 -65.656 1.00 80.62 365 GLU A CA 1
ATOM 2800 C C . GLU A 1 365 ? 44.844 -3.280 -66.794 1.00 80.62 365 GLU A C 1
ATOM 2802 O O . GLU A 1 365 ? 45.469 -3.584 -67.815 1.00 80.62 365 GLU A O 1
ATOM 2807 N N . GLU A 1 366 ? 44.346 -2.051 -66.615 1.00 79.00 366 GLU A N 1
ATOM 2808 C CA . GLU A 1 366 ? 44.494 -0.985 -67.613 1.00 79.00 366 GLU A CA 1
ATOM 2809 C C . GLU A 1 366 ? 45.969 -0.648 -67.887 1.00 79.00 366 GLU A C 1
ATOM 2811 O O . GLU A 1 366 ? 46.350 -0.476 -69.049 1.00 79.00 366 GLU A O 1
ATOM 2816 N N . GLU A 1 367 ? 46.820 -0.617 -66.856 1.00 82.25 367 GLU A N 1
ATOM 2817 C CA . GLU A 1 367 ? 48.265 -0.408 -67.010 1.00 82.25 367 GLU A CA 1
ATOM 2818 C C . GLU A 1 367 ? 48.916 -1.527 -67.838 1.00 82.25 367 GLU A C 1
ATOM 2820 O O . GLU A 1 367 ? 49.720 -1.249 -68.731 1.00 82.25 367 GLU A O 1
ATOM 2825 N N . GLN A 1 368 ? 48.557 -2.792 -67.596 1.00 82.31 368 GLN A N 1
ATOM 2826 C CA . GLN A 1 368 ? 49.079 -3.917 -68.379 1.00 82.31 368 GLN A CA 1
ATOM 2827 C C . GLN A 1 368 ? 48.684 -3.813 -69.855 1.00 82.31 368 GLN A C 1
ATOM 2829 O O . GLN A 1 368 ? 49.528 -4.003 -70.736 1.00 82.31 368 GLN A O 1
ATOM 2834 N N . VAL A 1 369 ? 47.424 -3.469 -70.137 1.00 78.50 369 VAL A N 1
ATOM 2835 C CA . VAL A 1 369 ? 46.935 -3.264 -71.509 1.00 78.50 369 VAL A CA 1
ATOM 2836 C C . VAL A 1 369 ? 47.660 -2.095 -72.179 1.00 78.50 369 VAL A C 1
ATOM 2838 O O . VAL A 1 369 ? 48.058 -2.204 -73.342 1.00 78.50 369 VAL A O 1
ATOM 2841 N N . LEU A 1 370 ? 47.872 -0.992 -71.456 1.00 79.44 370 LEU A N 1
ATOM 2842 C CA . LEU A 1 370 ? 48.589 0.179 -71.958 1.00 79.44 370 LEU A CA 1
ATOM 2843 C C . LEU A 1 370 ? 50.051 -0.146 -72.287 1.00 79.44 370 LEU A C 1
ATOM 2845 O O . LEU A 1 370 ? 50.535 0.218 -73.361 1.00 79.44 370 LEU A O 1
ATOM 2849 N N . ASN A 1 371 ? 50.733 -0.874 -71.402 1.00 82.38 371 ASN A N 1
ATOM 2850 C CA . ASN A 1 371 ? 52.111 -1.318 -71.606 1.00 82.38 371 ASN A CA 1
ATOM 2851 C C . ASN A 1 371 ? 52.227 -2.255 -72.818 1.00 82.38 371 ASN A C 1
ATOM 2853 O O . ASN A 1 371 ? 53.088 -2.048 -73.672 1.00 82.38 371 ASN A O 1
ATOM 2857 N N . ALA A 1 372 ? 51.314 -3.218 -72.970 1.00 79.88 372 ALA A N 1
ATOM 2858 C CA . ALA A 1 372 ? 51.284 -4.097 -74.140 1.00 79.88 372 ALA A CA 1
ATOM 2859 C C . ALA A 1 372 ? 51.035 -3.322 -75.450 1.00 79.88 372 ALA A C 1
ATOM 2861 O O . ALA A 1 372 ? 51.653 -3.600 -76.481 1.00 79.88 372 ALA A O 1
ATOM 2862 N N . ALA A 1 373 ? 50.155 -2.315 -75.423 1.00 79.00 373 ALA A N 1
ATOM 2863 C CA . ALA A 1 373 ? 49.910 -1.448 -76.573 1.00 79.00 373 ALA A CA 1
ATOM 2864 C C . ALA A 1 373 ? 51.149 -0.613 -76.943 1.00 79.00 373 ALA A C 1
ATOM 2866 O O . ALA A 1 373 ? 51.433 -0.445 -78.131 1.00 79.00 373 ALA A O 1
ATOM 2867 N N . LEU A 1 374 ? 51.904 -0.125 -75.952 1.00 79.00 374 LEU A N 1
ATOM 2868 C CA . LEU A 1 374 ? 53.174 0.575 -76.165 1.00 79.00 374 LEU A CA 1
ATOM 2869 C C . LEU A 1 374 ? 54.225 -0.317 -76.819 1.00 79.00 374 LEU A C 1
ATOM 2871 O O . LEU A 1 374 ? 54.859 0.104 -77.786 1.00 79.00 374 LEU A O 1
ATOM 2875 N N . GLU A 1 375 ? 54.391 -1.544 -76.327 1.00 83.06 375 GLU A N 1
ATOM 2876 C CA . GLU A 1 375 ? 55.319 -2.515 -76.911 1.00 83.06 375 GLU A CA 1
ATOM 2877 C C . GLU A 1 375 ? 54.960 -2.820 -78.371 1.00 83.06 375 GLU A C 1
ATOM 2879 O O . GLU A 1 375 ? 55.830 -2.807 -79.246 1.00 83.06 375 GLU A O 1
ATOM 2884 N N . ALA A 1 376 ? 53.669 -3.009 -78.665 1.00 78.56 376 ALA A N 1
ATOM 2885 C CA . ALA A 1 376 ? 53.185 -3.216 -80.027 1.00 78.56 376 ALA A CA 1
ATOM 2886 C C . ALA A 1 376 ? 53.428 -1.993 -80.931 1.00 78.56 376 ALA A C 1
ATOM 2888 O O . ALA A 1 376 ? 53.831 -2.145 -82.087 1.00 78.56 376 ALA A O 1
ATOM 2889 N N . LEU A 1 377 ? 53.216 -0.777 -80.414 1.00 77.06 377 LEU A N 1
ATOM 2890 C CA . LEU A 1 377 ? 53.449 0.472 -81.144 1.00 77.06 377 LEU A CA 1
ATOM 2891 C C . LEU A 1 377 ? 54.942 0.678 -81.446 1.00 77.06 377 LEU A C 1
ATOM 2893 O O . LEU A 1 377 ? 55.297 1.050 -82.564 1.00 77.06 377 LEU A O 1
ATOM 2897 N N . ALA A 1 378 ? 55.814 0.382 -80.478 1.00 79.06 378 ALA A N 1
ATOM 2898 C CA . ALA A 1 378 ? 57.263 0.421 -80.649 1.00 79.06 378 ALA A CA 1
ATOM 2899 C C . ALA A 1 378 ? 57.738 -0.603 -81.695 1.00 79.06 378 ALA A C 1
ATOM 2901 O O . ALA A 1 378 ? 58.543 -0.269 -82.566 1.00 79.06 378 ALA A O 1
ATOM 2902 N N . ALA A 1 379 ? 57.194 -1.824 -81.664 1.00 80.50 379 ALA A N 1
ATOM 2903 C CA . ALA A 1 379 ? 57.504 -2.873 -82.635 1.00 80.50 379 ALA A CA 1
ATOM 2904 C C . ALA A 1 379 ? 57.037 -2.536 -84.065 1.00 80.50 379 ALA A C 1
ATOM 2906 O O . ALA A 1 379 ? 57.657 -2.972 -85.034 1.00 80.50 379 ALA A O 1
ATOM 2907 N N . ALA A 1 380 ? 55.971 -1.742 -84.216 1.00 77.56 380 ALA A N 1
ATOM 2908 C CA . ALA A 1 380 ? 55.434 -1.344 -85.517 1.00 77.56 380 ALA A CA 1
ATOM 2909 C C . ALA A 1 380 ? 56.286 -0.289 -86.258 1.00 77.56 380 ALA A C 1
ATOM 2911 O O . ALA A 1 380 ? 56.044 -0.044 -87.440 1.00 77.56 380 ALA A O 1
ATOM 2912 N N . GLY A 1 381 ? 57.281 0.329 -85.606 1.00 67.06 381 GLY A N 1
ATOM 2913 C CA . GLY A 1 381 ? 58.282 1.186 -86.258 1.00 67.06 381 GLY A CA 1
ATOM 2914 C C . GLY A 1 381 ? 57.747 2.472 -86.906 1.00 67.06 381 GLY A C 1
ATOM 2915 O O . GLY A 1 381 ? 58.403 3.027 -87.787 1.00 67.06 381 GLY A O 1
ATOM 2916 N N . VAL A 1 382 ? 56.560 2.949 -86.519 1.00 55.38 382 VAL A N 1
ATOM 2917 C CA . VAL A 1 382 ? 55.935 4.133 -87.129 1.00 55.38 382 VAL A CA 1
ATOM 2918 C C . VAL A 1 382 ? 56.368 5.412 -86.397 1.00 55.38 382 VAL A C 1
ATOM 2920 O O . VAL A 1 382 ? 56.324 5.488 -85.173 1.00 55.38 382 VAL A O 1
ATOM 2923 N N . GLU A 1 383 ? 56.739 6.444 -87.162 1.00 59.56 383 GLU A N 1
ATOM 2924 C CA . GLU A 1 383 ? 56.888 7.852 -86.749 1.00 59.56 383 GLU A CA 1
ATOM 2925 C C . GLU A 1 383 ? 55.572 8.388 -86.138 1.00 59.56 383 GLU A C 1
ATOM 2927 O O . GLU A 1 383 ? 54.769 9.061 -86.785 1.00 59.56 383 GLU A O 1
ATOM 2932 N N . THR A 1 384 ? 55.295 8.052 -84.878 1.00 56.50 384 THR A N 1
ATOM 2933 C CA . THR A 1 384 ? 54.072 8.458 -84.172 1.00 56.50 384 THR A CA 1
ATOM 2934 C C . THR A 1 384 ? 54.374 9.285 -82.931 1.00 56.50 384 THR A C 1
ATOM 2936 O O . THR A 1 384 ? 53.835 9.013 -81.858 1.00 56.50 384 THR A O 1
ATOM 2939 N N . GLY A 1 385 ? 55.183 10.341 -83.053 1.00 66.50 385 GLY A N 1
ATOM 2940 C CA . GLY A 1 385 ? 55.459 11.252 -81.928 1.00 66.50 385 GLY A CA 1
ATOM 2941 C C . GLY A 1 385 ? 54.191 11.827 -81.269 1.00 66.50 385 GLY A C 1
ATOM 2942 O O . GLY A 1 385 ? 54.181 12.116 -80.078 1.00 66.50 385 GLY A O 1
ATOM 2943 N N . LYS A 1 386 ? 53.075 11.924 -82.010 1.00 66.19 386 LYS A N 1
ATOM 2944 C CA . LYS A 1 386 ? 51.768 12.315 -81.452 1.00 66.19 386 LYS A CA 1
ATOM 2945 C C . LYS A 1 386 ? 51.067 11.196 -80.676 1.00 66.19 386 LYS A C 1
ATOM 2947 O O . LYS A 1 386 ? 50.426 11.488 -79.675 1.00 66.19 386 LYS A O 1
ATOM 2952 N N . ALA A 1 387 ? 51.169 9.938 -81.114 1.00 66.25 387 ALA A N 1
ATOM 2953 C CA . ALA A 1 387 ? 50.545 8.822 -80.399 1.00 66.25 387 ALA A CA 1
ATOM 2954 C C . ALA A 1 387 ? 51.314 8.493 -79.113 1.00 66.25 387 ALA A C 1
ATOM 2956 O O . ALA A 1 387 ? 50.686 8.258 -78.087 1.00 66.25 387 ALA A O 1
ATOM 2957 N N . SER A 1 388 ? 52.652 8.568 -79.132 1.00 70.94 388 SER A N 1
ATOM 2958 C CA . SER A 1 388 ? 53.446 8.362 -77.915 1.00 70.94 388 SER A CA 1
ATOM 2959 C C . SER A 1 388 ? 53.200 9.461 -76.878 1.00 70.94 388 SER A C 1
ATOM 2961 O O . SER A 1 388 ? 53.128 9.158 -75.694 1.00 70.94 388 SER A O 1
ATOM 2963 N N . ALA A 1 389 ? 53.000 10.715 -77.302 1.00 75.31 389 ALA A N 1
ATOM 2964 C CA . ALA A 1 389 ? 52.664 11.811 -76.391 1.00 75.31 389 ALA A CA 1
ATOM 2965 C C . ALA A 1 389 ? 51.307 11.604 -75.693 1.00 75.31 389 ALA A C 1
ATOM 2967 O O . ALA A 1 389 ? 51.206 11.820 -74.489 1.00 75.31 389 ALA A O 1
ATOM 2968 N N . VAL A 1 390 ? 50.282 11.137 -76.420 1.00 72.69 390 VAL A N 1
ATOM 2969 C CA . VAL A 1 390 ? 48.960 10.835 -75.835 1.00 72.69 390 VAL A CA 1
ATOM 2970 C C . VAL A 1 390 ? 49.041 9.656 -74.867 1.00 72.69 390 VAL A C 1
ATOM 2972 O O . VAL A 1 390 ? 48.437 9.706 -73.800 1.00 72.69 390 VAL A O 1
ATOM 2975 N N . VAL A 1 391 ? 49.806 8.612 -75.199 1.00 77.25 391 VAL A N 1
ATOM 2976 C CA . VAL A 1 391 ? 49.997 7.482 -74.281 1.00 77.25 391 VAL A CA 1
ATOM 2977 C C . VAL A 1 391 ? 50.752 7.912 -73.022 1.00 77.25 391 VAL A C 1
ATOM 2979 O O . VAL A 1 391 ? 50.341 7.549 -71.923 1.00 77.25 391 VAL A O 1
ATOM 2982 N N . GLN A 1 392 ? 51.788 8.744 -73.156 1.00 77.88 392 GLN A N 1
ATOM 2983 C CA . GLN A 1 392 ? 52.514 9.283 -72.007 1.00 77.88 392 GLN A CA 1
ATOM 2984 C C . GLN A 1 392 ? 51.600 10.122 -71.100 1.00 77.88 392 GLN A C 1
ATOM 2986 O O . GLN A 1 392 ? 51.642 9.968 -69.883 1.00 77.88 392 GLN A O 1
ATOM 2991 N N . GLU A 1 393 ? 50.718 10.946 -71.676 1.00 75.62 393 GLU A N 1
ATOM 2992 C CA . GLU A 1 393 ? 49.728 11.715 -70.910 1.00 75.62 393 GLU A CA 1
ATOM 2993 C C . GLU A 1 393 ? 48.750 10.801 -70.146 1.00 75.62 393 GLU A C 1
ATOM 2995 O O . GLU A 1 393 ? 48.374 11.106 -69.013 1.00 75.62 393 GLU A O 1
ATOM 3000 N N . VAL A 1 394 ? 48.344 9.670 -70.736 1.00 76.06 394 VAL A N 1
ATOM 3001 C CA . VAL A 1 394 ? 47.501 8.672 -70.058 1.00 76.06 394 VAL A CA 1
ATOM 3002 C C . VAL A 1 394 ? 48.262 7.993 -68.918 1.00 76.06 394 VAL A C 1
ATOM 3004 O O . VAL A 1 394 ? 47.700 7.877 -67.834 1.00 76.06 394 VAL A O 1
ATOM 3007 N N . MET A 1 395 ? 49.536 7.628 -69.108 1.00 78.25 395 MET A N 1
ATOM 3008 C CA . MET A 1 395 ? 50.375 7.069 -68.036 1.00 78.25 395 MET A CA 1
ATOM 3009 C C . MET A 1 395 ? 50.557 8.046 -66.871 1.00 78.25 395 MET A C 1
ATOM 3011 O O . MET A 1 395 ? 50.505 7.650 -65.709 1.00 78.25 395 MET A O 1
ATOM 3015 N N . ASP A 1 396 ? 50.764 9.330 -67.165 1.00 77.25 396 ASP A N 1
ATOM 3016 C CA . ASP A 1 396 ? 50.933 10.344 -66.126 1.00 77.25 396 ASP A CA 1
ATOM 3017 C C . ASP A 1 396 ? 49.624 10.560 -65.344 1.00 77.25 396 ASP A C 1
ATOM 3019 O O . ASP A 1 396 ? 49.655 10.726 -64.121 1.00 77.25 396 ASP A O 1
ATOM 3023 N N . LYS A 1 397 ? 48.464 10.490 -66.019 1.00 76.31 397 LYS A N 1
ATOM 3024 C CA . LYS A 1 397 ? 47.145 10.514 -65.363 1.00 76.31 397 LYS A CA 1
ATOM 3025 C C . LYS A 1 397 ? 46.892 9.260 -64.527 1.00 76.31 397 LYS A C 1
ATOM 3027 O O . LYS A 1 397 ? 46.420 9.403 -63.403 1.00 76.31 397 LYS A O 1
ATOM 3032 N N . ASP A 1 398 ? 47.231 8.076 -65.030 1.00 78.31 398 ASP A N 1
ATOM 3033 C CA . ASP A 1 398 ? 47.108 6.810 -64.296 1.00 78.31 398 ASP A CA 1
ATOM 3034 C C . ASP A 1 398 ? 47.953 6.829 -63.013 1.00 78.31 398 ASP A C 1
ATOM 3036 O O . ASP A 1 398 ? 47.443 6.628 -61.909 1.00 78.31 398 ASP A O 1
ATOM 3040 N N . ARG A 1 399 ? 49.222 7.244 -63.127 1.00 81.38 399 ARG A N 1
ATOM 3041 C CA . ARG A 1 399 ? 50.118 7.422 -61.976 1.00 81.38 399 ARG A CA 1
ATOM 3042 C C . ARG A 1 399 ? 49.554 8.416 -60.957 1.00 81.38 399 ARG A C 1
ATOM 3044 O O . ARG A 1 399 ? 49.652 8.178 -59.755 1.00 81.38 399 ARG A O 1
ATOM 3051 N N . ALA A 1 400 ? 48.958 9.519 -61.414 1.00 77.00 400 ALA A N 1
ATOM 3052 C CA . ALA A 1 400 ? 48.338 10.501 -60.527 1.00 77.00 400 ALA A CA 1
ATOM 3053 C C . ALA A 1 400 ? 47.095 9.945 -59.806 1.00 77.00 400 ALA A C 1
ATOM 3055 O O . ALA A 1 400 ? 46.869 10.281 -58.642 1.00 77.00 400 ALA A O 1
ATOM 3056 N N . VAL A 1 401 ? 46.298 9.095 -60.464 1.00 78.12 401 VAL A N 1
ATOM 3057 C CA . VAL A 1 401 ? 45.153 8.412 -59.838 1.00 78.12 401 VAL A CA 1
ATOM 3058 C C . VAL A 1 401 ? 45.632 7.406 -58.792 1.00 78.12 401 VAL A C 1
ATOM 3060 O O . VAL A 1 401 ? 45.117 7.424 -57.676 1.00 78.12 401 VAL A O 1
ATOM 3063 N N . ARG A 1 402 ? 46.672 6.615 -59.082 1.00 81.31 402 ARG A N 1
ATOM 3064 C CA . ARG A 1 402 ? 47.264 5.683 -58.104 1.00 81.31 402 ARG A CA 1
ATOM 3065 C C . ARG A 1 402 ? 47.822 6.383 -56.878 1.00 81.31 402 ARG A C 1
ATOM 3067 O O . ARG A 1 402 ? 47.490 6.007 -55.762 1.00 81.31 402 ARG A O 1
ATOM 3074 N N . GLN A 1 403 ? 48.587 7.458 -57.067 1.00 80.56 403 GLN A N 1
ATOM 3075 C CA . GLN A 1 403 ? 49.092 8.248 -55.940 1.00 80.56 403 GLN A CA 1
ATOM 3076 C C . GLN A 1 403 ? 47.954 8.797 -55.072 1.00 80.56 403 GLN A C 1
ATOM 3078 O O . GLN A 1 403 ? 48.081 8.858 -53.850 1.00 80.56 403 GLN A O 1
ATOM 3083 N N . ARG A 1 404 ? 46.820 9.174 -55.680 1.00 75.81 404 ARG A N 1
ATOM 3084 C CA . ARG A 1 404 ? 45.627 9.578 -54.925 1.00 75.81 404 ARG A CA 1
ATOM 3085 C C . ARG A 1 404 ? 45.004 8.403 -54.175 1.00 75.81 404 ARG A C 1
ATOM 3087 O O . ARG A 1 404 ? 44.694 8.579 -53.001 1.00 75.81 404 ARG A O 1
ATOM 3094 N N . LEU A 1 405 ? 44.861 7.232 -54.793 1.00 80.81 405 LEU A N 1
ATOM 3095 C CA . LEU A 1 405 ? 44.353 6.026 -54.126 1.00 80.81 405 LEU A CA 1
ATOM 3096 C C . LEU A 1 405 ? 45.227 5.611 -52.935 1.00 80.81 405 LEU A C 1
ATOM 3098 O O . LEU A 1 405 ? 44.709 5.465 -51.828 1.00 80.81 405 LEU A O 1
ATOM 3102 N N . GLU A 1 406 ? 46.546 5.531 -53.117 1.00 81.19 406 GLU A N 1
ATOM 3103 C CA . GLU A 1 406 ? 47.503 5.240 -52.039 1.00 81.19 406 GLU A CA 1
ATOM 3104 C C . GLU A 1 406 ? 47.399 6.273 -50.906 1.00 81.19 406 GLU A C 1
ATOM 3106 O O . GLU A 1 406 ? 47.383 5.919 -49.725 1.00 81.19 406 GLU A O 1
ATOM 3111 N N . SER A 1 407 ? 47.245 7.560 -51.250 1.00 77.31 407 SER A N 1
ATOM 3112 C CA . SER A 1 407 ? 47.079 8.625 -50.253 1.00 77.31 407 SER A CA 1
ATOM 3113 C C . SER A 1 407 ? 45.767 8.536 -49.464 1.00 77.31 407 SER A C 1
ATOM 3115 O O . SER A 1 407 ? 45.701 9.063 -48.355 1.00 77.31 407 SER A O 1
ATOM 3117 N N . MET A 1 408 ? 44.737 7.868 -50.000 1.00 76.44 408 MET A N 1
ATOM 3118 C CA . MET A 1 408 ? 43.444 7.667 -49.335 1.00 76.44 408 MET A CA 1
ATOM 3119 C C . MET A 1 408 ? 43.395 6.377 -48.505 1.00 76.44 408 MET A C 1
ATOM 3121 O O . MET A 1 408 ? 42.718 6.354 -47.475 1.00 76.44 408 MET A O 1
ATOM 3125 N N . GLN A 1 409 ? 44.141 5.333 -48.886 1.00 83.88 409 GLN A N 1
ATOM 3126 C CA . GLN A 1 409 ? 44.194 4.068 -48.140 1.00 83.88 409 GLN A CA 1
ATOM 3127 C C . GLN A 1 409 ? 44.714 4.245 -46.707 1.00 83.88 409 GLN A C 1
ATOM 3129 O O . GLN A 1 409 ? 44.116 3.720 -45.768 1.00 83.88 409 GLN A O 1
ATOM 3134 N N . GLY A 1 410 ? 45.794 5.009 -46.515 1.00 80.12 410 GLY A N 1
ATOM 3135 C CA . GLY A 1 410 ? 46.382 5.241 -45.188 1.00 80.12 410 GLY A CA 1
ATOM 3136 C C . GLY A 1 410 ? 45.400 5.868 -44.181 1.00 80.12 410 GLY A C 1
ATOM 3137 O O . GLY A 1 410 ? 45.183 5.294 -43.111 1.00 80.12 410 GLY A O 1
ATOM 3138 N N . PRO A 1 411 ? 44.761 7.010 -44.505 1.00 76.81 411 PRO A N 1
ATOM 3139 C CA . PRO A 1 411 ? 43.724 7.614 -43.671 1.00 76.81 411 PRO A CA 1
ATOM 3140 C C . PRO A 1 411 ? 42.542 6.684 -43.385 1.00 76.81 411 PRO A C 1
ATOM 3142 O O . PRO A 1 411 ? 42.056 6.670 -42.257 1.00 76.81 411 PRO A O 1
ATOM 3145 N N . MET A 1 412 ? 42.100 5.874 -44.355 1.00 77.00 412 MET A N 1
ATOM 3146 C CA . MET A 1 412 ? 41.019 4.908 -44.128 1.00 77.00 412 MET A CA 1
ATOM 3147 C C . MET A 1 412 ? 41.416 3.800 -43.154 1.00 77.00 412 MET A C 1
ATOM 3149 O O . MET A 1 412 ? 40.670 3.520 -42.217 1.00 77.00 412 MET A O 1
ATOM 3153 N N . GLN A 1 413 ? 42.613 3.225 -43.299 1.00 82.94 413 GLN A N 1
ATOM 3154 C CA . GLN A 1 413 ? 43.135 2.247 -42.340 1.00 82.94 413 GLN A CA 1
ATOM 3155 C C . GLN A 1 413 ? 43.306 2.855 -40.945 1.00 82.94 413 GLN A C 1
ATOM 3157 O O . GLN A 1 413 ? 43.010 2.204 -39.945 1.00 82.94 413 GLN A O 1
ATOM 3162 N N . GLN A 1 414 ? 43.733 4.118 -40.858 1.00 79.31 414 GLN A N 1
ATOM 3163 C CA . GLN A 1 414 ? 43.836 4.826 -39.585 1.00 79.31 414 GLN A CA 1
ATOM 3164 C C . GLN A 1 414 ? 42.460 5.058 -38.948 1.00 79.31 414 GLN A C 1
ATOM 3166 O O . GLN A 1 414 ? 42.317 4.879 -37.739 1.00 79.31 414 GLN A O 1
ATOM 3171 N N . SER A 1 415 ? 41.454 5.443 -39.733 1.00 76.31 415 SER A N 1
ATOM 3172 C CA . SER A 1 415 ? 40.075 5.584 -39.258 1.00 76.31 415 SER A CA 1
ATOM 3173 C C . SER A 1 415 ? 39.516 4.245 -38.781 1.00 76.31 415 SER A C 1
ATOM 3175 O O . SER A 1 415 ? 38.969 4.194 -37.683 1.00 76.31 415 SER A O 1
ATOM 3177 N N . ARG A 1 416 ? 39.759 3.151 -39.516 1.00 81.38 416 ARG A N 1
ATOM 3178 C CA . ARG A 1 416 ? 39.406 1.787 -39.092 1.00 81.38 416 ARG A CA 1
ATOM 3179 C C . ARG A 1 416 ? 40.076 1.409 -37.772 1.00 81.38 416 ARG A C 1
ATOM 3181 O O . ARG A 1 416 ? 39.411 0.945 -36.858 1.00 81.38 416 ARG A O 1
ATOM 3188 N N . ALA A 1 417 ? 41.377 1.656 -37.635 1.00 81.69 417 ALA A N 1
ATOM 3189 C CA . ALA A 1 417 ? 42.108 1.347 -36.408 1.00 81.69 417 ALA A CA 1
ATOM 3190 C C . ALA A 1 417 ? 41.608 2.166 -35.205 1.00 81.69 417 ALA A C 1
ATOM 3192 O O . ALA A 1 417 ? 41.490 1.633 -34.106 1.00 81.69 417 ALA A O 1
ATOM 3193 N N . LYS A 1 418 ? 41.290 3.454 -35.403 1.00 79.62 418 LYS A N 1
ATOM 3194 C CA . LYS A 1 418 ? 40.684 4.301 -34.360 1.00 79.62 418 LYS A CA 1
ATOM 3195 C C . LYS A 1 418 ? 39.299 3.804 -33.961 1.00 79.62 418 LYS A C 1
ATOM 3197 O O . LYS A 1 418 ? 38.963 3.838 -32.783 1.00 79.62 418 LYS A O 1
ATOM 3202 N N . PHE A 1 419 ? 38.524 3.352 -34.936 1.00 76.62 419 PHE A N 1
ATOM 3203 C CA . PHE A 1 419 ? 37.194 2.812 -34.723 1.00 76.62 419 PHE A CA 1
ATOM 3204 C C . PHE A 1 419 ? 37.231 1.498 -33.926 1.00 76.62 419 PHE A C 1
ATOM 3206 O O . PHE A 1 419 ? 36.566 1.386 -32.902 1.00 76.62 419 PHE A O 1
ATOM 3213 N N . GLU A 1 420 ? 38.091 0.551 -34.310 1.00 79.56 420 GLU A N 1
ATOM 3214 C CA . GLU A 1 420 ? 38.314 -0.695 -33.556 1.00 79.56 420 GLU A CA 1
ATOM 3215 C C . GLU A 1 420 ? 38.836 -0.427 -32.137 1.00 79.56 420 GLU A C 1
ATOM 3217 O O . GLU A 1 420 ? 38.402 -1.057 -31.172 1.00 79.56 420 GLU A O 1
ATOM 3222 N N . ALA A 1 421 ? 39.732 0.553 -31.980 1.00 79.88 421 ALA A N 1
ATOM 3223 C CA . ALA A 1 421 ? 40.209 0.960 -30.663 1.00 79.88 421 ALA A CA 1
ATOM 3224 C C . ALA A 1 421 ? 39.071 1.508 -29.786 1.00 79.88 421 ALA A C 1
ATOM 3226 O O . ALA A 1 421 ? 38.981 1.130 -28.619 1.00 79.88 421 ALA A O 1
ATOM 3227 N N . ALA A 1 422 ? 38.186 2.343 -30.344 1.00 76.12 422 ALA A N 1
ATOM 3228 C CA . ALA A 1 422 ? 37.020 2.866 -29.633 1.00 76.12 422 ALA A CA 1
ATOM 3229 C C . ALA A 1 422 ? 36.059 1.744 -29.206 1.00 76.12 422 ALA A C 1
ATOM 3231 O O . ALA A 1 422 ? 35.623 1.721 -28.062 1.00 76.12 422 ALA A O 1
ATOM 3232 N N . LYS A 1 423 ? 35.818 0.761 -30.081 1.00 75.94 423 LYS A N 1
ATOM 3233 C CA . LYS A 1 423 ? 34.986 -0.418 -29.794 1.00 75.94 423 LYS A CA 1
ATOM 3234 C C . LYS A 1 423 ? 35.519 -1.284 -28.651 1.00 75.94 423 LYS A C 1
ATOM 3236 O O . LYS A 1 423 ? 34.739 -1.914 -27.957 1.00 75.94 423 LYS A O 1
ATOM 3241 N N . SER A 1 424 ? 36.841 -1.345 -28.482 1.00 77.69 424 SER A N 1
ATOM 3242 C CA . SER A 1 424 ? 37.487 -2.127 -27.416 1.00 77.69 424 SER A CA 1
ATOM 3243 C C . SER A 1 424 ? 37.606 -1.403 -26.069 1.00 77.69 424 SER A C 1
ATOM 3245 O O . SER A 1 424 ? 38.052 -2.011 -25.095 1.00 77.69 424 SER A O 1
ATOM 3247 N N . ALA A 1 425 ? 37.300 -0.102 -26.033 1.00 70.38 425 ALA A N 1
ATOM 3248 C CA . ALA A 1 425 ? 37.412 0.731 -24.839 1.00 70.38 425 ALA A CA 1
ATOM 3249 C C . ALA A 1 425 ? 36.119 0.772 -24.001 1.00 70.38 425 ALA A C 1
ATOM 3251 O O . ALA A 1 425 ? 36.209 1.056 -22.804 1.00 70.38 425 ALA A O 1
ATOM 3252 N N . ASP A 1 426 ? 34.972 0.476 -24.621 1.00 52.38 426 ASP A N 1
ATOM 3253 C CA . ASP A 1 426 ? 33.672 0.209 -23.980 1.00 52.38 426 ASP A CA 1
ATOM 3254 C C . ASP A 1 426 ? 33.505 -1.292 -23.684 1.00 52.38 426 ASP A C 1
ATOM 3256 O O . ASP A 1 426 ? 32.894 -1.627 -22.638 1.00 52.38 426 ASP A O 1
#

Nearest PDB structures (foldseek):
  3ja6-assembly1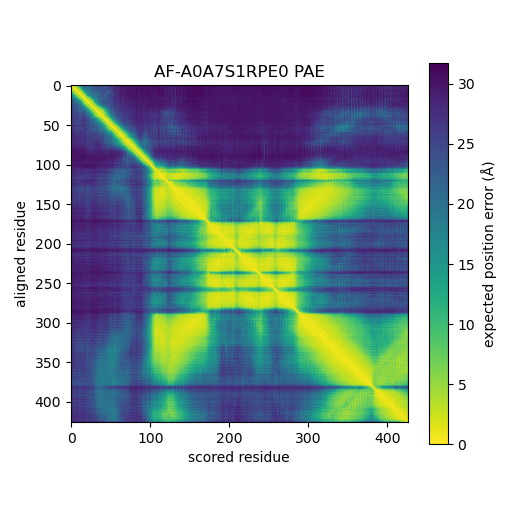_I  TM=2.598E-01  e=9.089E-01  Escherichia coli
  7zr1-assembly1_D  TM=1.788E-01  e=1.105E+00  Thermochaetoides thermophila
  8otz-assembly1_DQ  TM=2.207E-01  e=5.008E+00  Bos taurus
  3ja6-assembly1_H  TM=1.861E-01  e=5.521E+00  Escherichia coli

Sequence (426 aa):
EALVARHTCVYTLCCGATHQCKMASRRSGAVLLLSAVLASRGIWAARVSQDWPPFYMGEDVLDLPDPFDIPRVPTEEKGQQGGAVAERGGAVVANKEYQGSITDVSMICGGPEIWNLLTASSTVTSVQNIKWAKMEAIEGDYLRAQELKVRELGLEIESLAGLIAQKEAEQHVKYTSPEQNQKLIEAALGPESFGGLSVAQQSGCGSVRGGTVRAPRHAFRKSEGLFEAAAEQLFQGQHFRLDGDDFLATCSKLLPQENERSYCAQLCQRFKDTAQRFSDSSVGETTGNLDELLMKREEKEEALVKAKAQSAECSRAWGGISLLRTHIEKLKGEMDERFTILQDAEMALDDATWELSDLDDSLKEEEQVLNAALEALAAAGVETGKASAVVQEVMDKDRAVRQRLESMQGPMQQSRAKFEAAKSAD

Foldseek 3Di:
DDDDDDDDDDDDDDDDDDDDDDDDDDDDDPDPDPVVVVVVVPPDPPDPDDDDPDPPPDPPPPPDPDDDDDDDDDDDDDDDDDDDDDDDDDDDPPPPPPPPPPPCVCAFLRHNPLVCLCPVDDDPVVNLVRPVVVSVVSLVVSLVVLVVLLVVLVVVLVVLVVVLVVLVVLPVAAAQDLVNLLVLQQQLCDCQAFHTLVSCQQCLNQQPPRHPHHGPVCSLVSSLVSSLVSLLVVLVPGLYAYPLVSSLVSQCVSHPPVDVRGCSNVSSVSSSVSSNVSNCVRNDPSVVVNVVSVVVSVVSVVVSVVSVVSSVSNVVSVVVVVVVVVVSVVVVVVVVVVVVVLVVVVVVLVVVVVVLVVVVVVLVVVVVVLVVVVVVVVVVPDPPPPVVVVSVVVVVVSVVVVVVSVVVVVVSVVVVVVSVVVVVVD

Solvent-accessible surface area (backbone atoms only — not comparable to full-atom values): 25498 Å² total; per-residue (Å²): 134,85,84,88,85,83,88,80,91,84,89,87,90,81,87,89,85,88,88,90,86,80,92,86,80,88,80,88,76,97,76,82,77,76,67,62,72,69,63,76,78,72,84,84,85,75,83,90,70,88,85,75,80,81,86,72,83,70,87,70,77,78,76,73,78,78,84,74,88,75,84,78,78,85,76,85,84,78,88,79,85,87,85,92,81,89,81,89,77,91,68,80,79,72,74,81,71,81,77,68,71,86,79,54,80,50,50,52,58,89,34,49,64,49,42,47,55,68,63,71,50,92,47,75,75,45,61,78,61,50,62,58,72,59,43,52,50,53,46,55,50,41,47,51,52,35,52,51,48,41,51,53,38,50,53,49,44,53,52,43,51,51,51,49,54,50,50,54,62,68,60,64,51,44,61,60,47,68,70,56,46,47,52,45,53,49,59,15,27,24,71,89,20,36,59,22,59,68,42,30,50,42,3,18,46,57,24,93,90,50,37,92,42,84,46,48,89,64,16,60,66,45,19,53,56,42,27,51,56,49,37,44,62,61,25,74,80,42,60,36,36,62,49,68,62,62,43,46,54,48,41,40,72,71,34,71,60,88,50,91,62,37,40,35,59,60,49,43,49,52,50,46,57,52,38,41,54,38,16,53,65,51,54,49,83,65,66,65,62,54,58,53,49,52,51,52,38,52,56,39,51,52,51,35,53,50,38,52,50,52,43,53,49,26,53,52,55,46,52,54,52,55,49,52,48,51,53,51,55,49,52,48,52,55,48,55,52,53,50,48,54,50,51,53,51,51,51,53,53,50,52,54,51,51,54,52,50,54,49,52,52,51,50,52,52,52,49,52,53,50,52,54,51,48,54,52,50,63,72,64,71,62,98,43,74,68,59,55,51,54,52,49,53,50,52,55,50,51,53,52,50,50,55,50,50,59,64,48,50,57,59,49,53,50,50,50,52,52,49,55,52,55,66,72,73,112

Secondary structure (DSSP, 8-state):
-------------------------------TTSSSSSSTTSS------S-PPP---------PPPP-PPPPP----------------------------TTSTT-BTTBSHHHHHHHS--SHHHHTT--HHHHHHHHHHHHHHHHHHHHHHHHHHHHHHHHHHHHHHHT-PEEPPHHHHHHHHHHHTSTTTTSSHHHHHHTGGG-TTT-SSPPPTTHHHHHHHHHHHHHHHHHSSS-EEP-HHHHHHHHHHHS---STT-SHHHHHHHHHHHHHHHHHHHH-STTHHHHHHHHHHHHHHHHHHHHHHHHHHHHHHHHHHHHHHHHHHHHHHHHHHHHHHHHHHHHHHHHHHHHHHHHHHHHHHHHHHHHHHHHHHHHTT---HHHHHHHHHHHHHHHHHHHHHHHHHHHHHHHHHHHHHHHTT-

Radius of gyration: 56.88 Å; Cα contacts (8 Å, |Δi|>4): 256; chains: 1; bounding box: 104×52×168 Å